Protein AF-A0A7R9EQ88-F1 (afdb_monomer_lite)

Structure (mmCIF, N/CA/C/O backbone):
data_AF-A0A7R9EQ88-F1
#
_entry.id   AF-A0A7R9EQ88-F1
#
loop_
_atom_site.group_PDB
_atom_site.id
_atom_site.type_symbol
_atom_site.label_atom_id
_atom_site.label_alt_id
_atom_site.label_comp_id
_atom_site.label_asym_id
_atom_site.label_entity_id
_atom_site.label_seq_id
_atom_site.pdbx_PDB_ins_code
_atom_site.Cartn_x
_atom_site.Cartn_y
_atom_site.Cartn_z
_atom_site.occupancy
_atom_site.B_iso_or_equiv
_atom_site.auth_seq_id
_atom_site.auth_comp_id
_atom_site.auth_asym_id
_atom_site.auth_atom_id
_atom_site.pdbx_PDB_model_num
ATOM 1 N N . MET A 1 1 ? -14.744 -5.502 28.771 1.00 28.41 1 MET A N 1
ATOM 2 C CA . MET A 1 1 ? -14.413 -6.917 28.993 1.00 28.41 1 MET A CA 1
ATOM 3 C C . MET A 1 1 ? -15.015 -7.667 27.826 1.00 28.41 1 MET A C 1
ATOM 5 O O . MET A 1 1 ? -16.165 -7.400 27.503 1.00 28.41 1 MET A O 1
ATOM 9 N N . ILE A 1 2 ? -14.185 -8.415 27.099 1.00 36.84 2 ILE A N 1
ATOM 10 C CA . ILE A 1 2 ? -14.580 -9.214 25.936 1.00 36.84 2 ILE A CA 1
ATOM 11 C C . ILE A 1 2 ? -15.246 -10.466 26.511 1.00 36.84 2 ILE A C 1
ATOM 13 O O . ILE A 1 2 ? -14.559 -11.431 26.825 1.00 36.84 2 ILE A O 1
ATOM 17 N N . ASP A 1 3 ? -16.556 -10.412 26.743 1.00 32.53 3 ASP A N 1
ATOM 18 C CA . ASP A 1 3 ? -17.308 -11.585 27.181 1.00 32.53 3 ASP A CA 1
ATOM 19 C C . ASP A 1 3 ? -17.763 -12.369 25.939 1.00 32.53 3 ASP A C 1
ATOM 21 O O . ASP A 1 3 ? -18.656 -11.949 25.206 1.00 32.53 3 ASP A O 1
ATOM 25 N N . ASN A 1 4 ? -17.112 -13.521 25.741 1.00 41.09 4 ASN A N 1
ATOM 26 C CA . ASN A 1 4 ? -17.512 -14.673 24.918 1.00 41.09 4 ASN A CA 1
ATOM 27 C C . ASN A 1 4 ? -17.375 -14.598 23.384 1.00 41.09 4 ASN A C 1
ATOM 29 O O . ASN A 1 4 ? -18.341 -14.803 22.653 1.00 41.09 4 ASN A O 1
ATOM 33 N N . SER A 1 5 ? -16.144 -14.483 22.882 1.00 52.50 5 SER A N 1
ATOM 34 C CA . SER A 1 5 ? -15.779 -14.905 21.517 1.00 52.50 5 SER A CA 1
ATOM 35 C C . SER A 1 5 ? -14.914 -16.165 21.567 1.00 52.50 5 SER A C 1
ATOM 37 O O . SER A 1 5 ? -13.846 -16.137 22.165 1.00 52.50 5 SER A O 1
ATOM 39 N N . TRP A 1 6 ? -15.357 -17.279 20.985 1.00 54.78 6 TRP A N 1
ATOM 40 C CA . TRP A 1 6 ? -14.593 -18.533 20.973 1.00 54.78 6 TRP A CA 1
ATOM 41 C C . TRP A 1 6 ? -13.766 -18.609 19.680 1.00 54.78 6 TRP A C 1
ATOM 43 O O . TRP A 1 6 ? -14.303 -18.407 18.596 1.00 54.78 6 TRP A O 1
ATOM 53 N N . CYS A 1 7 ? -12.468 -18.910 19.767 1.00 54.81 7 CYS A N 1
ATOM 54 C CA . CYS A 1 7 ? -11.615 -19.149 18.597 1.00 54.81 7 CYS A CA 1
ATOM 55 C C . CYS A 1 7 ? -11.845 -20.561 18.022 1.00 54.81 7 CYS A C 1
ATOM 57 O O . CYS A 1 7 ? -11.751 -21.546 18.755 1.00 54.81 7 CYS A O 1
ATOM 59 N N . GLY A 1 8 ? -12.118 -20.683 16.724 1.00 54.72 8 GLY A N 1
ATOM 60 C CA . GLY A 1 8 ? -12.412 -21.961 16.069 1.00 54.72 8 GLY A CA 1
ATOM 61 C C . GLY A 1 8 ? -12.323 -21.883 14.546 1.00 54.72 8 GLY A C 1
ATOM 62 O O . GLY A 1 8 ? -11.801 -20.908 14.024 1.00 54.72 8 GLY A O 1
ATOM 63 N N . TRP A 1 9 ? -12.799 -22.903 13.831 1.00 50.78 9 TRP A N 1
ATOM 64 C CA . TRP A 1 9 ? -13.014 -22.885 12.384 1.00 50.78 9 TRP A CA 1
ATOM 65 C C . TRP A 1 9 ? -14.440 -23.341 12.063 1.00 50.78 9 TRP A C 1
ATOM 67 O O . TRP A 1 9 ? -14.810 -24.488 12.322 1.00 50.78 9 TRP A O 1
ATOM 77 N N . GLY A 1 10 ? -15.245 -22.450 11.474 1.00 50.88 10 GLY A N 1
ATOM 78 C CA . GLY A 1 10 ? -16.637 -22.744 11.128 1.00 50.88 10 GLY A CA 1
ATOM 79 C C . GLY A 1 10 ? -17.498 -23.058 12.359 1.00 50.88 10 GLY A C 1
ATOM 80 O O . GLY A 1 10 ? -17.013 -23.196 13.480 1.00 50.88 10 GLY A O 1
ATOM 81 N N . SER A 1 11 ? -18.816 -23.158 12.203 1.00 55.06 11 SER A N 1
ATOM 82 C CA . SER A 1 11 ? -19.764 -23.225 13.334 1.00 55.06 11 SER A CA 1
ATOM 83 C C . SER A 1 11 ? -19.535 -24.363 14.345 1.00 55.06 11 SER A C 1
ATOM 85 O O . SER A 1 11 ? -20.155 -24.349 15.405 1.00 55.06 11 SER A O 1
ATOM 87 N N . CYS A 1 12 ? -18.667 -25.334 14.049 1.00 51.97 12 CYS A N 1
ATOM 88 C CA . CYS A 1 12 ? -18.579 -26.596 14.776 1.00 51.97 12 CYS A CA 1
ATOM 89 C C . CYS A 1 12 ? -17.202 -26.907 15.391 1.00 51.97 12 CYS A C 1
ATOM 91 O O . CYS A 1 12 ? -17.145 -27.759 16.274 1.00 51.97 12 CYS A O 1
ATOM 93 N N . PHE A 1 13 ? -16.101 -26.249 15.002 1.00 63.00 13 PHE A N 1
ATOM 94 C CA . PHE A 1 13 ? -14.760 -26.648 15.460 1.00 63.00 13 PHE A CA 1
ATOM 95 C C . PHE A 1 13 ? -14.084 -25.575 16.317 1.00 63.00 13 PHE A C 1
ATOM 97 O O . PHE A 1 13 ? -13.370 -24.728 15.802 1.00 63.00 13 PHE A O 1
ATOM 104 N N . HIS A 1 14 ? -14.258 -25.633 17.639 1.00 66.69 14 HIS A N 1
ATOM 105 C CA . HIS A 1 14 ? -13.659 -24.673 18.581 1.00 66.69 14 HIS A CA 1
ATOM 106 C C . HIS A 1 14 ? -12.761 -25.389 19.597 1.00 66.69 14 HIS A C 1
ATOM 108 O O . HIS A 1 14 ? -13.160 -25.592 20.746 1.00 66.69 14 HIS A O 1
ATOM 114 N N . PRO A 1 15 ? -11.555 -25.827 19.203 1.00 74.50 15 PRO A N 1
ATOM 115 C CA . PRO A 1 15 ? -10.713 -26.613 20.088 1.00 74.50 15 PRO A CA 1
ATOM 116 C C . PRO A 1 15 ? -10.100 -25.753 21.204 1.00 74.50 15 PRO A C 1
ATOM 118 O O . PRO A 1 15 ? -9.692 -24.607 20.999 1.00 74.50 15 PRO A O 1
ATOM 121 N N . SER A 1 16 ? -9.956 -26.340 22.392 1.00 72.25 16 SER A N 1
ATOM 122 C CA . SER A 1 16 ? -9.509 -25.660 23.619 1.00 72.25 16 SER A CA 1
ATOM 123 C C . SER A 1 16 ? -8.111 -25.039 23.500 1.00 72.25 16 SER A C 1
ATOM 125 O O . SER A 1 16 ? -7.816 -24.031 24.138 1.00 72.25 16 SER A O 1
ATOM 127 N N . TRP A 1 17 ? -7.241 -25.606 22.656 1.00 74.00 17 TRP A N 1
ATOM 128 C CA . TRP A 1 17 ? -5.898 -25.070 22.415 1.00 74.00 17 TRP A CA 1
ATOM 129 C C . TRP A 1 17 ? -5.919 -23.742 21.647 1.00 74.00 17 TRP A C 1
ATOM 131 O O . TRP A 1 17 ? -5.031 -22.916 21.856 1.00 74.00 17 TRP A O 1
ATOM 141 N N . MET A 1 18 ? -6.933 -23.511 20.807 1.00 65.25 18 MET A N 1
ATOM 142 C CA . MET A 1 18 ? -7.042 -22.310 19.977 1.00 65.25 18 MET A CA 1
ATOM 143 C C . MET A 1 18 ? -7.585 -21.113 20.769 1.00 65.25 18 MET A C 1
ATOM 145 O O . MET A 1 18 ? -7.263 -19.970 20.456 1.00 65.25 18 MET A O 1
ATOM 149 N N . GLN A 1 19 ? -8.303 -21.362 21.869 1.00 68.88 19 GLN A N 1
ATOM 150 C CA . GLN A 1 19 ? -8.785 -20.314 22.781 1.00 68.88 19 GLN A CA 1
ATOM 151 C C . GLN A 1 19 ? -7.650 -19.521 23.442 1.00 68.88 19 GLN A C 1
ATOM 153 O O . GLN A 1 19 ? -7.844 -18.377 23.851 1.00 68.88 19 GLN A O 1
ATOM 158 N N . LYS A 1 20 ? -6.434 -20.083 23.499 1.00 65.44 20 LYS A N 1
ATOM 159 C CA . LYS A 1 20 ? -5.239 -19.370 23.979 1.00 65.44 20 LYS A CA 1
ATOM 160 C C . LYS A 1 20 ? -4.906 -18.139 23.123 1.00 65.44 20 LYS A C 1
ATOM 162 O O . LYS A 1 20 ? -4.310 -17.198 23.645 1.00 65.44 20 LYS A O 1
ATOM 167 N N . PHE A 1 21 ? -5.316 -18.129 21.851 1.00 67.19 21 PHE A N 1
ATOM 168 C CA . PHE A 1 21 ? -5.086 -17.032 20.906 1.00 67.19 21 PHE A CA 1
ATOM 169 C C . PHE A 1 21 ? -6.158 -15.932 20.955 1.00 67.19 21 PHE A C 1
ATOM 171 O O . PHE A 1 21 ? -6.010 -14.920 20.281 1.00 67.19 21 PHE A O 1
ATOM 178 N N . ASN A 1 22 ? -7.187 -16.063 21.801 1.00 65.50 22 ASN A N 1
ATOM 179 C CA . ASN A 1 22 ? -8.267 -15.079 21.984 1.00 65.50 22 ASN A CA 1
ATOM 180 C C . ASN A 1 22 ? -7.834 -13.806 22.748 1.00 65.50 22 ASN A C 1
ATOM 182 O O . ASN A 1 22 ? -8.649 -13.100 23.338 1.00 65.50 22 ASN A O 1
ATOM 186 N N . ARG A 1 23 ? -6.530 -13.535 22.825 1.00 69.44 23 ARG A N 1
ATOM 187 C CA . ARG A 1 23 ? -5.980 -12.395 23.561 1.00 69.44 23 ARG A CA 1
ATOM 188 C C . ARG A 1 23 ? -5.462 -11.328 22.591 1.00 69.44 23 ARG A C 1
ATOM 190 O O . ARG A 1 23 ? -4.912 -11.687 21.545 1.00 69.44 23 ARG A O 1
ATOM 197 N N . PRO A 1 24 ? -5.586 -10.030 22.921 1.00 71.31 24 PRO A N 1
ATOM 198 C CA . PRO A 1 24 ? -5.167 -8.944 22.033 1.00 71.31 24 PRO A CA 1
ATOM 199 C C . PRO A 1 24 ? -3.667 -8.980 21.695 1.00 71.31 24 PRO A C 1
ATOM 201 O O . PRO A 1 24 ? -3.272 -8.519 20.628 1.00 71.31 24 PRO A O 1
ATOM 204 N N . GLU A 1 25 ? -2.829 -9.575 22.546 1.00 78.75 25 GLU A N 1
ATOM 205 C CA . GLU A 1 25 ? -1.393 -9.746 22.298 1.00 78.75 25 GLU A CA 1
ATOM 206 C C . GLU A 1 25 ? -1.110 -10.706 21.133 1.00 78.75 25 GLU A C 1
ATOM 208 O O . GLU A 1 25 ? -0.207 -10.468 20.335 1.00 78.75 25 GLU A O 1
ATOM 213 N N . TRP A 1 26 ? -1.898 -11.773 20.983 1.00 79.88 26 TRP A N 1
ATOM 214 C CA . TRP A 1 26 ? -1.757 -12.691 19.849 1.00 79.88 26 TRP A CA 1
ATOM 215 C C . TRP A 1 26 ? -2.277 -12.076 18.558 1.00 79.88 26 TRP A C 1
ATOM 217 O O . TRP A 1 26 ? -1.670 -12.254 17.501 1.00 79.88 26 TRP A O 1
ATOM 227 N N . TYR A 1 27 ? -3.352 -11.292 18.652 1.00 80.81 27 TYR A N 1
ATOM 228 C CA . TYR A 1 27 ? -3.816 -10.488 17.530 1.00 80.81 27 TYR A CA 1
ATOM 229 C C . TYR A 1 27 ? -2.742 -9.486 17.081 1.00 80.81 27 TYR A C 1
ATOM 231 O O . TYR A 1 27 ? -2.509 -9.358 15.885 1.00 80.81 27 TYR A O 1
ATOM 239 N N . LEU A 1 28 ? -2.034 -8.833 18.010 1.00 81.25 28 LEU A N 1
ATOM 240 C CA . LEU A 1 28 ? -0.917 -7.936 17.695 1.00 81.25 28 LEU A CA 1
ATOM 241 C C . LEU A 1 28 ? 0.177 -8.641 16.876 1.00 81.25 28 LEU A C 1
ATOM 243 O O . LEU A 1 28 ? 0.640 -8.091 15.876 1.00 81.25 28 LEU A O 1
ATOM 247 N N . VAL A 1 29 ? 0.565 -9.858 17.269 1.00 80.69 29 VAL A N 1
ATOM 248 C CA . VAL A 1 29 ? 1.558 -10.660 16.534 1.00 80.69 29 VAL A CA 1
ATOM 249 C C . VAL A 1 29 ? 1.048 -11.012 15.136 1.00 80.69 29 VAL A C 1
ATOM 251 O O . VAL A 1 29 ? 1.757 -10.788 14.157 1.00 80.69 29 VAL A O 1
ATOM 254 N N . ALA A 1 30 ? -0.187 -11.508 15.021 1.00 80.38 30 ALA A N 1
ATOM 255 C CA . ALA A 1 30 ? -0.783 -11.865 13.733 1.00 80.38 30 ALA A CA 1
ATOM 256 C C . ALA A 1 30 ? -0.924 -10.647 12.802 1.00 80.38 30 ALA A C 1
ATOM 258 O O . ALA A 1 30 ? -0.559 -10.712 11.630 1.00 80.38 30 ALA A O 1
ATOM 259 N N . PHE A 1 31 ? -1.390 -9.519 13.339 1.00 82.62 31 PHE A N 1
ATOM 260 C CA . PHE A 1 31 ? -1.514 -8.252 12.626 1.00 82.62 31 PHE A CA 1
ATOM 261 C C . PHE A 1 31 ? -0.151 -7.736 12.148 1.00 82.62 31 PHE A C 1
ATOM 263 O O . PHE A 1 31 ? -0.017 -7.322 10.998 1.00 82.62 31 PHE A O 1
ATOM 270 N N . GLY A 1 32 ? 0.880 -7.811 12.991 1.00 82.06 32 GLY A N 1
ATOM 271 C CA . GLY A 1 32 ? 2.234 -7.405 12.623 1.00 82.06 32 GLY A CA 1
ATOM 272 C C . GLY A 1 32 ? 2.880 -8.307 11.566 1.00 82.06 32 GLY A C 1
ATOM 273 O O . GLY A 1 32 ? 3.463 -7.792 10.614 1.00 82.06 32 GLY A O 1
ATOM 274 N N . LEU A 1 33 ? 2.730 -9.633 11.672 1.00 81.50 33 LEU A N 1
ATOM 275 C CA . LEU A 1 33 ? 3.202 -10.587 10.655 1.00 81.50 33 LEU A CA 1
ATOM 276 C C . LEU A 1 33 ? 2.477 -10.402 9.318 1.00 81.50 33 LEU A C 1
ATOM 278 O O . LEU A 1 33 ? 3.104 -10.422 8.262 1.00 81.50 33 LEU A O 1
ATOM 282 N N . TYR A 1 34 ? 1.167 -10.171 9.345 1.00 83.00 34 TYR A N 1
ATOM 283 C CA . TYR A 1 34 ? 0.427 -9.878 8.125 1.00 83.00 34 TYR A CA 1
ATOM 284 C C . TYR A 1 34 ? 0.882 -8.546 7.504 1.00 83.00 34 TYR A C 1
ATOM 286 O O . TYR A 1 34 ? 1.166 -8.485 6.307 1.00 83.00 34 TYR A O 1
ATOM 294 N N . GLY A 1 35 ? 1.090 -7.508 8.320 1.00 81.94 35 GLY A N 1
ATOM 295 C CA . GLY A 1 35 ? 1.672 -6.241 7.870 1.00 81.94 35 GLY A CA 1
ATOM 296 C C . GLY A 1 35 ? 3.057 -6.395 7.249 1.00 81.94 35 GLY A C 1
ATOM 297 O O . GLY A 1 35 ? 3.345 -5.772 6.228 1.00 81.94 35 GLY A O 1
ATOM 298 N N . TRP A 1 36 ? 3.895 -7.262 7.815 1.00 84.31 36 TRP A N 1
ATOM 299 C CA . TRP A 1 36 ? 5.184 -7.626 7.233 1.00 84.31 36 TRP A CA 1
ATOM 300 C C . TRP A 1 36 ? 5.005 -8.166 5.813 1.00 84.31 36 TRP A C 1
ATOM 302 O O . TRP A 1 36 ? 5.604 -7.625 4.882 1.00 84.31 36 TRP A O 1
ATOM 312 N N . THR A 1 37 ? 4.157 -9.182 5.625 1.00 81.56 37 THR A N 1
ATOM 313 C CA . THR A 1 37 ? 3.934 -9.788 4.301 1.00 81.56 37 THR A CA 1
ATOM 314 C C . THR A 1 37 ? 3.406 -8.783 3.274 1.00 81.56 37 THR A C 1
ATOM 316 O O . THR A 1 37 ? 3.902 -8.752 2.150 1.00 81.56 37 THR A O 1
ATOM 319 N N . GLN A 1 38 ? 2.494 -7.894 3.681 1.00 83.94 38 GLN A N 1
ATOM 320 C CA . GLN A 1 38 ? 1.973 -6.806 2.845 1.00 83.94 38 GLN A CA 1
ATOM 321 C C . GLN A 1 38 ? 3.084 -5.859 2.376 1.00 83.94 38 GLN A C 1
ATOM 323 O O . GLN A 1 38 ? 3.231 -5.590 1.182 1.00 83.94 38 GLN A O 1
ATOM 328 N N . CYS A 1 39 ? 3.907 -5.367 3.307 1.00 82.38 39 CYS A N 1
ATOM 329 C CA . CYS A 1 39 ? 4.997 -4.457 2.967 1.00 82.38 39 CYS A CA 1
ATOM 330 C C . CYS A 1 39 ? 6.095 -5.133 2.146 1.00 82.38 39 CYS A C 1
ATOM 332 O O . CYS A 1 39 ? 6.671 -4.489 1.273 1.00 82.38 39 CYS A O 1
ATOM 334 N N . MET A 1 40 ? 6.372 -6.414 2.392 1.00 82.81 40 MET A N 1
ATOM 335 C CA . MET A 1 40 ? 7.317 -7.182 1.588 1.00 82.81 40 MET A CA 1
ATOM 336 C C . MET A 1 40 ? 6.838 -7.302 0.137 1.00 82.81 40 MET A C 1
ATOM 338 O O . MET A 1 40 ? 7.621 -7.018 -0.763 1.00 82.81 40 MET A O 1
ATOM 342 N N . ALA A 1 41 ? 5.565 -7.643 -0.095 1.00 83.12 41 ALA A N 1
ATOM 343 C CA . ALA A 1 41 ? 4.991 -7.760 -1.438 1.00 83.12 41 ALA A CA 1
ATOM 344 C C . ALA A 1 41 ? 5.023 -6.426 -2.206 1.00 83.12 41 ALA A C 1
ATOM 346 O O . ALA A 1 41 ? 5.509 -6.367 -3.337 1.00 83.12 41 ALA A O 1
ATOM 347 N N . GLY A 1 42 ? 4.591 -5.330 -1.570 1.00 83.56 42 GLY A N 1
ATOM 348 C CA . GLY A 1 42 ? 4.636 -4.000 -2.188 1.00 83.56 42 GLY A CA 1
ATOM 349 C C . GLY A 1 42 ? 6.063 -3.518 -2.480 1.00 83.56 42 GLY A C 1
ATOM 350 O O . GLY A 1 42 ? 6.327 -2.927 -3.532 1.00 83.56 42 GLY A O 1
ATOM 351 N N . PHE A 1 43 ? 7.009 -3.799 -1.576 1.00 85.19 43 PHE A N 1
ATOM 352 C CA . PHE A 1 43 ? 8.410 -3.421 -1.763 1.00 85.19 43 PHE A CA 1
ATOM 353 C C . PHE A 1 43 ? 9.106 -4.270 -2.830 1.00 85.19 43 PHE A C 1
ATOM 355 O O . PHE A 1 43 ? 9.894 -3.730 -3.608 1.00 85.19 43 PHE A O 1
ATOM 362 N N . TYR A 1 44 ? 8.804 -5.570 -2.892 1.00 84.50 44 TYR A N 1
ATOM 363 C CA . TYR A 1 44 ? 9.309 -6.470 -3.928 1.00 84.50 44 TYR A CA 1
ATOM 364 C C . TYR A 1 44 ? 8.924 -5.949 -5.310 1.00 84.50 44 TYR A C 1
ATOM 366 O O . TYR A 1 44 ? 9.805 -5.688 -6.127 1.00 84.50 44 TYR A O 1
ATOM 374 N N . PHE A 1 45 ? 7.631 -5.666 -5.518 1.00 87.81 45 PHE A N 1
ATOM 375 C CA . PHE A 1 45 ? 7.156 -5.077 -6.766 1.00 87.81 45 PHE A CA 1
ATOM 376 C C . PHE A 1 45 ? 7.919 -3.793 -7.098 1.00 87.81 45 PHE A C 1
ATOM 378 O O . PHE A 1 45 ? 8.577 -3.739 -8.133 1.00 87.81 45 PHE A O 1
ATOM 385 N N . THR A 1 46 ? 7.932 -2.820 -6.176 1.00 86.12 46 THR A N 1
ATOM 386 C CA . THR A 1 46 ? 8.613 -1.523 -6.360 1.00 86.12 46 THR A CA 1
ATOM 387 C C . THR A 1 46 ? 10.092 -1.682 -6.730 1.00 86.12 46 THR A C 1
ATOM 389 O O . THR A 1 46 ? 10.606 -0.945 -7.567 1.00 86.12 46 THR A O 1
ATOM 392 N N . SER A 1 47 ? 10.777 -2.667 -6.148 1.00 87.62 47 SER A N 1
ATOM 393 C CA . SER A 1 47 ? 12.200 -2.923 -6.399 1.00 87.62 47 SER A CA 1
ATOM 394 C C . SER A 1 47 ? 12.458 -3.631 -7.732 1.00 87.62 47 SER A C 1
ATOM 396 O O . SER A 1 47 ? 13.516 -3.451 -8.329 1.00 87.62 47 SER A O 1
ATOM 398 N N . THR A 1 48 ? 11.498 -4.418 -8.220 1.00 91.06 48 THR A N 1
ATOM 399 C CA . THR A 1 48 ? 11.587 -5.104 -9.519 1.00 91.06 48 THR A CA 1
ATOM 400 C C . THR A 1 48 ? 11.191 -4.235 -10.715 1.00 91.06 48 THR A C 1
ATOM 402 O O . THR A 1 48 ? 11.478 -4.623 -11.847 1.00 91.06 48 THR A O 1
ATOM 405 N N . ILE A 1 49 ? 10.599 -3.051 -10.495 1.00 89.56 49 ILE A N 1
ATOM 406 C CA . ILE A 1 49 ? 10.107 -2.165 -11.568 1.00 89.56 49 ILE A CA 1
ATOM 407 C C . ILE A 1 49 ? 11.179 -1.888 -12.615 1.00 89.56 49 ILE A C 1
ATOM 409 O O . ILE A 1 49 ? 10.907 -2.062 -13.794 1.00 89.56 49 ILE A O 1
ATOM 413 N N . SER A 1 50 ? 12.403 -1.541 -12.219 1.00 88.81 50 SER A N 1
ATOM 414 C CA . SER A 1 50 ? 13.480 -1.246 -13.177 1.00 88.81 50 SER A CA 1
ATOM 415 C C . SER A 1 50 ? 13.823 -2.440 -14.079 1.00 88.81 50 SER A C 1
ATOM 417 O O . SER A 1 50 ? 14.200 -2.272 -15.238 1.00 88.81 50 SER A O 1
ATOM 419 N N . THR A 1 51 ? 13.659 -3.665 -13.570 1.00 91.19 51 THR A N 1
ATOM 420 C CA . THR A 1 51 ? 13.867 -4.894 -14.346 1.00 91.19 51 THR A CA 1
ATOM 421 C C . THR A 1 51 ? 12.712 -5.123 -15.317 1.00 91.19 51 THR A C 1
ATOM 423 O O . THR A 1 51 ? 12.952 -5.494 -16.463 1.00 91.19 51 THR A O 1
ATOM 426 N N . ILE A 1 52 ? 11.475 -4.844 -14.895 1.00 89.88 52 ILE A N 1
ATOM 427 C CA . ILE A 1 52 ? 10.275 -4.897 -15.745 1.00 89.88 52 ILE A CA 1
ATOM 428 C C . ILE A 1 52 ? 10.345 -3.823 -16.845 1.00 89.88 52 ILE A C 1
ATOM 430 O O . ILE A 1 52 ? 10.114 -4.137 -18.010 1.00 89.88 52 ILE A O 1
ATOM 434 N N . GLU A 1 53 ? 10.730 -2.588 -16.504 1.00 88.69 53 GLU A N 1
ATOM 435 C CA . GLU A 1 53 ? 10.958 -1.480 -17.445 1.00 88.69 53 GLU A CA 1
ATOM 436 C C . GLU A 1 53 ? 11.939 -1.879 -18.528 1.00 88.69 53 GLU A C 1
ATOM 438 O O . GLU A 1 53 ? 11.672 -1.695 -19.709 1.00 88.69 53 GLU A O 1
ATOM 443 N N . LYS A 1 54 ? 13.060 -2.470 -18.124 1.00 87.00 54 LYS A N 1
ATOM 444 C CA . LYS A 1 54 ? 14.091 -2.902 -19.053 1.00 87.00 54 LYS A CA 1
ATOM 445 C C . LYS A 1 54 ? 13.658 -4.101 -19.895 1.00 87.00 54 LYS A C 1
ATOM 447 O O . LYS A 1 54 ? 13.925 -4.133 -21.089 1.00 87.00 54 LYS A O 1
ATOM 452 N N . ARG A 1 55 ? 12.979 -5.084 -19.297 1.00 86.81 55 ARG A N 1
ATOM 453 C CA . ARG A 1 55 ? 12.530 -6.300 -19.993 1.00 86.81 55 ARG A CA 1
ATOM 454 C C . ARG A 1 55 ? 11.465 -6.011 -21.048 1.00 86.81 55 ARG A C 1
ATOM 456 O O . ARG A 1 55 ? 11.496 -6.621 -22.115 1.00 86.81 55 ARG A O 1
ATOM 463 N N . PHE A 1 56 ? 10.516 -5.136 -20.739 1.00 85.88 56 PHE A N 1
ATOM 464 C CA . PHE A 1 56 ? 9.390 -4.812 -21.619 1.00 85.88 56 PHE A CA 1
ATOM 465 C C . PHE A 1 56 ? 9.531 -3.446 -22.296 1.00 85.88 56 PHE A C 1
ATOM 467 O O . PHE A 1 56 ? 8.585 -2.975 -22.920 1.00 85.88 56 PHE A O 1
ATOM 474 N N . LYS A 1 57 ? 10.703 -2.814 -22.169 1.00 85.81 57 LYS A N 1
ATOM 475 C CA . LYS A 1 57 ? 11.030 -1.500 -22.732 1.00 85.81 57 LYS A CA 1
ATOM 476 C C . LYS A 1 57 ? 9.984 -0.436 -22.378 1.00 85.81 57 LYS A C 1
ATOM 478 O O . LYS A 1 57 ? 9.582 0.356 -23.221 1.00 85.81 57 LYS A O 1
ATOM 483 N N . LEU A 1 58 ? 9.524 -0.411 -21.126 1.00 85.38 58 LEU A N 1
ATOM 484 C CA . LEU A 1 58 ? 8.502 0.535 -20.669 1.00 85.38 58 LEU A CA 1
ATOM 485 C C . LEU A 1 58 ? 9.140 1.861 -20.222 1.00 85.38 58 LEU A C 1
ATOM 487 O O . LEU A 1 58 ? 10.091 1.838 -19.438 1.00 85.38 58 LEU A O 1
ATOM 491 N N . PRO A 1 59 ? 8.611 3.024 -20.644 1.00 85.94 59 PRO A N 1
ATOM 492 C CA . PRO A 1 59 ? 9.033 4.312 -20.096 1.00 85.94 59 PRO A CA 1
ATOM 493 C C . PRO A 1 59 ? 8.561 4.474 -18.641 1.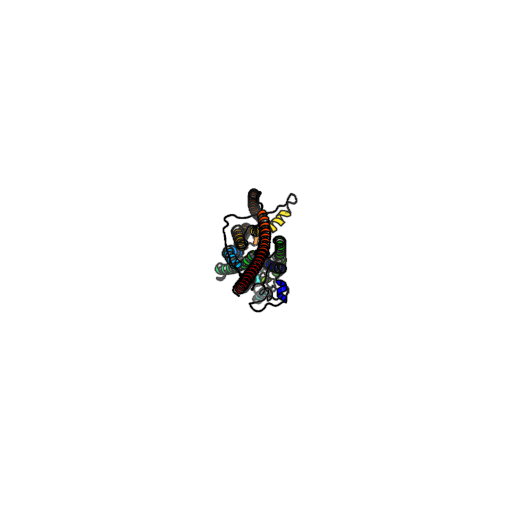00 85.94 59 PRO A C 1
ATOM 495 O O . PRO A 1 59 ? 7.480 3.993 -18.275 1.00 85.94 59 PRO A O 1
ATOM 498 N N . SER A 1 60 ? 9.313 5.217 -17.820 1.00 88.25 60 SER A N 1
ATOM 499 C CA . SER A 1 60 ? 9.039 5.330 -16.378 1.00 88.25 60 SER A CA 1
ATOM 500 C C . SER A 1 60 ? 7.719 6.041 -16.059 1.00 88.25 60 SER A C 1
ATOM 502 O O . SER A 1 60 ? 7.101 5.808 -15.020 1.00 88.25 60 SER A O 1
ATOM 504 N N . LYS A 1 61 ? 7.204 6.875 -16.968 1.00 86.06 61 LYS A N 1
ATOM 505 C CA . LYS A 1 61 ? 5.838 7.410 -16.856 1.00 86.06 61 LYS A CA 1
ATOM 506 C C . LYS A 1 61 ? 4.761 6.309 -16.841 1.00 86.06 61 LYS A C 1
ATOM 508 O O . LYS A 1 61 ? 3.783 6.438 -16.106 1.00 86.06 61 LYS A O 1
ATOM 513 N N . ILE A 1 62 ? 4.905 5.253 -17.648 1.00 88.12 62 ILE A N 1
ATOM 514 C CA . ILE A 1 62 ? 3.913 4.163 -17.745 1.00 88.12 62 ILE A CA 1
ATOM 515 C C . ILE A 1 62 ? 3.976 3.272 -16.506 1.00 88.12 62 ILE A C 1
ATOM 517 O O . ILE A 1 62 ? 2.937 2.904 -15.962 1.00 88.12 62 ILE A O 1
ATOM 521 N N . THR A 1 63 ? 5.172 2.984 -15.997 1.00 88.81 63 THR A N 1
ATOM 522 C CA . THR A 1 63 ? 5.320 2.249 -14.734 1.00 88.81 63 THR A CA 1
ATOM 523 C C . THR A 1 63 ? 4.803 3.046 -13.541 1.00 88.81 63 THR A C 1
ATOM 525 O O . THR A 1 63 ? 4.168 2.466 -12.661 1.00 88.81 63 THR A O 1
ATOM 528 N N . GLY A 1 64 ? 4.922 4.378 -13.564 1.00 87.25 64 GLY A N 1
ATOM 529 C CA . GLY A 1 64 ? 4.227 5.263 -12.624 1.00 87.25 64 GLY A CA 1
ATOM 530 C C . GLY A 1 64 ? 2.698 5.110 -12.661 1.00 87.25 64 GLY A C 1
ATOM 531 O O . GLY A 1 64 ? 2.060 5.078 -11.609 1.00 87.25 64 GLY A O 1
ATOM 532 N N . ILE A 1 65 ? 2.102 4.940 -13.850 1.00 89.81 65 ILE A N 1
ATOM 533 C CA . ILE A 1 65 ? 0.662 4.651 -13.996 1.00 89.81 65 ILE A CA 1
ATOM 534 C C . ILE A 1 65 ? 0.323 3.265 -13.426 1.00 89.81 65 ILE A C 1
ATOM 536 O O . ILE A 1 65 ? -0.662 3.141 -12.701 1.00 89.81 65 ILE A O 1
ATOM 540 N N . ILE A 1 66 ? 1.147 2.243 -13.680 1.00 91.69 66 ILE A N 1
ATOM 541 C CA . ILE A 1 66 ? 0.961 0.893 -13.118 1.00 91.69 66 ILE A CA 1
ATOM 542 C C . ILE A 1 66 ? 0.946 0.938 -11.584 1.00 91.69 66 ILE A C 1
ATOM 544 O O . ILE A 1 66 ? 0.033 0.394 -10.963 1.00 91.69 66 ILE A O 1
ATOM 548 N N . MET A 1 67 ? 1.919 1.620 -10.967 1.00 88.25 67 MET A N 1
ATOM 549 C CA . MET A 1 67 ? 1.992 1.768 -9.508 1.00 88.25 67 MET A CA 1
ATOM 550 C C . MET A 1 67 ? 0.743 2.441 -8.931 1.00 88.25 67 MET A C 1
ATOM 552 O O . MET A 1 67 ? 0.263 2.028 -7.876 1.00 88.25 67 MET A O 1
ATOM 556 N N . SER A 1 68 ? 0.181 3.425 -9.645 1.00 91.06 68 SER A N 1
ATOM 557 C CA . SER A 1 68 ? -1.028 4.127 -9.202 1.00 91.06 68 SER A CA 1
ATOM 558 C C . SER A 1 68 ? -2.259 3.220 -9.078 1.00 91.06 68 SER A C 1
ATOM 560 O O . SER A 1 68 ? -3.200 3.586 -8.380 1.00 91.06 68 SER A O 1
ATOM 562 N N . GLY A 1 69 ? -2.264 2.022 -9.682 1.00 92.31 69 GLY A N 1
ATOM 563 C CA . GLY A 1 69 ? -3.384 1.080 -9.594 1.00 92.31 69 GLY A CA 1
ATOM 564 C C . GLY A 1 69 ? -3.760 0.707 -8.157 1.00 92.31 69 GLY A C 1
ATOM 565 O O . GLY A 1 69 ? -4.948 0.627 -7.838 1.00 92.31 69 GLY A O 1
ATOM 566 N N . ASN A 1 70 ? -2.769 0.572 -7.268 1.00 89.00 70 ASN A N 1
ATOM 567 C CA . ASN A 1 70 ? -2.994 0.343 -5.838 1.00 89.00 70 ASN A CA 1
ATOM 568 C C . ASN A 1 70 ? -3.821 1.483 -5.234 1.00 89.00 70 ASN A C 1
ATOM 570 O O . ASN A 1 70 ? -4.905 1.257 -4.695 1.00 89.00 70 ASN A O 1
ATOM 574 N N . ASP A 1 71 ? -3.380 2.718 -5.430 1.00 88.62 71 ASP A N 1
ATOM 575 C CA . ASP A 1 71 ? -4.036 3.900 -4.881 1.00 88.62 71 ASP A CA 1
ATOM 576 C C . ASP A 1 71 ? -5.393 4.186 -5.536 1.00 88.62 71 ASP A C 1
ATOM 578 O O . ASP A 1 71 ? -6.329 4.622 -4.865 1.00 88.62 71 ASP A O 1
ATOM 582 N N . VAL A 1 72 ? -5.558 3.864 -6.821 1.00 94.75 72 VAL A N 1
ATOM 583 C CA . VAL A 1 72 ? -6.856 3.926 -7.510 1.00 94.75 72 VAL A CA 1
ATOM 584 C C . VAL A 1 72 ? -7.863 2.993 -6.835 1.00 94.75 72 VAL A C 1
ATOM 586 O O . VAL A 1 72 ? -8.996 3.406 -6.579 1.00 94.75 72 VAL A O 1
ATOM 589 N N . SER A 1 73 ? -7.461 1.771 -6.468 1.00 95.56 73 SER A N 1
ATOM 590 C CA . SER A 1 73 ? -8.343 0.856 -5.730 1.00 95.56 73 SER A CA 1
ATOM 591 C C . SER A 1 73 ? -8.756 1.429 -4.368 1.00 95.56 73 SER A C 1
ATOM 593 O O . SER A 1 73 ? -9.923 1.322 -3.981 1.00 95.56 73 SER A O 1
ATOM 595 N N . ILE A 1 74 ? -7.838 2.115 -3.675 1.00 91.00 74 ILE A N 1
ATOM 596 C CA . ILE A 1 74 ? -8.106 2.777 -2.396 1.00 91.00 74 ILE A CA 1
ATOM 597 C C . ILE A 1 74 ? -9.153 3.875 -2.596 1.00 91.00 74 ILE A C 1
ATOM 599 O O . ILE A 1 74 ? -10.146 3.917 -1.871 1.00 91.00 74 ILE A O 1
ATOM 603 N N . VAL A 1 75 ? -8.976 4.745 -3.590 1.00 93.19 75 VAL A N 1
ATOM 604 C CA . VAL A 1 75 ? -9.918 5.840 -3.874 1.00 93.19 75 VAL A CA 1
ATOM 605 C C . VAL A 1 75 ? -11.309 5.309 -4.211 1.00 93.19 75 VAL A C 1
ATOM 607 O O . VAL A 1 75 ? -12.300 5.826 -3.696 1.00 93.19 75 VAL A O 1
ATOM 610 N N . MET A 1 76 ? -11.393 4.269 -5.040 1.00 95.19 76 MET A N 1
ATOM 611 C CA . MET A 1 76 ? -12.676 3.742 -5.509 1.00 95.19 76 MET A CA 1
ATOM 612 C C . MET A 1 76 ? -13.408 2.909 -4.455 1.00 95.19 76 MET A C 1
ATOM 614 O O . MET A 1 76 ? -14.633 2.985 -4.350 1.00 95.19 76 MET A O 1
ATOM 618 N N . LEU A 1 77 ? -12.684 2.086 -3.693 1.00 95.56 77 LEU A N 1
ATOM 619 C CA . LEU A 1 77 ? -13.294 1.019 -2.898 1.00 95.56 77 LEU A CA 1
ATOM 620 C C . LEU A 1 77 ? -13.157 1.211 -1.388 1.00 95.56 77 LEU A C 1
ATOM 622 O O . LEU A 1 77 ? -13.924 0.591 -0.652 1.00 95.56 77 LEU A O 1
ATOM 626 N N . SER A 1 78 ? -12.249 2.056 -0.886 1.00 92.62 78 SER A N 1
ATOM 627 C CA . SER A 1 78 ? -11.968 2.103 0.560 1.00 92.62 78 SER A CA 1
ATOM 628 C C . SER A 1 78 ? -13.164 2.498 1.419 1.00 92.62 78 SER A C 1
ATOM 630 O O . SER A 1 78 ? -13.398 1.853 2.439 1.00 92.62 78 SER A O 1
ATOM 632 N N . LEU A 1 79 ? -13.970 3.483 1.018 1.00 90.88 79 LEU A N 1
ATOM 633 C CA . LEU A 1 79 ? -15.169 3.871 1.772 1.00 90.88 79 LEU A CA 1
ATOM 634 C C . LEU A 1 79 ? -16.192 2.731 1.823 1.00 90.88 79 LEU A C 1
ATOM 636 O O . LEU A 1 79 ? -16.755 2.439 2.876 1.00 90.88 79 LEU A O 1
ATOM 640 N N . THR A 1 80 ? -16.384 2.035 0.704 1.00 92.69 80 THR A N 1
ATOM 641 C CA . THR A 1 80 ? -17.317 0.907 0.600 1.00 92.69 80 THR A CA 1
ATOM 642 C C . THR A 1 80 ? -16.831 -0.280 1.433 1.00 92.69 80 THR A C 1
ATOM 644 O O . THR A 1 80 ? -17.580 -0.822 2.249 1.00 92.69 80 THR A O 1
ATOM 647 N N . LEU A 1 81 ? -15.559 -0.657 1.282 1.00 92.81 81 LEU A N 1
ATOM 648 C CA . LEU A 1 81 ? -14.934 -1.764 2.005 1.00 92.81 81 LEU A CA 1
ATOM 649 C C . LEU A 1 81 ? -14.881 -1.504 3.513 1.00 92.81 81 LEU A C 1
ATOM 651 O O . LEU A 1 81 ? -15.175 -2.406 4.294 1.00 92.81 81 LEU A O 1
ATOM 655 N N . THR A 1 82 ? -14.579 -0.276 3.941 1.00 89.75 82 THR A N 1
ATOM 656 C CA . THR A 1 82 ? -14.582 0.079 5.369 1.00 89.75 82 THR A CA 1
ATOM 657 C C . THR A 1 82 ? -15.994 0.136 5.940 1.00 89.75 82 THR A C 1
ATOM 659 O O . THR A 1 82 ? -16.216 -0.338 7.051 1.00 89.75 82 THR A O 1
ATOM 662 N N . TYR A 1 83 ? -16.985 0.622 5.191 1.00 88.31 83 TYR A N 1
ATOM 663 C CA . TYR A 1 83 ? -18.380 0.637 5.640 1.00 88.31 83 TYR A CA 1
ATOM 664 C C . TYR A 1 83 ? -18.957 -0.771 5.848 1.00 88.31 83 TYR A C 1
ATOM 666 O O . TYR A 1 83 ? -19.581 -1.043 6.875 1.00 88.31 83 TYR A O 1
ATOM 674 N N . TYR A 1 84 ? -18.747 -1.691 4.904 1.00 88.44 84 TYR A N 1
ATOM 675 C CA . TYR A 1 84 ? -19.227 -3.070 5.051 1.00 88.44 84 TYR A CA 1
ATOM 676 C C . TYR A 1 84 ? -18.364 -3.893 6.013 1.00 88.44 84 TYR A C 1
ATOM 678 O O . TYR A 1 84 ? -18.906 -4.671 6.804 1.00 88.44 84 TYR A O 1
ATOM 686 N N . GLY A 1 85 ? -17.045 -3.690 5.992 1.00 84.75 85 GLY A N 1
ATOM 687 C CA . GLY A 1 85 ? -16.096 -4.355 6.883 1.00 84.75 85 GLY A CA 1
ATOM 688 C C . GLY A 1 85 ? -16.264 -3.960 8.350 1.00 84.75 85 GLY A C 1
ATOM 689 O O . GLY A 1 85 ? -16.161 -4.821 9.218 1.00 84.75 85 GLY A O 1
ATOM 690 N N . SER A 1 86 ? -16.608 -2.697 8.629 1.00 83.06 86 SER A N 1
ATOM 691 C CA . SER A 1 86 ? -16.855 -2.184 9.989 1.00 83.06 86 SER A CA 1
ATOM 692 C C . SER A 1 86 ? -18.125 -2.733 10.634 1.00 83.06 86 SER A C 1
ATOM 694 O O . SER A 1 86 ? -18.176 -2.925 11.847 1.00 83.06 86 SER A O 1
ATOM 696 N N . LYS A 1 87 ? -19.163 -3.000 9.831 1.00 78.88 87 LYS A N 1
ATOM 697 C CA . LYS A 1 87 ? -20.431 -3.578 10.305 1.00 78.88 87 LYS A CA 1
ATOM 698 C C . LYS A 1 87 ? -20.355 -5.079 10.556 1.00 78.88 87 LYS A C 1
ATOM 700 O O . LYS A 1 87 ? -21.187 -5.621 11.284 1.00 78.88 87 LYS A O 1
ATOM 705 N N . ARG A 1 88 ? -19.426 -5.760 9.890 1.00 70.31 88 ARG A N 1
ATOM 706 C CA . ARG A 1 88 ? -19.195 -7.198 10.032 1.00 70.31 88 ARG A CA 1
ATOM 707 C C . ARG A 1 88 ? -17.959 -7.444 10.897 1.00 70.31 88 ARG A C 1
ATOM 709 O O . ARG A 1 88 ? -17.420 -6.559 11.547 1.00 70.31 88 ARG A O 1
ATOM 716 N N . ASN A 1 89 ? -17.551 -8.701 10.958 1.00 73.94 89 ASN A N 1
ATOM 717 C CA . ASN A 1 89 ? -16.389 -9.131 11.707 1.00 73.94 89 ASN A CA 1
ATOM 718 C C . ASN A 1 89 ? -15.098 -8.600 11.050 1.00 73.94 89 ASN A C 1
ATOM 720 O O . ASN A 1 89 ? -14.673 -9.116 10.016 1.00 73.94 89 ASN A O 1
ATOM 724 N N . ARG A 1 90 ? -14.498 -7.556 11.640 1.00 79.62 90 ARG A N 1
ATOM 725 C CA . ARG A 1 90 ? -13.294 -6.880 11.119 1.00 79.62 90 ARG A CA 1
ATOM 726 C C . ARG A 1 90 ? -12.142 -7.862 10.814 1.00 79.62 90 ARG A C 1
ATOM 728 O O . ARG A 1 90 ? -11.684 -7.856 9.671 1.00 79.62 90 ARG A O 1
ATOM 735 N N . PRO A 1 91 ? -11.718 -8.752 11.741 1.00 75.62 91 PRO A N 1
ATOM 736 C CA . PRO A 1 91 ? -10.723 -9.789 11.461 1.00 75.62 91 PRO A CA 1
ATOM 737 C C . PRO A 1 91 ? -11.017 -10.655 10.231 1.00 75.62 91 PRO A C 1
ATOM 739 O O . PRO A 1 91 ? -10.100 -10.968 9.478 1.00 75.62 91 PRO A O 1
ATOM 742 N N . MET A 1 92 ? -12.277 -11.042 10.000 1.00 78.56 92 MET A N 1
ATOM 743 C CA . MET A 1 92 ? -12.650 -11.893 8.859 1.00 78.56 92 MET A CA 1
ATOM 744 C C . MET A 1 92 ? -12.359 -11.193 7.530 1.00 78.56 92 MET A C 1
ATOM 746 O O . MET A 1 92 ? -11.712 -11.758 6.650 1.00 78.56 92 MET A O 1
ATOM 750 N N . TRP A 1 93 ? -12.751 -9.923 7.419 1.00 82.88 93 TRP A N 1
ATOM 751 C CA . TRP A 1 93 ? -12.462 -9.101 6.245 1.00 82.88 93 TRP A CA 1
ATOM 752 C C . TRP A 1 93 ? -10.966 -8.855 6.051 1.00 82.88 93 TRP A C 1
ATOM 754 O O . TRP A 1 93 ? -10.498 -8.804 4.916 1.00 82.88 93 TRP A O 1
ATOM 764 N N . MET A 1 94 ? -10.193 -8.760 7.134 1.00 84.38 94 MET A N 1
ATOM 765 C CA . MET A 1 94 ? -8.733 -8.730 7.024 1.00 84.38 94 MET A CA 1
ATOM 766 C C . MET A 1 94 ? -8.178 -10.036 6.447 1.00 84.38 94 MET A C 1
ATOM 768 O O . MET A 1 94 ? -7.272 -9.986 5.617 1.00 84.38 94 MET A O 1
ATOM 772 N N . GLY A 1 95 ? -8.735 -11.185 6.844 1.00 77.50 95 GLY A N 1
ATOM 773 C CA . GLY A 1 95 ? -8.393 -12.495 6.286 1.00 77.50 95 GLY A CA 1
ATOM 774 C C . GLY A 1 95 ? -8.700 -12.594 4.789 1.00 77.50 95 GLY A C 1
ATOM 775 O O . GLY A 1 95 ? -7.840 -13.017 4.018 1.00 77.50 95 GLY A O 1
ATOM 776 N N . VAL A 1 96 ? -9.875 -12.116 4.360 1.00 83.94 96 VAL A N 1
ATOM 777 C CA . VAL A 1 96 ? -10.231 -11.983 2.933 1.00 83.94 96 VAL A CA 1
ATOM 778 C C . VAL A 1 96 ? -9.215 -11.103 2.201 1.00 83.94 96 VAL A C 1
ATOM 780 O O . VAL A 1 96 ? -8.731 -11.481 1.137 1.00 83.94 96 VAL A O 1
ATOM 783 N N . GLY A 1 97 ? -8.823 -9.974 2.799 1.00 85.88 97 GLY A N 1
ATOM 784 C CA . GLY A 1 97 ? -7.763 -9.117 2.267 1.00 85.88 97 GLY A CA 1
ATOM 785 C C . GLY A 1 97 ? -6.436 -9.856 2.063 1.00 85.88 97 GLY A C 1
ATOM 786 O O . GLY A 1 97 ? -5.763 -9.622 1.064 1.00 85.88 97 GLY A O 1
ATOM 787 N N . GLY A 1 98 ? -6.090 -10.791 2.953 1.00 82.56 98 GLY A N 1
ATOM 788 C CA . GLY A 1 98 ? -4.868 -11.591 2.835 1.00 82.56 98 GLY A CA 1
ATOM 789 C C . GLY A 1 98 ? -4.889 -12.535 1.635 1.00 82.56 98 GLY A C 1
ATOM 790 O O . GLY A 1 98 ? -3.896 -12.635 0.916 1.00 82.56 98 GLY A O 1
ATOM 791 N N . VAL A 1 99 ? -6.034 -13.170 1.369 1.00 84.56 99 VAL A N 1
ATOM 792 C CA . VAL A 1 99 ? -6.230 -14.012 0.175 1.00 84.56 99 VAL A CA 1
ATOM 793 C C . VAL A 1 99 ? -6.154 -13.170 -1.100 1.00 84.56 99 VAL A C 1
ATOM 795 O O . VAL A 1 99 ? -5.479 -13.555 -2.052 1.00 84.56 99 VAL A O 1
ATOM 798 N N . ILE A 1 100 ? -6.786 -11.994 -1.103 1.00 88.25 100 ILE A N 1
ATOM 799 C CA . ILE A 1 100 ? -6.739 -11.045 -2.224 1.00 88.25 100 ILE A CA 1
ATOM 800 C C . ILE A 1 100 ? -5.292 -10.619 -2.515 1.00 88.25 100 ILE A C 1
ATOM 802 O O . ILE A 1 100 ? -4.865 -10.618 -3.669 1.00 88.25 100 ILE A O 1
ATOM 806 N N . THR A 1 101 ? -4.497 -10.330 -1.484 1.00 87.44 101 THR A N 1
ATOM 807 C CA . THR A 1 101 ? -3.072 -10.017 -1.656 1.00 87.44 101 THR A CA 1
ATOM 808 C C . THR A 1 101 ? -2.277 -11.200 -2.204 1.00 87.44 101 THR A C 1
ATOM 810 O O . THR A 1 101 ? -1.445 -10.996 -3.085 1.00 87.44 101 THR A O 1
ATOM 813 N N . ALA A 1 102 ? -2.548 -12.434 -1.774 1.00 85.62 102 ALA A N 1
ATOM 814 C CA . ALA A 1 102 ? -1.897 -13.606 -2.362 1.00 85.62 102 ALA A CA 1
ATOM 815 C C . ALA A 1 102 ? -2.196 -13.723 -3.868 1.00 85.62 102 ALA A C 1
ATOM 817 O O . ALA A 1 102 ? -1.276 -13.919 -4.658 1.00 85.62 102 ALA A O 1
ATOM 818 N N . ILE A 1 103 ? -3.452 -13.506 -4.278 1.00 88.06 103 ILE A N 1
ATOM 819 C CA . ILE A 1 103 ? -3.848 -13.467 -5.697 1.00 88.06 103 ILE A CA 1
ATOM 820 C C . ILE A 1 103 ? -3.082 -12.366 -6.446 1.00 88.06 103 ILE A C 1
ATOM 822 O O . ILE A 1 103 ? -2.579 -12.607 -7.542 1.00 88.06 103 ILE A O 1
ATOM 826 N N . SER A 1 104 ? -2.936 -11.177 -5.849 1.00 91.06 104 SER A N 1
ATOM 827 C CA . SER A 1 104 ? -2.186 -10.076 -6.468 1.00 91.06 104 SER A CA 1
ATOM 828 C C . SER A 1 104 ? -0.720 -10.422 -6.734 1.00 91.06 104 SER A C 1
ATOM 830 O O . SER A 1 104 ? -0.195 -10.052 -7.780 1.00 91.06 104 SER A O 1
ATOM 832 N N . CYS A 1 105 ? -0.083 -11.182 -5.835 1.00 89.06 105 CYS A N 1
ATOM 833 C CA . CYS A 1 105 ? 1.275 -11.666 -6.033 1.00 89.06 105 CYS A CA 1
ATOM 834 C C . CYS A 1 105 ? 1.334 -12.534 -7.298 1.00 89.06 105 CYS A C 1
ATOM 836 O O . CYS A 1 105 ? 2.070 -12.189 -8.217 1.00 89.06 105 CYS A O 1
ATOM 838 N N . PHE A 1 106 ? 0.509 -13.578 -7.420 1.00 88.38 106 PHE A N 1
ATOM 839 C CA . PHE A 1 106 ? 0.503 -14.434 -8.618 1.00 88.38 106 PHE A CA 1
ATOM 840 C C . PHE A 1 106 ? 0.282 -13.648 -9.921 1.00 88.38 106 PHE A C 1
ATOM 842 O O . PHE A 1 106 ? 0.953 -13.905 -10.920 1.00 88.38 106 PHE A O 1
ATOM 849 N N . LEU A 1 107 ? -0.590 -12.634 -9.901 1.00 90.94 107 LEU A N 1
ATOM 850 C CA . LEU A 1 107 ? -0.813 -11.756 -11.054 1.00 90.94 107 LEU A CA 1
ATOM 851 C C . LEU A 1 107 ? 0.432 -10.945 -11.450 1.00 90.94 107 LEU A C 1
ATOM 853 O O . LEU A 1 107 ? 0.606 -10.665 -12.632 1.00 90.94 107 LEU A O 1
ATOM 857 N N . ILE A 1 108 ? 1.312 -10.598 -10.503 1.00 90.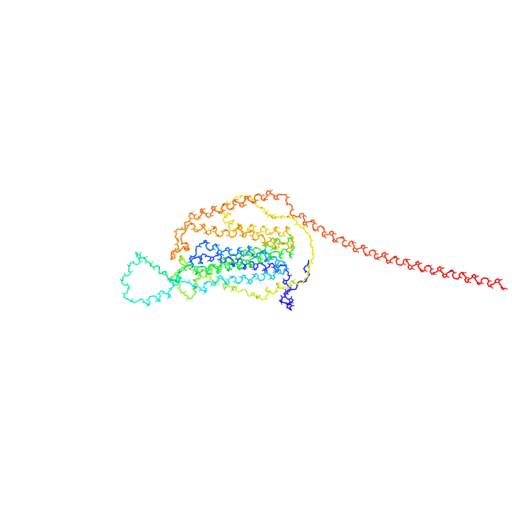31 108 ILE A N 1
ATOM 858 C CA . ILE A 1 108 ? 2.595 -9.942 -10.803 1.00 90.31 108 ILE A CA 1
ATOM 859 C C . ILE A 1 108 ? 3.523 -10.896 -11.562 1.00 90.31 108 ILE A C 1
ATOM 861 O O . ILE A 1 108 ? 4.197 -10.450 -12.480 1.00 90.31 108 ILE A O 1
ATOM 865 N N . ALA A 1 109 ? 3.567 -12.188 -11.221 1.00 90.38 109 ALA A N 1
ATOM 866 C CA . ALA A 1 109 ? 4.428 -13.161 -11.910 1.00 90.38 109 ALA A CA 1
ATOM 867 C C . ALA A 1 109 ? 3.882 -13.592 -13.285 1.00 90.38 109 ALA A C 1
ATOM 869 O O . ALA A 1 109 ? 4.648 -13.984 -14.167 1.00 90.38 109 ALA A O 1
ATOM 870 N N . LEU A 1 110 ? 2.566 -13.478 -13.488 1.00 90.12 110 LEU A N 1
ATOM 871 C CA . LEU A 1 110 ? 1.854 -13.934 -14.683 1.00 90.12 110 LEU A CA 1
ATOM 872 C C . LEU A 1 110 ? 2.459 -13.475 -16.029 1.00 90.12 110 LEU A C 1
ATOM 874 O O . LEU A 1 110 ? 2.571 -14.316 -16.923 1.00 90.12 110 LEU A O 1
ATOM 878 N N . PRO A 1 111 ? 2.900 -12.214 -16.221 1.00 89.81 111 PRO A N 1
ATOM 879 C CA . PRO A 1 111 ? 3.436 -11.782 -17.509 1.00 89.81 111 PRO A CA 1
ATOM 880 C C . PRO A 1 111 ? 4.689 -12.541 -17.942 1.00 89.81 111 PRO A C 1
ATOM 882 O O . PRO A 1 111 ? 4.918 -12.690 -19.139 1.00 89.81 111 PRO A O 1
ATOM 885 N N . HIS A 1 112 ? 5.490 -13.048 -17.000 1.00 88.12 112 HIS A N 1
ATOM 886 C CA . HIS A 1 112 ? 6.635 -13.883 -17.351 1.00 88.12 112 HIS A CA 1
ATOM 887 C C . HIS A 1 112 ? 6.192 -15.234 -17.923 1.00 88.12 112 HIS A C 1
ATOM 889 O O . HIS A 1 112 ? 6.777 -15.707 -18.890 1.00 88.12 112 HIS A O 1
ATOM 895 N N . PHE A 1 113 ? 5.136 -15.839 -17.378 1.00 89.19 113 PHE A N 1
ATOM 896 C CA . PHE A 1 113 ? 4.612 -17.109 -17.886 1.00 89.19 113 PHE A CA 1
ATOM 897 C C . PHE A 1 113 ? 3.924 -16.967 -19.248 1.00 89.19 113 PHE A C 1
ATOM 899 O O . PHE A 1 113 ? 3.971 -17.896 -20.046 1.00 89.19 113 PHE A O 1
ATOM 906 N N . ILE A 1 114 ? 3.310 -15.812 -19.523 1.00 87.75 114 ILE A N 1
ATOM 907 C CA . ILE A 1 114 ? 2.649 -15.545 -20.809 1.00 87.75 114 ILE A CA 1
ATOM 908 C C . ILE A 1 114 ? 3.674 -15.193 -21.896 1.00 87.75 114 ILE A C 1
ATOM 910 O O . ILE A 1 114 ? 3.584 -15.696 -23.012 1.00 87.75 114 ILE A O 1
ATOM 914 N N . TYR A 1 115 ? 4.641 -14.325 -21.584 1.00 85.75 115 TYR A N 1
ATOM 915 C CA . TYR A 1 115 ? 5.537 -13.729 -22.585 1.00 85.75 115 TYR A CA 1
ATOM 916 C C . TYR A 1 115 ? 6.967 -14.275 -22.577 1.00 85.75 115 TYR A C 1
ATOM 918 O O . TYR A 1 115 ? 7.762 -13.949 -23.462 1.00 85.75 115 TYR A O 1
ATOM 926 N N . GLY A 1 116 ? 7.323 -15.069 -21.571 1.00 85.81 116 GLY A N 1
ATOM 927 C CA . GLY A 1 116 ? 8.642 -15.668 -21.423 1.00 85.81 116 GLY A CA 1
ATOM 928 C C . GLY A 1 116 ? 9.783 -14.669 -21.162 1.00 85.81 116 GLY A C 1
ATOM 929 O O . GLY A 1 116 ? 9.570 -13.465 -20.945 1.00 85.81 116 GLY A O 1
ATOM 930 N N . PRO A 1 117 ? 11.038 -15.150 -21.216 1.00 83.56 117 PRO A N 1
ATOM 931 C CA . PRO A 1 117 ? 12.233 -14.352 -20.937 1.00 83.56 117 PRO A CA 1
ATOM 932 C C . PRO A 1 117 ? 12.567 -13.325 -22.030 1.00 83.56 117 PRO A C 1
ATOM 934 O O . PRO A 1 117 ? 13.220 -12.329 -21.730 1.00 83.56 117 PRO A O 1
ATOM 937 N N . GLY A 1 118 ? 12.044 -13.489 -23.250 1.00 82.94 118 GLY A N 1
ATOM 938 C CA . GLY A 1 118 ? 12.189 -12.546 -24.368 1.00 82.94 118 GLY A CA 1
ATOM 939 C C . GLY A 1 118 ? 13.384 -12.827 -25.276 1.00 82.94 118 GLY A C 1
ATOM 940 O O . GLY A 1 118 ? 14.402 -13.351 -24.832 1.00 82.94 118 GLY A O 1
ATOM 941 N N . LYS A 1 119 ? 13.260 -12.450 -26.557 1.00 80.56 119 LYS A N 1
ATOM 942 C CA . LYS A 1 119 ? 14.273 -12.709 -27.597 1.00 80.56 119 LYS A CA 1
ATOM 943 C C . LYS A 1 119 ? 15.613 -12.025 -27.286 1.00 80.56 119 LYS A C 1
ATOM 945 O O . LYS A 1 119 ? 16.645 -12.676 -27.349 1.00 80.56 119 LYS A O 1
ATOM 950 N N . ASP A 1 120 ? 15.582 -10.765 -26.841 1.00 80.12 120 ASP A N 1
ATOM 951 C CA . ASP A 1 120 ? 16.786 -9.991 -26.487 1.00 80.12 120 ASP A CA 1
ATOM 952 C C . ASP A 1 120 ? 17.585 -10.621 -25.330 1.00 80.12 120 ASP A C 1
ATOM 954 O O . ASP A 1 120 ? 18.809 -10.522 -25.288 1.00 80.12 120 ASP A O 1
ATOM 958 N N . ALA A 1 121 ? 16.898 -11.273 -24.383 1.00 83.69 121 ALA A N 1
ATOM 959 C CA . ALA A 1 121 ? 17.546 -12.000 -23.296 1.00 83.69 121 ALA A CA 1
ATOM 960 C C . ALA A 1 121 ? 18.090 -13.350 -23.791 1.00 83.69 121 ALA A C 1
ATOM 962 O O . ALA A 1 121 ? 19.260 -13.656 -23.584 1.00 83.69 121 ALA A O 1
ATOM 963 N N . LEU A 1 122 ? 17.280 -14.125 -24.518 1.00 83.25 122 LEU A N 1
ATOM 964 C CA . LEU A 1 122 ? 17.684 -15.427 -25.064 1.00 83.25 122 LEU A CA 1
ATOM 965 C C . LEU A 1 122 ? 18.895 -15.325 -26.005 1.00 83.25 122 LEU A C 1
ATOM 967 O O . LEU A 1 122 ? 19.780 -16.172 -25.937 1.00 83.25 122 LEU A O 1
ATOM 971 N N . ALA A 1 123 ? 19.010 -14.249 -26.785 1.00 80.69 123 ALA A N 1
ATOM 972 C CA . ALA A 1 123 ? 20.160 -13.988 -27.654 1.00 80.69 123 ALA A CA 1
ATOM 973 C C . ALA A 1 123 ? 21.502 -13.836 -26.902 1.00 80.69 123 ALA A C 1
ATOM 975 O O . ALA A 1 123 ? 22.561 -13.786 -27.520 1.00 80.69 123 ALA A O 1
ATOM 976 N N . LEU A 1 124 ? 21.496 -13.750 -25.569 1.00 83.38 124 LEU A N 1
ATOM 977 C CA . LEU A 1 124 ? 22.691 -13.640 -24.722 1.00 83.38 124 LEU A CA 1
ATOM 978 C C . LEU A 1 124 ? 23.030 -14.959 -24.002 1.00 83.38 124 LEU A C 1
ATOM 980 O O . LEU A 1 124 ? 23.806 -14.949 -23.041 1.00 83.38 124 LEU A O 1
ATOM 984 N N . THR A 1 125 ? 22.449 -16.080 -24.434 1.00 85.38 125 THR A N 1
ATOM 985 C CA . THR A 1 125 ? 22.625 -17.416 -23.833 1.00 85.38 125 THR A CA 1
ATOM 986 C C . THR A 1 125 ? 23.451 -18.326 -24.733 1.00 85.38 125 THR A C 1
ATOM 988 O O . THR A 1 125 ? 23.357 -18.224 -25.952 1.00 85.38 125 THR A O 1
ATOM 991 N N . LYS A 1 126 ? 24.278 -19.206 -24.161 1.00 82.75 126 LYS A N 1
ATOM 992 C CA . LYS A 1 126 ? 25.170 -20.070 -24.960 1.00 82.75 126 LYS A CA 1
ATOM 993 C C . LYS A 1 126 ? 24.387 -20.968 -25.909 1.00 82.75 126 LYS A C 1
ATOM 995 O O . LYS A 1 126 ? 24.766 -21.117 -27.060 1.00 82.75 126 LYS A O 1
ATOM 1000 N N . GLU A 1 127 ? 23.253 -21.471 -25.442 1.00 80.06 127 GLU A N 1
ATOM 1001 C CA . GLU A 1 127 ? 22.383 -22.383 -26.176 1.00 80.06 127 GLU A CA 1
ATOM 1002 C C . GLU A 1 127 ? 21.832 -21.750 -27.464 1.00 80.06 127 GLU A C 1
ATOM 1004 O O . GLU A 1 127 ? 21.678 -22.436 -28.472 1.00 80.06 127 GLU A O 1
ATOM 1009 N N . PHE A 1 128 ? 21.570 -20.438 -27.449 1.00 78.88 128 PHE A N 1
ATOM 1010 C CA . PHE A 1 128 ? 21.148 -19.699 -28.638 1.00 78.88 128 PHE A CA 1
ATOM 1011 C C . PHE A 1 128 ? 22.301 -19.519 -29.638 1.00 78.88 128 PHE A C 1
ATOM 1013 O O . PHE A 1 128 ? 22.110 -19.701 -30.838 1.00 78.88 128 PHE A O 1
ATOM 1020 N N . TRP A 1 129 ? 23.507 -19.206 -29.147 1.00 73.94 129 TRP A N 1
ATOM 1021 C CA . TRP A 1 129 ? 24.695 -19.050 -29.996 1.00 73.94 129 TRP A CA 1
ATOM 1022 C C . TRP A 1 129 ? 25.125 -20.375 -30.629 1.00 73.94 129 TRP A C 1
ATOM 1024 O O . TRP A 1 129 ? 25.463 -20.383 -31.808 1.00 73.94 129 TRP A O 1
ATOM 1034 N N . ASP A 1 130 ? 25.068 -21.484 -29.888 1.00 71.38 130 ASP A N 1
ATOM 1035 C CA . ASP A 1 130 ? 25.423 -22.814 -30.396 1.00 71.38 130 ASP A CA 1
ATOM 1036 C C . ASP A 1 130 ? 24.468 -23.245 -31.529 1.00 71.38 130 ASP A C 1
ATOM 1038 O O . ASP A 1 130 ? 24.917 -23.736 -32.563 1.00 71.38 130 ASP A O 1
ATOM 1042 N N . GLN A 1 131 ? 23.163 -22.956 -31.407 1.00 68.81 131 GLN A N 1
ATOM 1043 C CA . GLN A 1 131 ? 22.190 -23.196 -32.484 1.00 68.81 131 GLN A CA 1
ATOM 1044 C C . GLN A 1 131 ? 22.434 -22.337 -33.731 1.00 68.81 131 GLN A C 1
ATOM 1046 O O . GLN A 1 131 ? 22.209 -22.800 -34.851 1.00 68.81 131 GLN A O 1
ATOM 1051 N N . GLU A 1 132 ? 22.851 -21.082 -33.575 1.00 65.25 132 GLU A N 1
ATOM 1052 C CA . GLU A 1 132 ? 23.128 -20.207 -34.717 1.00 65.25 132 GLU A CA 1
ATOM 1053 C C . GLU A 1 132 ? 24.446 -20.591 -35.407 1.00 65.25 132 GLU A C 1
ATOM 1055 O O . GLU A 1 132 ? 24.508 -20.633 -36.636 1.00 65.25 132 GLU A O 1
ATOM 1060 N N . PHE A 1 133 ? 25.467 -20.976 -34.634 1.00 63.66 133 PHE A N 1
ATOM 1061 C CA . PHE A 1 133 ? 26.765 -21.411 -35.153 1.00 63.66 133 PHE A CA 1
ATOM 1062 C C . PHE A 1 133 ? 26.694 -22.766 -35.880 1.00 63.66 133 PHE A C 1
ATOM 1064 O O . PHE A 1 133 ? 27.344 -22.923 -36.912 1.00 63.66 133 PHE A O 1
ATOM 1071 N N . ASP A 1 134 ? 25.864 -23.707 -35.415 1.00 60.31 134 ASP A N 1
ATOM 1072 C CA . ASP A 1 134 ? 25.640 -25.001 -36.087 1.00 60.31 134 ASP A CA 1
ATOM 1073 C C . ASP A 1 134 ? 24.896 -24.860 -37.431 1.00 60.31 134 ASP A C 1
ATOM 1075 O O . ASP A 1 134 ? 25.072 -25.677 -38.338 1.00 60.31 134 ASP A O 1
ATOM 1079 N N . ASN A 1 135 ? 24.093 -23.802 -37.594 1.00 59.12 135 ASN A N 1
ATOM 1080 C CA . ASN A 1 135 ? 23.380 -23.496 -38.840 1.00 59.12 135 ASN A CA 1
ATOM 1081 C C . ASN A 1 135 ? 24.220 -22.677 -39.840 1.00 59.12 135 ASN A C 1
ATOM 1083 O O . ASN A 1 135 ? 23.831 -22.518 -41.002 1.00 59.12 135 ASN A O 1
ATOM 1087 N N . LEU A 1 136 ? 25.378 -22.163 -39.417 1.00 60.56 136 LEU A N 1
ATOM 1088 C CA . LEU A 1 136 ? 26.288 -21.379 -40.245 1.00 60.56 136 LEU A CA 1
ATOM 1089 C C . LEU A 1 136 ? 27.279 -22.300 -40.969 1.00 60.56 136 LEU A C 1
ATOM 1091 O O . LEU A 1 136 ? 28.263 -22.783 -40.413 1.00 60.56 136 LEU A O 1
ATOM 1095 N N . SER A 1 137 ? 27.042 -22.523 -42.265 1.00 56.84 137 SER A N 1
ATOM 1096 C CA . SER A 1 137 ? 28.008 -23.215 -43.124 1.00 56.84 137 SER A CA 1
ATOM 1097 C C . SER A 1 137 ? 29.361 -22.482 -43.137 1.00 56.84 137 SER A C 1
ATOM 1099 O O . SER A 1 137 ? 29.433 -21.259 -43.285 1.00 56.84 137 SER A O 1
ATOM 1101 N N . LEU A 1 138 ? 30.451 -23.248 -43.026 1.00 52.62 138 LEU A N 1
ATOM 1102 C CA . LEU A 1 138 ? 31.851 -22.808 -42.890 1.00 52.62 138 LEU A CA 1
ATOM 1103 C C . LEU A 1 138 ? 32.402 -21.980 -44.082 1.00 52.62 138 LEU A C 1
ATOM 1105 O O . LEU A 1 138 ? 33.602 -21.722 -44.162 1.00 52.62 138 LEU A O 1
ATOM 1109 N N . SER A 1 139 ? 31.551 -21.563 -45.024 1.00 49.69 139 SER A N 1
ATOM 1110 C CA . SER A 1 139 ? 31.899 -20.747 -46.193 1.00 49.69 139 SER A CA 1
ATOM 1111 C C . SER A 1 139 ? 31.665 -19.240 -46.026 1.00 49.69 139 SER A C 1
ATOM 1113 O O . SER A 1 139 ? 32.149 -18.485 -46.863 1.00 49.69 139 SER A O 1
ATOM 1115 N N . GLN A 1 140 ? 30.983 -18.769 -44.972 1.00 51.78 140 GLN A N 1
ATOM 1116 C CA . GLN A 1 140 ? 30.691 -17.330 -44.781 1.00 51.78 140 GLN A CA 1
ATOM 1117 C C . GLN A 1 140 ? 31.644 -16.595 -43.819 1.00 51.78 140 GLN A C 1
ATOM 1119 O O . GLN A 1 140 ? 31.670 -15.370 -43.788 1.00 51.78 140 GLN A O 1
ATOM 1124 N N . ILE A 1 141 ? 32.505 -17.311 -43.089 1.00 53.50 141 ILE A N 1
ATOM 1125 C CA . ILE A 1 141 ? 33.337 -16.736 -42.009 1.00 53.50 141 ILE A CA 1
ATOM 1126 C C . ILE A 1 141 ? 34.510 -15.871 -42.534 1.00 53.50 141 ILE A C 1
ATOM 1128 O O . ILE A 1 141 ? 35.176 -15.180 -41.766 1.00 53.50 141 ILE A O 1
ATOM 1132 N N . LYS A 1 142 ? 34.780 -15.851 -43.847 1.00 46.06 142 LYS A N 1
ATOM 1133 C CA . LYS A 1 142 ? 35.937 -15.131 -44.414 1.00 46.06 142 LYS A CA 1
ATOM 1134 C C . LYS A 1 142 ? 35.706 -13.658 -44.777 1.00 46.06 142 LYS A C 1
ATOM 1136 O O . LYS A 1 142 ? 36.695 -12.986 -45.057 1.00 46.06 142 LYS A O 1
ATOM 1141 N N . GLU A 1 143 ? 34.475 -13.143 -44.751 1.00 45.78 143 GLU A N 1
ATOM 1142 C CA . GLU A 1 143 ? 34.188 -11.753 -45.169 1.00 45.78 143 GLU A CA 1
ATOM 1143 C C . GLU A 1 143 ? 33.809 -10.777 -44.041 1.00 45.78 143 GLU A C 1
ATOM 1145 O O . GLU A 1 143 ? 33.848 -9.566 -44.252 1.00 45.78 143 GLU A O 1
ATOM 1150 N N . ASP A 1 144 ? 33.552 -11.248 -42.820 1.00 44.12 144 ASP A N 1
ATOM 1151 C CA . ASP A 1 144 ? 32.958 -10.407 -41.768 1.00 44.12 144 ASP A CA 1
ATOM 1152 C C . ASP A 1 144 ? 33.941 -9.858 -40.716 1.00 44.12 144 ASP A C 1
ATOM 1154 O O . ASP A 1 144 ? 33.563 -9.468 -39.610 1.00 44.12 144 ASP A O 1
ATOM 1158 N N . THR A 1 145 ? 35.215 -9.674 -41.069 1.00 45.47 145 THR A N 1
ATOM 1159 C CA . THR A 1 145 ? 36.178 -8.918 -40.236 1.00 45.47 145 THR A CA 1
ATOM 1160 C C . THR A 1 145 ? 36.013 -7.393 -40.383 1.00 45.47 145 THR A C 1
ATOM 1162 O O . THR A 1 145 ? 36.986 -6.641 -40.383 1.00 45.47 145 THR A O 1
ATOM 1165 N N . SER A 1 146 ? 34.774 -6.908 -40.525 1.00 44.06 146 SER A N 1
ATOM 1166 C CA . SER A 1 146 ? 34.425 -5.475 -40.495 1.00 44.06 146 SER A CA 1
ATOM 1167 C C . SER A 1 146 ? 33.148 -5.161 -39.694 1.00 44.06 146 SER A C 1
ATOM 1169 O O . SER A 1 146 ? 32.538 -4.099 -39.839 1.00 44.06 146 SER A O 1
ATOM 1171 N N . LEU A 1 147 ? 32.778 -6.047 -38.765 1.00 53.44 147 LEU A N 1
ATOM 1172 C CA . LEU A 1 147 ? 31.554 -5.978 -37.951 1.00 53.44 147 LEU A CA 1
ATOM 1173 C C . LEU A 1 147 ? 31.485 -4.853 -36.895 1.00 53.44 147 LEU A C 1
ATOM 1175 O O . LEU A 1 147 ? 30.532 -4.807 -36.124 1.00 53.44 147 LEU A O 1
ATOM 1179 N N . CYS A 1 148 ? 32.421 -3.897 -36.878 1.00 51.28 148 CYS A N 1
ATOM 1180 C CA . CYS A 1 148 ? 32.335 -2.725 -35.992 1.00 51.28 148 CYS A CA 1
ATOM 1181 C C . CYS A 1 148 ? 31.922 -1.412 -36.679 1.00 51.28 148 CYS A C 1
ATOM 1183 O O . CYS A 1 148 ? 31.729 -0.424 -35.975 1.00 51.28 148 CYS A O 1
ATOM 1185 N N . LEU A 1 149 ? 31.743 -1.348 -38.008 1.00 49.66 149 LEU A N 1
ATOM 1186 C CA . LEU A 1 149 ? 31.422 -0.067 -38.677 1.00 49.66 149 LEU A CA 1
ATOM 1187 C C . LEU A 1 149 ? 30.327 -0.113 -39.754 1.00 49.66 149 LEU A C 1
ATOM 1189 O O . LEU A 1 149 ? 30.156 0.851 -40.501 1.00 49.66 149 LEU A O 1
ATOM 1193 N N . LYS A 1 150 ? 29.505 -1.166 -39.804 1.00 42.22 150 LYS A N 1
ATOM 1194 C CA . LYS A 1 150 ? 28.316 -1.179 -40.676 1.00 42.22 150 LYS A CA 1
ATOM 1195 C C . LYS A 1 150 ? 27.088 -1.819 -40.033 1.00 42.22 150 LYS A C 1
ATOM 1197 O O . LYS A 1 150 ? 26.324 -2.525 -40.677 1.00 42.22 150 LYS A O 1
ATOM 1202 N N . GLY A 1 151 ? 26.855 -1.515 -38.759 1.00 38.62 151 GLY A N 1
ATOM 1203 C CA . GLY A 1 151 ? 25.652 -1.916 -38.032 1.00 38.62 151 GLY A CA 1
ATOM 1204 C C . GLY A 1 151 ? 24.413 -1.116 -38.439 1.00 38.62 151 GLY A C 1
ATOM 1205 O O . GLY A 1 151 ? 23.811 -0.447 -37.606 1.00 38.62 151 GLY A O 1
ATOM 1206 N N . ARG A 1 152 ? 23.987 -1.193 -39.705 1.00 39.00 152 ARG A N 1
ATOM 1207 C CA . ARG A 1 152 ? 22.565 -1.009 -40.023 1.00 39.00 152 ARG A CA 1
ATOM 1208 C C . ARG A 1 152 ? 21.893 -2.345 -39.727 1.00 39.00 152 ARG A C 1
ATOM 1210 O O . ARG A 1 152 ? 21.526 -3.060 -40.654 1.00 39.00 152 ARG A O 1
ATOM 1217 N N . HIS A 1 153 ? 21.767 -2.687 -38.442 1.00 41.66 153 HIS A N 1
ATOM 1218 C CA . HIS A 1 153 ? 20.796 -3.691 -38.027 1.00 41.66 153 HIS A CA 1
ATOM 1219 C C . HIS A 1 153 ? 19.447 -3.147 -38.491 1.00 41.66 153 HIS A C 1
ATOM 1221 O O . HIS A 1 153 ? 18.922 -2.174 -37.949 1.00 41.66 153 HIS A O 1
ATOM 1227 N N . ARG A 1 154 ? 18.952 -3.685 -39.604 1.00 38.91 154 ARG A N 1
ATOM 1228 C CA . ARG A 1 154 ? 17.577 -3.486 -40.026 1.00 38.91 154 ARG A CA 1
ATOM 1229 C C . ARG A 1 154 ? 16.768 -4.177 -38.936 1.00 38.91 154 ARG A C 1
ATOM 1231 O O . ARG A 1 154 ? 16.728 -5.398 -38.901 1.00 38.91 154 ARG A O 1
ATOM 1238 N N . GLU A 1 155 ? 16.261 -3.392 -37.990 1.00 46.84 155 GLU A N 1
ATOM 1239 C CA . GLU A 1 155 ? 15.270 -3.836 -37.017 1.00 46.84 155 GLU A CA 1
ATOM 1240 C C . GLU A 1 155 ? 14.115 -4.406 -37.853 1.00 46.84 155 GLU A C 1
ATOM 1242 O O . GLU A 1 155 ? 13.407 -3.664 -38.539 1.00 46.84 155 GLU A O 1
ATOM 1247 N N . VAL A 1 156 ? 14.039 -5.736 -37.957 1.00 45.56 156 VAL A N 1
ATOM 1248 C CA . VAL A 1 156 ? 12.947 -6.412 -38.658 1.00 45.56 156 VAL A CA 1
ATOM 1249 C C . VAL A 1 156 ? 11.769 -6.343 -37.703 1.00 45.56 156 VAL A C 1
ATOM 1251 O O . VAL A 1 156 ? 11.582 -7.232 -36.884 1.00 45.56 156 VAL A O 1
ATOM 1254 N N . CYS A 1 157 ? 11.032 -5.236 -37.763 1.00 52.59 157 CYS A N 1
ATOM 1255 C CA . CYS A 1 157 ? 9.739 -5.123 -37.108 1.00 52.59 157 CYS A CA 1
ATOM 1256 C C . CYS A 1 157 ? 8.809 -6.131 -37.786 1.00 52.59 157 CYS A C 1
ATOM 1258 O O . CYS A 1 157 ? 8.444 -5.955 -38.952 1.00 52.59 157 CYS A O 1
ATOM 1260 N N . THR A 1 158 ? 8.499 -7.220 -37.092 1.00 49.97 158 THR A N 1
ATOM 1261 C CA . THR A 1 158 ? 7.460 -8.158 -37.524 1.00 49.97 158 THR A CA 1
ATOM 1262 C C . THR A 1 158 ? 6.082 -7.544 -37.274 1.00 49.97 158 THR A C 1
ATOM 1264 O O . THR A 1 158 ? 5.945 -6.645 -36.449 1.00 49.97 158 THR A O 1
ATOM 1267 N N . GLU A 1 159 ? 5.043 -7.995 -37.983 1.00 45.84 159 GLU A N 1
ATOM 1268 C CA . GLU A 1 159 ? 3.659 -7.550 -37.725 1.00 45.84 159 GLU A CA 1
ATOM 1269 C C . GLU A 1 159 ? 3.219 -7.825 -36.267 1.00 45.84 159 GLU A C 1
ATOM 1271 O O . GLU A 1 159 ? 2.375 -7.105 -35.738 1.00 45.84 159 GLU A O 1
ATOM 1276 N N . ASP A 1 160 ? 3.876 -8.772 -35.582 1.00 47.56 160 ASP A N 1
ATOM 1277 C CA . ASP A 1 160 ? 3.733 -9.064 -34.146 1.00 47.56 160 ASP A CA 1
ATOM 1278 C C . ASP A 1 160 ? 4.326 -7.983 -33.211 1.00 47.56 160 ASP A C 1
ATOM 1280 O O . ASP A 1 160 ? 3.977 -7.924 -32.031 1.00 47.56 160 ASP A O 1
ATOM 1284 N N . ASP A 1 161 ? 5.195 -7.099 -33.716 1.00 50.09 161 ASP A N 1
ATOM 1285 C CA . ASP A 1 161 ? 5.793 -5.976 -32.976 1.00 50.09 161 ASP A CA 1
ATOM 1286 C C . ASP A 1 161 ? 4.923 -4.710 -33.039 1.00 50.09 161 ASP A C 1
ATOM 1288 O O . ASP A 1 161 ? 5.400 -3.610 -32.744 1.00 50.09 161 ASP A O 1
ATOM 1292 N N . LEU A 1 162 ? 3.641 -4.820 -33.417 1.00 49.16 162 LEU A N 1
ATOM 1293 C CA . LEU A 1 162 ? 2.688 -3.716 -33.326 1.00 49.16 162 LEU A CA 1
ATOM 1294 C C . LEU A 1 162 ? 2.434 -3.389 -31.841 1.00 49.16 162 LEU A C 1
ATOM 1296 O O . LEU A 1 162 ? 1.497 -3.862 -31.201 1.00 49.16 162 LEU A O 1
ATOM 1300 N N . VAL A 1 163 ? 3.318 -2.539 -31.315 1.00 51.88 163 VAL A N 1
ATOM 1301 C CA . VAL A 1 163 ? 3.556 -2.077 -29.934 1.00 51.88 163 VAL A CA 1
ATOM 1302 C C . VAL A 1 163 ? 2.299 -1.683 -29.124 1.00 51.88 163 VAL A C 1
ATOM 1304 O O . VAL A 1 163 ? 2.377 -1.484 -27.913 1.00 51.88 163 VAL A O 1
ATOM 1307 N N . GLY A 1 164 ? 1.119 -1.586 -29.740 1.00 53.53 164 GLY A N 1
ATOM 1308 C CA . GLY A 1 164 ? -0.126 -1.153 -29.101 1.00 53.53 164 GLY A CA 1
ATOM 1309 C C . GLY A 1 164 ? -0.814 -2.211 -28.232 1.00 53.53 164 GLY A C 1
ATOM 1310 O O . GLY A 1 164 ? -1.083 -1.950 -27.060 1.00 53.53 164 GLY A O 1
ATOM 1311 N N . GLU A 1 165 ? -1.109 -3.398 -28.772 1.00 58.72 165 GLU A N 1
ATOM 1312 C CA . GLU A 1 165 ? -1.976 -4.376 -28.086 1.00 58.72 165 GLU A CA 1
ATOM 1313 C C . GLU A 1 165 ? -1.230 -5.190 -27.021 1.00 58.72 165 GLU A C 1
ATOM 1315 O O . GLU A 1 165 ? -1.695 -5.312 -25.884 1.00 58.72 165 GLU A O 1
ATOM 1320 N N . PHE A 1 166 ? -0.025 -5.664 -27.348 1.00 66.06 166 PHE A N 1
ATOM 1321 C CA . PHE A 1 166 ? 0.841 -6.409 -26.428 1.00 66.06 166 PHE A CA 1
ATOM 1322 C C . PHE A 1 166 ? 1.201 -5.586 -25.184 1.00 66.06 166 PHE A C 1
ATOM 1324 O O . PHE A 1 166 ? 1.084 -6.044 -24.041 1.00 66.06 166 PHE A O 1
ATOM 1331 N N . SER A 1 167 ? 1.602 -4.329 -25.404 1.00 72.44 167 SER A N 1
ATOM 1332 C CA . SER A 1 167 ? 1.981 -3.432 -24.317 1.00 72.44 167 SER A CA 1
ATOM 1333 C C . SER A 1 167 ? 0.765 -3.031 -23.479 1.00 72.44 167 SER A C 1
ATOM 1335 O O . SER A 1 167 ? 0.894 -2.902 -22.263 1.00 72.44 167 SER A O 1
ATOM 1337 N N . PHE A 1 168 ? -0.419 -2.884 -24.086 1.00 84.00 168 PHE A N 1
ATOM 1338 C CA . PHE A 1 168 ? -1.649 -2.608 -23.346 1.00 84.00 168 PHE A CA 1
ATOM 1339 C C . PHE A 1 168 ? -2.042 -3.772 -22.433 1.00 84.00 168 PHE A C 1
ATOM 1341 O O . PHE A 1 168 ? -2.287 -3.542 -21.250 1.00 84.00 168 PHE A O 1
ATOM 1348 N N . PHE A 1 169 ? -2.054 -5.013 -22.932 1.00 88.00 169 PHE A N 1
ATOM 1349 C CA . PHE A 1 169 ? -2.431 -6.179 -22.123 1.00 88.00 169 PHE A CA 1
ATOM 1350 C C . PHE A 1 169 ? -1.469 -6.401 -20.947 1.00 88.00 169 PHE A C 1
ATOM 1352 O O . PHE A 1 169 ? -1.908 -6.627 -19.819 1.00 88.00 169 PHE A O 1
ATOM 1359 N N . LEU A 1 170 ? -0.159 -6.243 -21.174 1.00 88.69 170 LEU A N 1
ATOM 1360 C CA . LEU A 1 170 ? 0.851 -6.280 -20.111 1.00 88.69 170 LEU A CA 1
ATOM 1361 C C . LEU A 1 170 ? 0.596 -5.209 -19.040 1.00 88.69 170 LEU A C 1
ATOM 1363 O O . LEU A 1 170 ? 0.553 -5.514 -17.846 1.00 88.69 170 LEU A O 1
ATOM 1367 N N . VAL A 1 171 ? 0.446 -3.950 -19.467 1.00 90.88 171 VAL A N 1
ATOM 1368 C CA . VAL A 1 171 ? 0.203 -2.818 -18.564 1.00 90.88 171 VAL A CA 1
ATOM 1369 C C . VAL A 1 171 ? -1.106 -3.024 -17.804 1.00 90.88 171 VAL A C 1
ATOM 1371 O O . VAL A 1 171 ? -1.148 -2.750 -16.609 1.00 90.88 171 VAL A O 1
ATOM 1374 N N . ALA A 1 172 ? -2.141 -3.567 -18.449 1.00 93.12 172 ALA A N 1
ATOM 1375 C CA . ALA A 1 172 ? -3.421 -3.883 -17.825 1.00 93.12 172 ALA A CA 1
ATOM 1376 C C . ALA A 1 172 ? -3.298 -4.984 -16.761 1.00 93.12 172 ALA A C 1
ATOM 1378 O O . ALA A 1 172 ? -3.835 -4.809 -15.668 1.00 93.12 172 ALA A O 1
ATOM 1379 N N . ILE A 1 173 ? -2.560 -6.073 -17.022 1.00 94.00 173 ILE A N 1
ATOM 1380 C CA . ILE A 1 173 ? -2.310 -7.128 -16.021 1.00 94.00 173 ILE A CA 1
ATOM 1381 C C . ILE A 1 173 ? -1.576 -6.554 -14.810 1.00 94.00 173 ILE A C 1
ATOM 1383 O O . ILE A 1 173 ? -2.012 -6.759 -13.678 1.00 94.00 173 ILE A O 1
ATOM 1387 N N . LEU A 1 174 ? -0.486 -5.815 -15.035 1.00 93.44 174 LEU A N 1
ATOM 1388 C CA . LEU A 1 174 ? 0.314 -5.243 -13.950 1.00 93.44 174 LEU A CA 1
ATOM 1389 C C . LEU A 1 174 ? -0.455 -4.158 -13.182 1.00 93.44 174 LEU A C 1
ATOM 1391 O O . LEU A 1 174 ? -0.347 -4.053 -11.961 1.00 93.44 174 LEU A O 1
ATOM 1395 N N . PHE A 1 175 ? -1.264 -3.356 -13.873 1.00 95.56 175 PHE A N 1
ATOM 1396 C CA . PHE A 1 175 ? -2.144 -2.386 -13.227 1.00 95.56 175 PHE A CA 1
ATOM 1397 C C . PHE A 1 175 ? -3.196 -3.098 -12.373 1.00 95.56 175 PHE A C 1
ATOM 1399 O O . PHE A 1 175 ? -3.405 -2.730 -11.217 1.00 95.56 175 PHE A O 1
ATOM 1406 N N . PHE A 1 176 ? -3.827 -4.148 -12.905 1.00 96.31 176 PHE A N 1
ATOM 1407 C CA . PHE A 1 176 ? -4.822 -4.929 -12.178 1.00 96.31 176 PHE A CA 1
ATOM 1408 C C . PHE A 1 176 ? -4.205 -5.662 -10.983 1.00 96.31 176 PHE A C 1
ATOM 1410 O O . PHE A 1 176 ? -4.812 -5.697 -9.916 1.00 96.31 176 PHE A O 1
ATOM 1417 N N . SER A 1 177 ? -2.973 -6.166 -11.093 1.00 95.00 177 SER A N 1
ATOM 1418 C CA . SER A 1 177 ? -2.278 -6.766 -9.953 1.00 95.00 177 SER A CA 1
ATOM 1419 C C . SER A 1 177 ? -2.062 -5.744 -8.832 1.00 95.00 177 SER A C 1
ATOM 1421 O O . SER A 1 177 ? -2.337 -6.044 -7.671 1.00 95.00 177 SER A O 1
ATOM 1423 N N . GLN A 1 178 ? -1.645 -4.514 -9.161 1.00 94.69 178 GLN A N 1
ATOM 1424 C CA . GLN A 1 178 ? -1.520 -3.435 -8.173 1.00 94.69 178 GLN A CA 1
ATOM 1425 C C . GLN A 1 178 ? -2.879 -3.011 -7.603 1.00 94.69 178 GLN A C 1
ATOM 1427 O O . GLN A 1 178 ? -2.994 -2.790 -6.398 1.00 94.69 178 GLN A O 1
ATOM 1432 N N . PHE A 1 179 ? -3.922 -2.965 -8.432 1.00 96.44 179 PHE A N 1
ATOM 1433 C CA . PHE A 1 179 ? -5.289 -2.675 -7.999 1.00 96.44 179 PHE A CA 1
ATOM 1434 C C . PHE A 1 179 ? -5.794 -3.699 -6.974 1.00 96.44 179 PHE A C 1
ATOM 1436 O O . PHE A 1 179 ? -6.308 -3.332 -5.919 1.00 96.44 179 PHE A O 1
ATOM 1443 N N . VAL A 1 180 ? -5.596 -4.991 -7.238 1.00 95.69 180 VAL A N 1
ATOM 1444 C CA . VAL A 1 180 ? -5.965 -6.075 -6.316 1.00 95.69 180 VAL A CA 1
ATOM 1445 C C . VAL A 1 180 ? -5.140 -5.995 -5.024 1.00 95.69 180 VAL A C 1
ATOM 1447 O O . VAL A 1 180 ? -5.699 -6.133 -3.933 1.00 95.69 180 VAL A O 1
ATOM 1450 N N . LEU A 1 181 ? -3.839 -5.694 -5.112 1.00 91.69 181 LEU A N 1
ATOM 1451 C CA . LEU A 1 181 ? -2.982 -5.492 -3.937 1.00 91.69 181 LEU A CA 1
ATOM 1452 C C . LEU A 1 181 ? -3.504 -4.359 -3.033 1.00 91.69 181 LEU A C 1
ATOM 1454 O O . LEU A 1 181 ? -3.507 -4.498 -1.807 1.00 91.69 181 LEU A O 1
ATOM 1458 N N . GLY A 1 182 ? -4.002 -3.268 -3.621 1.00 92.88 182 GLY A N 1
ATOM 1459 C CA . GLY A 1 182 ? -4.538 -2.131 -2.873 1.00 92.88 182 GLY A CA 1
ATOM 1460 C C . GLY A 1 182 ? -5.837 -2.414 -2.113 1.00 92.88 182 GLY A C 1
ATOM 1461 O O . GLY A 1 182 ? -6.040 -1.881 -1.015 1.00 92.88 182 GLY A O 1
ATOM 1462 N N . ILE A 1 183 ? -6.669 -3.342 -2.597 1.00 95.31 183 ILE A N 1
ATOM 1463 C CA . ILE A 1 183 ? -7.837 -3.844 -1.851 1.00 95.31 183 ILE A CA 1
ATOM 1464 C C . ILE A 1 183 ? -7.383 -4.532 -0.554 1.00 95.31 183 ILE A C 1
ATOM 1466 O O . ILE A 1 183 ? -7.901 -4.231 0.528 1.00 95.31 183 ILE A O 1
ATOM 1470 N N . GLY A 1 184 ? -6.390 -5.422 -0.646 1.00 90.62 184 GLY A N 1
ATOM 1471 C CA . GLY A 1 184 ? -5.823 -6.119 0.512 1.00 90.62 184 GLY A CA 1
ATOM 1472 C C . GLY A 1 184 ? -5.165 -5.159 1.506 1.00 90.62 184 GLY A C 1
ATOM 1473 O O . GLY A 1 184 ? -5.438 -5.230 2.710 1.00 90.62 184 GLY A O 1
ATOM 1474 N N . TRP A 1 185 ? -4.389 -4.195 0.997 1.00 89.06 185 TRP A N 1
ATOM 1475 C CA . TRP A 1 185 ? -3.786 -3.121 1.791 1.00 89.06 185 TRP A CA 1
ATOM 1476 C C . TRP A 1 185 ? -4.837 -2.301 2.551 1.00 89.06 185 TRP A C 1
ATOM 1478 O O . TRP A 1 185 ? -4.687 -2.050 3.747 1.00 89.06 185 TRP A O 1
ATOM 1488 N N . THR A 1 186 ? -5.933 -1.931 1.886 1.00 91.06 186 THR A N 1
ATOM 1489 C CA . THR A 1 186 ? -7.020 -1.145 2.483 1.00 91.06 186 THR A CA 1
ATOM 1490 C C . THR A 1 186 ? -7.669 -1.877 3.650 1.00 91.06 186 THR A C 1
ATOM 1492 O O . THR A 1 186 ? -7.791 -1.311 4.739 1.00 91.06 186 THR A O 1
ATOM 1495 N N . LEU A 1 187 ? -8.072 -3.135 3.445 1.00 90.56 187 LEU A N 1
ATOM 1496 C CA . LEU A 1 187 ? -8.729 -3.952 4.471 1.00 90.56 187 LEU A CA 1
ATOM 1497 C C . LEU A 1 187 ? -7.810 -4.187 5.671 1.00 90.56 187 LEU A C 1
ATOM 1499 O O . LEU A 1 187 ? -8.247 -4.084 6.817 1.00 90.56 187 LEU A O 1
ATOM 1503 N N . PHE A 1 188 ? -6.528 -4.444 5.410 1.00 87.56 188 PHE A N 1
ATOM 1504 C CA . PHE A 1 188 ? -5.512 -4.576 6.446 1.00 87.56 188 PHE A CA 1
ATOM 1505 C C . PHE A 1 188 ? -5.359 -3.293 7.270 1.00 87.56 188 PHE A C 1
ATOM 1507 O O . PHE A 1 188 ? -5.458 -3.319 8.499 1.00 87.56 188 PHE A O 1
ATOM 1514 N N . GLN A 1 189 ? -5.113 -2.173 6.592 1.00 84.00 189 GLN A N 1
ATOM 1515 C CA . GLN A 1 189 ? -4.730 -0.919 7.228 1.00 84.00 189 GLN A CA 1
ATOM 1516 C C . GLN A 1 189 ? -5.895 -0.307 8.018 1.00 84.00 189 GLN A C 1
ATOM 1518 O O . GLN A 1 189 ? -5.692 0.160 9.136 1.00 84.00 189 GLN A O 1
ATOM 1523 N N . THR A 1 190 ? -7.112 -0.333 7.470 1.00 87.69 190 THR A N 1
ATOM 1524 C CA . THR A 1 190 ? -8.284 0.321 8.078 1.00 87.69 190 THR A CA 1
ATOM 1525 C C . THR A 1 190 ? -8.910 -0.511 9.188 1.00 87.69 190 THR A C 1
ATOM 1527 O O . THR A 1 190 ? -9.031 -0.041 10.318 1.00 87.69 190 THR A O 1
ATOM 1530 N N . LEU A 1 191 ? -9.290 -1.757 8.895 1.00 88.06 191 LEU A N 1
ATOM 1531 C CA . LEU A 1 191 ? -9.998 -2.622 9.840 1.00 88.06 191 LEU A CA 1
ATOM 1532 C C . LEU A 1 191 ? -9.047 -3.182 10.900 1.00 88.06 191 LEU A C 1
ATOM 1534 O O . LEU A 1 191 ? -9.448 -3.389 12.043 1.00 88.06 191 LEU A O 1
ATOM 1538 N N . GLY A 1 192 ? -7.777 -3.396 10.543 1.00 85.75 192 GLY A N 1
ATOM 1539 C CA . GLY A 1 192 ? -6.809 -4.002 11.447 1.00 85.75 192 GLY A CA 1
ATOM 1540 C C . GLY A 1 192 ? -6.351 -3.090 12.576 1.00 85.75 192 GLY A C 1
ATOM 1541 O O . GLY A 1 192 ? -6.316 -3.518 13.734 1.00 85.75 192 GLY A O 1
ATOM 1542 N N . GLN A 1 193 ? -6.056 -1.825 12.263 1.00 83.81 193 GLN A N 1
ATOM 1543 C CA . GLN A 1 193 ? -5.634 -0.840 13.263 1.00 83.81 193 GLN A CA 1
ATOM 1544 C C . GLN A 1 193 ? -6.786 -0.432 14.186 1.00 83.81 193 GLN A C 1
ATOM 1546 O O . GLN A 1 193 ? -6.604 -0.334 15.398 1.00 83.81 193 GLN A O 1
ATOM 1551 N N . THR A 1 194 ? -7.983 -0.249 13.631 1.00 85.94 194 THR A N 1
ATOM 1552 C CA . THR A 1 194 ? -9.190 0.104 14.393 1.00 85.94 194 THR A CA 1
ATOM 1553 C C . THR A 1 194 ? -9.655 -1.033 15.293 1.00 85.94 194 THR A C 1
ATOM 1555 O O . THR A 1 194 ? -10.074 -0.792 16.423 1.00 85.94 194 THR A O 1
ATOM 1558 N N . TYR A 1 195 ? -9.544 -2.286 14.838 1.00 84.62 195 TYR A N 1
ATOM 1559 C CA . TYR A 1 195 ? -9.801 -3.447 15.683 1.00 84.62 195 TYR A CA 1
ATOM 1560 C C . TYR A 1 195 ? -8.797 -3.548 16.832 1.00 84.62 195 TYR A C 1
ATOM 1562 O O . TYR A 1 195 ? -9.219 -3.788 17.962 1.00 84.62 195 TYR A O 1
ATOM 1570 N N . LEU A 1 196 ? -7.497 -3.333 16.584 1.00 81.88 196 LEU A N 1
ATOM 1571 C CA . LEU A 1 196 ? -6.505 -3.299 17.664 1.00 81.88 196 LEU A CA 1
ATOM 1572 C C . LEU A 1 196 ? -6.882 -2.225 18.693 1.00 81.88 196 LEU A C 1
ATOM 1574 O O . LEU A 1 196 ? -7.001 -2.532 19.874 1.00 81.88 196 LEU A O 1
ATOM 1578 N N . ASP A 1 197 ? -7.155 -1.002 18.231 1.00 81.88 197 ASP A N 1
ATOM 1579 C CA . ASP A 1 197 ? -7.466 0.143 19.093 1.00 81.88 197 ASP A CA 1
ATOM 1580 C C . ASP A 1 197 ? -8.744 -0.031 19.921 1.00 81.88 197 ASP A C 1
ATOM 1582 O O . ASP A 1 197 ? -8.791 0.381 21.083 1.00 81.88 197 ASP A O 1
ATOM 1586 N N . ASP A 1 198 ? -9.767 -0.681 19.368 1.00 82.50 198 ASP A N 1
ATOM 1587 C CA . ASP A 1 198 ? -11.020 -0.909 20.084 1.00 82.50 198 ASP A CA 1
ATOM 1588 C C . ASP A 1 198 ? -10.947 -2.036 21.123 1.00 82.50 198 ASP A C 1
ATOM 1590 O O . ASP A 1 198 ? -11.751 -2.016 22.066 1.00 82.50 198 ASP A O 1
ATOM 1594 N N . ASN A 1 199 ? -9.996 -2.966 20.974 1.00 77.88 199 ASN A N 1
ATOM 1595 C CA . ASN A 1 199 ? -9.829 -4.146 21.830 1.00 77.88 199 ASN A CA 1
ATOM 1596 C C . ASN A 1 199 ? -8.673 -4.040 22.835 1.00 77.88 199 ASN A C 1
ATOM 1598 O O . ASN A 1 199 ? -8.546 -4.900 23.707 1.00 77.88 199 ASN A O 1
ATOM 1602 N N . THR A 1 200 ? -7.851 -2.994 22.759 1.00 80.69 200 THR A N 1
ATOM 1603 C CA . THR A 1 200 ? -6.773 -2.740 23.720 1.00 80.69 200 THR A CA 1
ATOM 1604 C C . THR A 1 200 ? -7.096 -1.562 24.633 1.00 80.69 200 THR A C 1
ATOM 1606 O O . THR A 1 200 ? -7.855 -0.653 24.295 1.00 80.69 200 THR A O 1
ATOM 1609 N N . ASP A 1 201 ? -6.508 -1.555 25.830 1.00 75.25 201 ASP A N 1
ATOM 1610 C CA . ASP A 1 201 ? -6.627 -0.410 26.730 1.00 75.25 201 ASP A CA 1
ATOM 1611 C C . ASP A 1 201 ? -6.046 0.838 26.063 1.00 75.25 201 ASP A C 1
ATOM 1613 O O . ASP A 1 201 ? -4.873 0.838 25.697 1.00 75.25 201 ASP A O 1
ATOM 1617 N N . LYS A 1 202 ? -6.802 1.944 26.015 1.00 71.19 202 LYS A N 1
ATOM 1618 C CA . LYS A 1 202 ? -6.378 3.204 25.364 1.00 71.19 202 LYS A CA 1
ATOM 1619 C C . LYS A 1 202 ? -5.009 3.739 25.812 1.00 71.19 202 LYS A C 1
ATOM 1621 O O . LYS A 1 202 ? -4.377 4.489 25.080 1.00 71.19 202 LYS A O 1
ATOM 1626 N N . LYS A 1 203 ? -4.549 3.372 27.016 1.00 74.12 203 LYS A N 1
ATOM 1627 C CA . LYS A 1 203 ? -3.207 3.713 27.525 1.00 74.12 203 LYS A CA 1
ATOM 1628 C C . LYS A 1 203 ? -2.091 2.873 26.892 1.00 74.12 203 LYS A C 1
ATOM 1630 O O . LYS A 1 203 ? -0.981 3.362 26.738 1.00 74.12 203 LYS A O 1
ATOM 1635 N N . LYS A 1 204 ? -2.381 1.613 26.561 1.00 76.81 204 LYS A N 1
ATOM 1636 C CA . LYS A 1 204 ? -1.452 0.647 25.954 1.00 76.81 204 LYS A CA 1
ATOM 1637 C C . LYS A 1 204 ? -1.552 0.628 24.430 1.00 76.81 204 LYS A C 1
ATOM 1639 O O . LYS A 1 204 ? -0.586 0.252 23.777 1.00 76.81 204 LYS A O 1
ATOM 1644 N N . THR A 1 205 ? -2.680 1.058 23.866 1.00 78.56 205 THR A N 1
ATOM 1645 C CA . THR A 1 205 ? -2.913 1.060 22.421 1.00 78.56 205 THR A CA 1
ATOM 1646 C C . THR A 1 205 ? -1.811 1.752 21.612 1.00 78.56 205 THR A C 1
ATOM 1648 O O . THR A 1 205 ? -1.334 1.133 20.666 1.00 78.56 205 THR A O 1
ATOM 1651 N N . PRO A 1 206 ? -1.336 2.968 21.957 1.00 78.94 206 PRO A N 1
ATOM 1652 C CA . PRO A 1 206 ? -0.304 3.640 21.160 1.00 78.94 206 PRO A CA 1
ATOM 1653 C C . PRO A 1 206 ? 0.999 2.839 21.143 1.00 78.94 206 PRO A C 1
ATOM 1655 O O . PRO A 1 206 ? 1.633 2.679 20.105 1.00 78.94 206 PRO A O 1
ATOM 1658 N N . PHE A 1 207 ? 1.350 2.245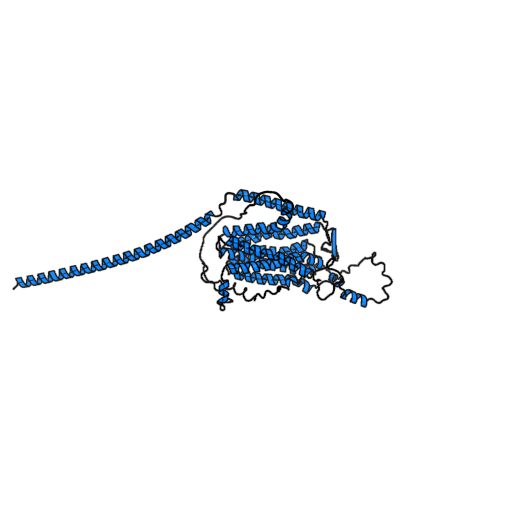 22.286 1.00 80.94 207 PHE A N 1
ATOM 1659 C CA . PHE A 1 207 ? 2.502 1.362 22.395 1.00 80.94 207 PHE A CA 1
ATOM 1660 C C . PHE A 1 207 ? 2.331 0.096 21.536 1.00 80.94 207 PHE A C 1
ATOM 1662 O O . PHE A 1 207 ? 3.220 -0.239 20.758 1.00 80.94 207 PHE A O 1
ATOM 1669 N N . MET A 1 208 ? 1.172 -0.565 21.587 1.00 80.44 208 MET A N 1
ATOM 1670 C CA . MET A 1 208 ? 0.891 -1.746 20.757 1.00 80.44 208 MET A CA 1
ATOM 1671 C C . MET A 1 208 ? 0.869 -1.427 19.252 1.00 80.44 208 MET A C 1
ATOM 1673 O O . MET A 1 208 ? 1.459 -2.167 18.468 1.00 80.44 208 MET A O 1
ATOM 1677 N N . ILE A 1 209 ? 0.267 -0.307 18.838 1.00 80.81 209 ILE A N 1
ATOM 1678 C CA . ILE A 1 209 ? 0.287 0.161 17.441 1.00 80.81 209 ILE A CA 1
ATOM 1679 C C . ILE A 1 209 ? 1.722 0.452 16.990 1.00 80.81 209 ILE A C 1
ATOM 1681 O O . ILE A 1 209 ? 2.088 0.107 15.863 1.00 80.81 209 ILE A O 1
ATOM 1685 N N . SER A 1 210 ? 2.551 1.036 17.863 1.00 80.00 210 SER A N 1
ATOM 1686 C CA . SER A 1 210 ? 3.961 1.295 17.561 1.00 80.00 210 SER A CA 1
ATOM 1687 C C . SER A 1 210 ? 4.741 -0.006 17.336 1.00 80.00 210 SER A C 1
ATOM 1689 O O . SER A 1 210 ? 5.430 -0.122 16.328 1.00 80.00 210 SER A O 1
ATOM 1691 N N . ILE A 1 211 ? 4.546 -1.031 18.176 1.00 84.19 211 ILE A N 1
ATOM 1692 C CA . ILE A 1 211 ? 5.145 -2.363 17.986 1.00 84.19 211 ILE A CA 1
ATOM 1693 C C . ILE A 1 211 ? 4.694 -2.987 16.663 1.00 84.19 211 ILE A C 1
ATOM 1695 O O . ILE A 1 211 ? 5.538 -3.427 15.882 1.00 84.19 211 ILE A O 1
ATOM 1699 N N . ALA A 1 212 ? 3.385 -2.999 16.383 1.00 80.94 212 ALA A N 1
ATOM 1700 C CA . ALA A 1 212 ? 2.849 -3.530 15.127 1.00 80.94 212 ALA A CA 1
ATOM 1701 C C . ALA A 1 212 ? 3.468 -2.834 13.907 1.00 80.94 212 ALA A C 1
ATOM 1703 O O . ALA A 1 2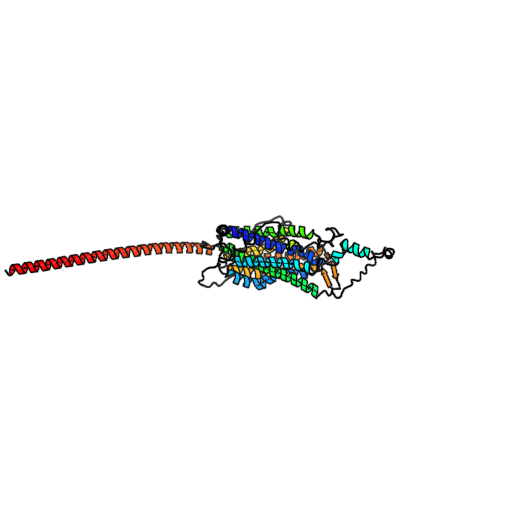12 ? 3.823 -3.474 12.917 1.00 80.94 212 ALA A O 1
ATOM 1704 N N . SER A 1 213 ? 3.610 -1.512 13.992 1.00 77.81 213 SER A N 1
ATOM 1705 C CA . SER A 1 213 ? 4.162 -0.688 12.920 1.00 77.81 213 SER A CA 1
ATOM 1706 C C . SER A 1 213 ? 5.655 -0.932 12.734 1.00 77.81 213 SER A C 1
ATOM 1708 O O . SER A 1 213 ? 6.095 -1.085 11.601 1.00 77.81 213 SER A O 1
ATOM 1710 N N . SER A 1 214 ? 6.429 -1.039 13.813 1.00 80.88 214 SER A N 1
ATOM 1711 C CA . SER A 1 214 ? 7.855 -1.373 13.749 1.00 80.88 214 SER A CA 1
ATOM 1712 C C . SER A 1 214 ? 8.086 -2.755 13.142 1.00 80.88 214 SER A C 1
ATOM 1714 O O . SER A 1 214 ? 8.939 -2.902 12.271 1.00 80.88 214 SER A O 1
ATOM 1716 N N . LEU A 1 215 ? 7.280 -3.750 13.530 1.00 79.56 215 LEU A N 1
ATOM 1717 C CA . LEU A 1 215 ? 7.339 -5.093 12.949 1.00 79.56 215 LEU A CA 1
ATOM 1718 C C . LEU A 1 215 ? 7.044 -5.063 11.441 1.00 79.56 215 LEU A C 1
ATOM 1720 O O . LEU A 1 215 ? 7.748 -5.696 10.659 1.00 79.56 215 LEU A O 1
ATOM 1724 N N . ARG A 1 216 ? 6.074 -4.248 11.012 1.00 78.06 216 ARG A N 1
ATOM 1725 C CA . ARG A 1 216 ? 5.785 -4.011 9.591 1.00 78.06 216 ARG A CA 1
ATOM 1726 C C . ARG A 1 216 ? 6.979 -3.404 8.839 1.00 78.06 216 ARG A C 1
ATOM 1728 O O . ARG A 1 216 ? 7.245 -3.807 7.707 1.00 78.06 216 ARG A O 1
ATOM 1735 N N . GLN A 1 217 ? 7.717 -2.471 9.446 1.00 77.81 217 GLN A N 1
ATOM 1736 C CA . GLN A 1 217 ? 8.880 -1.827 8.813 1.00 77.81 217 GLN A CA 1
ATOM 1737 C C . GLN A 1 217 ? 10.076 -2.773 8.597 1.00 77.81 217 GLN A C 1
ATOM 1739 O O . GLN A 1 217 ? 10.985 -2.422 7.847 1.00 77.81 217 GLN A O 1
ATOM 1744 N N . LEU A 1 218 ? 10.081 -3.978 9.177 1.00 78.88 218 LEU A N 1
ATOM 1745 C CA . LEU A 1 218 ? 11.061 -5.016 8.823 1.00 78.88 218 LEU A CA 1
ATOM 1746 C C . LEU A 1 218 ? 10.799 -5.623 7.432 1.00 78.88 218 LEU A C 1
ATOM 1748 O O . LEU A 1 218 ? 11.710 -6.184 6.820 1.00 78.88 218 LEU A O 1
ATOM 1752 N N . GLY A 1 219 ? 9.582 -5.465 6.900 1.00 79.12 219 GLY A N 1
ATOM 1753 C CA . GLY A 1 219 ? 9.176 -5.947 5.578 1.00 79.12 219 GLY A CA 1
ATOM 1754 C C . GLY A 1 219 ? 10.080 -5.483 4.434 1.00 79.12 219 GLY A C 1
ATOM 1755 O O . GLY A 1 219 ? 10.614 -6.341 3.735 1.00 79.12 219 GLY A O 1
ATOM 1756 N N . PRO A 1 220 ? 10.316 -4.171 4.248 1.00 81.12 220 PRO A N 1
ATOM 1757 C CA . PRO A 1 220 ? 11.227 -3.653 3.224 1.00 81.12 220 PRO A CA 1
ATOM 1758 C C . PRO A 1 220 ? 12.661 -4.188 3.320 1.00 81.12 220 PRO A C 1
ATOM 1760 O O . PRO A 1 220 ? 13.277 -4.461 2.293 1.00 81.12 220 PRO A O 1
ATOM 1763 N N . ALA A 1 221 ? 13.188 -4.401 4.532 1.00 80.50 221 ALA A N 1
ATOM 1764 C CA . ALA A 1 221 ? 14.535 -4.942 4.706 1.00 80.50 221 ALA A CA 1
ATOM 1765 C C . ALA A 1 221 ? 14.626 -6.370 4.137 1.00 80.50 221 ALA A C 1
ATOM 1767 O O . ALA A 1 221 ? 15.471 -6.644 3.285 1.00 80.50 221 ALA A O 1
ATOM 1768 N N . LEU A 1 222 ? 13.697 -7.261 4.501 1.00 79.00 222 LEU A N 1
ATOM 1769 C CA . LEU A 1 222 ? 13.655 -8.601 3.903 1.00 79.00 222 LEU A CA 1
ATOM 1770 C C . LEU A 1 222 ? 13.253 -8.590 2.426 1.00 79.00 222 LEU A C 1
ATOM 1772 O O . LEU A 1 222 ? 13.781 -9.384 1.654 1.00 79.00 222 LEU A O 1
ATOM 1776 N N . GLY A 1 223 ? 12.365 -7.685 2.017 1.00 82.56 223 GLY A N 1
ATOM 1777 C CA . GLY A 1 223 ? 11.963 -7.522 0.621 1.00 82.56 223 GLY A CA 1
ATOM 1778 C C . GLY A 1 223 ? 13.139 -7.136 -0.272 1.00 82.56 223 GLY A C 1
ATOM 1779 O O . GLY A 1 223 ? 13.296 -7.699 -1.353 1.00 82.56 223 GLY A O 1
ATOM 1780 N N . SER A 1 224 ? 14.016 -6.242 0.191 1.00 85.00 224 SER A N 1
ATOM 1781 C CA . SER A 1 224 ? 15.242 -5.882 -0.534 1.00 85.00 224 SER A CA 1
ATOM 1782 C C . SER A 1 224 ? 16.226 -7.050 -0.621 1.00 85.00 224 SER A C 1
ATOM 1784 O O . SER A 1 224 ? 16.793 -7.287 -1.687 1.00 85.00 224 SER A O 1
ATOM 1786 N N . TYR A 1 225 ? 16.370 -7.835 0.453 1.00 87.12 225 TYR A N 1
ATOM 1787 C CA . TYR A 1 225 ? 17.174 -9.056 0.438 1.00 87.12 225 TYR A CA 1
ATOM 1788 C C . TYR A 1 225 ? 16.628 -10.086 -0.559 1.00 87.12 225 TYR A C 1
ATOM 1790 O O . TYR A 1 225 ? 17.375 -10.569 -1.410 1.00 87.12 225 TYR A O 1
ATOM 1798 N N . LEU A 1 226 ? 15.323 -10.375 -0.504 1.00 86.31 226 LEU A N 1
ATOM 1799 C CA . LEU A 1 226 ? 14.654 -11.301 -1.419 1.00 86.31 226 LEU A CA 1
ATOM 1800 C C . LEU A 1 226 ? 14.782 -10.829 -2.870 1.00 86.31 226 LEU A C 1
ATOM 1802 O O . LEU A 1 226 ? 15.155 -11.611 -3.738 1.00 86.31 226 LEU A O 1
ATOM 1806 N N . THR A 1 227 ? 14.553 -9.539 -3.126 1.00 88.69 227 THR A N 1
ATOM 1807 C CA . THR A 1 227 ? 14.715 -8.955 -4.464 1.00 88.69 227 THR A CA 1
ATOM 1808 C C . THR A 1 227 ? 16.151 -9.090 -4.950 1.00 88.69 227 THR A C 1
ATOM 1810 O O . THR A 1 227 ? 16.374 -9.541 -6.067 1.00 88.69 227 THR A O 1
ATOM 1813 N N . SER A 1 228 ? 17.140 -8.766 -4.114 1.00 90.25 228 SER A N 1
ATOM 1814 C CA . SER A 1 228 ? 18.552 -8.912 -4.474 1.00 90.25 228 SER A CA 1
ATOM 1815 C C . SER A 1 228 ? 18.912 -10.366 -4.791 1.00 90.25 228 SER A C 1
ATOM 1817 O O . SER A 1 228 ? 19.623 -10.616 -5.760 1.00 90.25 228 SER A O 1
ATOM 1819 N N . ALA A 1 229 ? 18.399 -11.332 -4.024 1.00 90.69 229 ALA A N 1
ATOM 1820 C CA . ALA A 1 229 ? 18.616 -12.753 -4.281 1.00 90.69 229 ALA A CA 1
ATOM 1821 C C . ALA A 1 229 ? 17.958 -13.220 -5.593 1.00 90.69 229 ALA A C 1
ATOM 1823 O O . ALA A 1 229 ? 18.583 -13.952 -6.355 1.00 90.69 229 ALA A O 1
ATOM 1824 N N . CYS A 1 230 ? 16.733 -12.775 -5.885 1.00 90.06 230 CYS A N 1
ATOM 1825 C CA . CYS A 1 230 ? 16.020 -13.126 -7.116 1.00 90.06 230 CYS A CA 1
ATOM 1826 C C . CYS A 1 230 ? 16.619 -12.458 -8.359 1.00 90.06 230 CYS A C 1
ATOM 1828 O O . CYS A 1 230 ? 16.808 -13.121 -9.372 1.00 90.06 230 CYS A O 1
ATOM 1830 N N . LEU A 1 231 ? 16.978 -11.172 -8.291 1.00 91.06 231 LEU A N 1
ATOM 1831 C CA . LEU A 1 231 ? 17.581 -10.455 -9.421 1.00 91.06 231 LEU A CA 1
ATOM 1832 C C . LEU A 1 231 ? 19.005 -10.928 -9.736 1.00 91.06 231 LEU A C 1
ATOM 1834 O O . LEU A 1 231 ? 19.524 -10.652 -10.820 1.00 91.06 231 LEU A O 1
ATOM 1838 N N . LYS A 1 232 ? 19.623 -11.660 -8.801 1.00 90.44 232 LYS A N 1
ATOM 1839 C CA . LYS A 1 232 ? 20.878 -12.366 -9.033 1.00 90.44 232 LYS A CA 1
ATOM 1840 C C . LYS A 1 232 ? 20.727 -13.638 -9.874 1.00 90.44 232 LYS A C 1
ATOM 1842 O O . LYS A 1 232 ? 21.703 -14.155 -10.400 1.00 90.44 232 LYS A O 1
ATOM 1847 N N . LEU A 1 233 ? 19.529 -14.178 -9.995 1.00 90.62 233 LEU A N 1
ATOM 1848 C CA . LEU A 1 233 ? 19.285 -15.283 -10.909 1.00 90.62 233 LEU A CA 1
ATOM 1849 C C . LEU A 1 233 ? 18.963 -14.698 -12.279 1.00 90.62 233 LEU A C 1
ATOM 1851 O O . LEU A 1 233 ? 18.287 -13.672 -12.361 1.00 90.62 233 LEU A O 1
ATOM 1855 N N . TYR A 1 234 ? 19.472 -15.323 -13.337 1.00 90.38 234 TYR A N 1
ATOM 1856 C CA . TYR A 1 234 ? 19.118 -14.930 -14.696 1.00 90.38 234 TYR A CA 1
ATOM 1857 C C . TYR A 1 234 ? 17.622 -15.170 -14.930 1.00 90.38 234 TYR A C 1
ATOM 1859 O O . TYR A 1 234 ? 17.042 -16.056 -14.302 1.00 90.38 234 TYR A O 1
ATOM 1867 N N . ILE A 1 235 ? 16.991 -14.357 -15.786 1.00 90.06 235 ILE A N 1
ATOM 1868 C CA . ILE A 1 235 ? 15.535 -14.371 -16.008 1.00 90.06 235 ILE A CA 1
ATOM 1869 C C . ILE A 1 235 ? 14.969 -15.773 -16.284 1.00 90.06 235 ILE A C 1
ATOM 1871 O O . ILE A 1 235 ? 13.888 -16.094 -15.788 1.00 90.06 235 ILE A O 1
ATOM 1875 N N . ASP A 1 236 ? 15.722 -16.597 -17.008 1.00 87.88 236 ASP A N 1
ATOM 1876 C CA . ASP A 1 236 ? 15.440 -18.007 -17.244 1.00 87.88 236 ASP A CA 1
ATOM 1877 C C . ASP A 1 236 ? 16.503 -18.863 -16.540 1.00 87.88 236 ASP A C 1
ATOM 1879 O O . ASP A 1 236 ? 17.703 -18.653 -16.714 1.00 87.88 236 ASP A O 1
ATOM 1883 N N . LEU A 1 237 ? 16.055 -19.803 -15.702 1.00 87.94 237 LEU A N 1
ATOM 1884 C CA . LEU A 1 237 ? 16.931 -20.665 -14.903 1.00 87.94 237 LEU A CA 1
ATOM 1885 C C . LEU A 1 237 ? 17.407 -21.901 -15.676 1.00 87.94 237 LEU A C 1
ATOM 1887 O O . LEU A 1 237 ? 18.280 -22.613 -15.181 1.00 87.94 237 LEU A O 1
ATOM 1891 N N . SER A 1 238 ? 16.796 -22.197 -16.824 1.00 84.88 238 SER A N 1
ATOM 1892 C CA . SER A 1 238 ? 17.093 -23.393 -17.618 1.00 84.88 238 SER A CA 1
ATOM 1893 C C . SER A 1 238 ? 18.243 -23.200 -18.609 1.00 84.88 238 SER A C 1
ATOM 1895 O O . SER A 1 238 ? 18.793 -24.186 -19.091 1.00 84.88 238 SER A O 1
ATOM 1897 N N . VAL A 1 239 ? 18.632 -21.948 -18.865 1.00 84.94 239 VAL A N 1
ATOM 1898 C CA . VAL A 1 239 ? 19.637 -21.546 -19.861 1.00 84.94 239 VAL A CA 1
ATOM 1899 C C . VAL A 1 239 ? 20.866 -20.919 -19.208 1.00 84.94 239 VAL A C 1
ATOM 1901 O O . VAL A 1 239 ? 20.794 -20.372 -18.101 1.00 84.94 239 VAL A O 1
ATOM 1904 N N . THR A 1 240 ? 22.008 -20.970 -19.895 1.00 86.88 240 THR A N 1
ATOM 1905 C CA . THR A 1 240 ? 23.280 -20.449 -19.388 1.00 86.88 240 THR A CA 1
ATOM 1906 C C . THR A 1 240 ? 23.632 -19.099 -20.026 1.00 86.88 240 THR A C 1
ATOM 1908 O O . THR A 1 240 ? 23.907 -19.014 -21.225 1.00 86.88 240 THR A O 1
ATOM 1911 N N . PRO A 1 241 ? 23.660 -17.998 -19.246 1.00 88.44 241 PRO A N 1
ATOM 1912 C CA . PRO A 1 241 ? 24.002 -16.689 -19.788 1.00 88.44 241 PRO A CA 1
ATOM 1913 C C . PRO A 1 241 ? 25.497 -16.605 -20.129 1.00 88.44 241 PRO A C 1
ATOM 1915 O O . PRO A 1 241 ? 26.357 -17.062 -19.374 1.00 88.44 241 PRO A O 1
ATOM 1918 N N . VAL A 1 242 ? 25.816 -15.969 -21.257 1.00 87.12 242 VAL A N 1
ATOM 1919 C CA . VAL A 1 242 ? 27.195 -15.626 -21.658 1.00 87.12 242 VAL A CA 1
ATOM 1920 C C . VAL A 1 242 ? 27.700 -14.404 -20.881 1.00 87.12 242 VAL A C 1
ATOM 1922 O O . VAL A 1 242 ? 28.899 -14.241 -20.663 1.00 87.12 242 VAL A O 1
ATOM 1925 N N . ILE A 1 243 ? 26.775 -13.537 -20.461 1.00 87.81 243 ILE A N 1
ATOM 1926 C CA . ILE A 1 243 ? 27.060 -12.276 -19.773 1.00 87.81 243 ILE A CA 1
ATOM 1927 C C . ILE A 1 243 ? 27.091 -12.428 -18.248 1.00 87.81 243 ILE A C 1
ATOM 1929 O O . ILE A 1 243 ? 26.333 -13.200 -17.664 1.00 87.81 243 ILE A O 1
ATOM 1933 N N . ASP A 1 244 ? 27.943 -11.631 -17.600 1.00 87.50 244 ASP A N 1
ATOM 1934 C CA . ASP A 1 244 ? 28.006 -11.521 -16.139 1.00 87.50 244 ASP A CA 1
ATOM 1935 C C . ASP A 1 244 ? 26.958 -10.523 -15.608 1.00 87.50 244 ASP A C 1
ATOM 1937 O O . ASP A 1 244 ? 26.471 -9.641 -16.318 1.00 87.50 244 ASP A O 1
ATOM 1941 N N . MET A 1 245 ? 26.657 -10.603 -14.317 1.00 86.88 245 MET A N 1
ATOM 1942 C CA . MET A 1 245 ? 25.661 -9.784 -13.611 1.00 86.88 245 MET A CA 1
ATOM 1943 C C . MET A 1 245 ? 25.981 -8.288 -13.604 1.00 86.88 245 MET A C 1
ATOM 1945 O O . MET A 1 245 ? 25.121 -7.459 -13.314 1.00 86.88 245 MET A O 1
ATOM 1949 N N . LYS A 1 246 ? 27.245 -7.942 -13.861 1.00 86.56 246 LYS A N 1
ATOM 1950 C CA . LYS A 1 246 ? 27.721 -6.559 -13.974 1.00 86.56 246 LYS A CA 1
ATOM 1951 C C . LYS A 1 246 ? 27.380 -5.937 -15.327 1.00 86.56 246 LYS A C 1
ATOM 1953 O O . LYS A 1 246 ? 27.473 -4.717 -15.456 1.00 86.56 246 LYS A O 1
ATOM 1958 N N . ASP A 1 247 ? 27.030 -6.748 -16.325 1.00 87.00 247 ASP A N 1
ATOM 1959 C CA . ASP A 1 247 ? 26.675 -6.255 -17.650 1.00 87.00 247 ASP A CA 1
ATOM 1960 C C . ASP A 1 247 ? 25.355 -5.465 -17.563 1.00 87.00 247 ASP A C 1
ATOM 1962 O O . ASP A 1 247 ? 24.359 -5.977 -17.039 1.00 87.00 247 ASP A O 1
ATOM 1966 N N . PRO A 1 248 ? 25.295 -4.228 -18.092 1.00 84.19 248 PRO A N 1
ATOM 1967 C CA . PRO A 1 248 ? 24.080 -3.420 -18.089 1.00 84.19 248 PRO A CA 1
ATOM 1968 C C . PRO A 1 248 ? 22.920 -4.057 -18.855 1.00 84.19 248 PRO A C 1
ATOM 1970 O O . PRO A 1 248 ? 21.810 -3.551 -18.732 1.00 84.19 248 PRO A O 1
ATOM 1973 N N . ARG A 1 249 ? 23.128 -5.147 -19.607 1.00 84.88 249 ARG A N 1
ATOM 1974 C CA . ARG A 1 249 ? 22.106 -5.955 -20.296 1.00 84.88 249 ARG A CA 1
ATOM 1975 C C . ARG A 1 249 ? 21.566 -7.115 -19.457 1.00 84.88 249 ARG A C 1
ATOM 1977 O O . ARG A 1 249 ? 20.508 -7.621 -19.801 1.00 84.88 249 ARG A O 1
ATOM 1984 N N . TRP A 1 250 ? 22.124 -7.404 -18.281 1.00 90.56 250 TRP A N 1
ATOM 1985 C CA . TRP A 1 250 ? 21.593 -8.416 -17.354 1.00 90.56 250 TRP A CA 1
ATOM 1986 C C . TRP A 1 250 ? 20.133 -8.157 -16.937 1.00 90.56 250 TRP A C 1
ATOM 1988 O O . TRP A 1 250 ? 19.794 -7.062 -16.477 1.00 90.56 250 TRP A O 1
ATOM 1998 N N . ILE A 1 251 ? 19.264 -9.161 -17.071 1.00 90.88 251 ILE A N 1
ATOM 1999 C CA . ILE A 1 251 ? 17.872 -9.123 -16.601 1.00 90.88 251 ILE A CA 1
ATOM 2000 C C . ILE A 1 251 ? 17.704 -10.225 -15.558 1.00 90.88 251 ILE A C 1
ATOM 2002 O O . ILE A 1 251 ? 17.876 -11.406 -15.854 1.00 90.88 251 ILE A O 1
ATOM 2006 N N . GLY A 1 252 ? 17.385 -9.821 -14.331 1.00 91.69 252 GLY A N 1
ATOM 2007 C CA . GLY A 1 252 ? 17.194 -10.745 -13.221 1.00 91.69 252 GLY A CA 1
ATOM 2008 C C . GLY A 1 252 ? 15.810 -11.403 -13.213 1.00 91.69 252 GLY A C 1
ATOM 2009 O O . GLY A 1 252 ? 14.856 -10.862 -13.775 1.00 91.69 252 GLY A O 1
ATOM 2010 N N . ALA A 1 253 ? 15.675 -12.537 -12.525 1.00 91.31 253 ALA A N 1
ATOM 2011 C CA . ALA A 1 253 ? 14.426 -13.288 -12.373 1.00 91.31 253 ALA A CA 1
ATOM 2012 C C . ALA A 1 253 ? 13.433 -12.608 -11.409 1.00 91.31 253 ALA A C 1
ATOM 2014 O O . ALA A 1 253 ? 13.172 -13.060 -10.291 1.00 91.31 253 ALA A O 1
ATOM 2015 N N . TRP A 1 254 ? 12.865 -11.494 -11.861 1.00 91.00 254 TRP A N 1
ATOM 2016 C CA . TRP A 1 254 ? 11.920 -10.641 -11.134 1.00 91.00 254 TRP A CA 1
ATOM 2017 C C . TRP A 1 254 ? 10.575 -11.311 -10.795 1.00 91.00 254 TRP A C 1
ATOM 2019 O O . TRP A 1 254 ? 9.829 -10.796 -9.972 1.00 91.00 254 TRP A O 1
ATOM 2029 N N . TRP A 1 255 ? 10.251 -12.447 -11.413 1.00 89.25 255 TRP A N 1
ATOM 2030 C CA . TRP A 1 255 ? 9.007 -13.193 -11.197 1.00 89.25 255 TRP A CA 1
ATOM 2031 C C . TRP A 1 255 ? 9.113 -14.229 -10.058 1.00 89.25 255 TRP A C 1
ATOM 2033 O O . TRP A 1 255 ? 8.099 -14.648 -9.506 1.00 89.25 255 TRP A O 1
ATOM 2043 N N . LEU A 1 256 ? 10.331 -14.623 -9.656 1.00 82.25 256 LEU A N 1
ATOM 2044 C CA . LEU A 1 256 ? 10.562 -15.712 -8.691 1.00 82.25 256 LEU A CA 1
ATOM 2045 C C . LEU A 1 256 ? 10.218 -15.371 -7.242 1.00 82.25 256 LEU A C 1
ATOM 2047 O O . LEU A 1 256 ? 9.844 -16.254 -6.470 1.00 82.25 256 LEU A O 1
ATOM 2051 N N . GLY A 1 257 ? 10.412 -14.122 -6.823 1.00 68.06 257 GLY A N 1
ATOM 2052 C CA . GLY A 1 257 ? 10.214 -13.746 -5.418 1.00 68.06 257 GLY A CA 1
ATOM 2053 C C . GLY A 1 257 ? 8.746 -13.759 -5.007 1.00 68.06 257 GLY A C 1
ATOM 2054 O O . GLY A 1 257 ? 8.443 -13.822 -3.821 1.00 68.06 257 GLY A O 1
ATOM 2055 N N . THR A 1 258 ? 7.850 -13.788 -5.990 1.00 59.31 258 THR A N 1
ATOM 2056 C CA . THR A 1 258 ? 6.415 -14.004 -5.833 1.00 59.31 258 THR A CA 1
ATOM 2057 C C . THR A 1 258 ? 6.071 -15.467 -5.510 1.00 59.31 258 THR A C 1
ATOM 2059 O O . THR A 1 258 ? 5.184 -15.731 -4.701 1.00 59.31 258 THR A O 1
ATOM 2062 N N . GLU A 1 259 ? 6.797 -16.412 -6.115 1.00 48.31 259 GLU A N 1
ATOM 2063 C CA . GLU A 1 259 ? 6.551 -17.867 -6.098 1.00 48.31 259 GLU A CA 1
ATOM 2064 C C . GLU A 1 259 ? 7.284 -18.597 -4.957 1.00 48.31 259 GLU A C 1
ATOM 2066 O O . GLU A 1 259 ? 7.044 -19.779 -4.710 1.00 48.31 259 GLU A O 1
ATOM 2071 N N . ARG A 1 260 ? 8.159 -17.912 -4.205 1.00 41.66 260 ARG A N 1
ATOM 2072 C CA . ARG A 1 260 ? 8.810 -18.470 -3.004 1.00 41.66 260 ARG A CA 1
ATOM 2073 C C . ARG A 1 260 ? 8.276 -17.869 -1.697 1.00 41.66 260 ARG A C 1
ATOM 2075 O O . ARG A 1 260 ? 9.009 -17.137 -1.030 1.00 41.66 260 ARG A O 1
ATOM 2082 N N . PRO A 1 261 ? 7.075 -18.250 -1.223 1.00 42.75 261 PRO A N 1
ATOM 2083 C CA . PRO A 1 261 ? 6.663 -17.965 0.151 1.00 42.75 261 PRO A CA 1
ATOM 2084 C C . PRO A 1 261 ? 7.429 -18.783 1.209 1.00 42.75 261 PRO A C 1
ATOM 2086 O O . PRO A 1 261 ? 7.175 -18.631 2.401 1.00 42.75 261 PRO A O 1
ATOM 2089 N N . GLU A 1 262 ? 8.343 -19.676 0.817 1.00 41.94 262 GLU A N 1
ATOM 2090 C CA . GLU A 1 262 ? 8.796 -20.771 1.679 1.00 41.94 262 GLU A CA 1
ATOM 2091 C C . GLU A 1 262 ? 10.301 -20.782 1.960 1.00 41.94 262 GLU A C 1
ATOM 2093 O O . GLU A 1 262 ? 10.983 -21.801 1.823 1.00 41.94 262 GLU A O 1
ATOM 2098 N N . LEU A 1 263 ? 10.806 -19.700 2.558 1.00 33.06 263 LEU A N 1
ATOM 2099 C CA . LEU A 1 263 ? 11.780 -19.907 3.631 1.00 33.06 263 LEU A CA 1
ATOM 2100 C C . LEU A 1 263 ? 11.020 -20.538 4.808 1.00 33.06 263 LEU A C 1
ATOM 2102 O O . LEU A 1 263 ? 10.560 -19.848 5.707 1.00 33.06 263 LEU A O 1
ATOM 2106 N N . ARG A 1 264 ? 10.799 -21.854 4.695 1.00 35.03 264 ARG A N 1
ATOM 2107 C CA . ARG A 1 264 ? 10.335 -22.846 5.674 1.00 35.03 264 ARG A CA 1
ATOM 2108 C C . ARG A 1 264 ? 10.018 -22.292 7.076 1.00 35.03 264 ARG A C 1
ATOM 2110 O O . ARG A 1 264 ? 10.645 -22.683 8.056 1.00 35.03 264 ARG A O 1
ATOM 2117 N N . VAL A 1 265 ? 8.968 -21.484 7.200 1.00 29.22 265 VAL A N 1
ATOM 2118 C CA . VAL A 1 265 ? 8.169 -21.446 8.419 1.00 29.22 265 VAL A CA 1
ATOM 2119 C C . VAL A 1 265 ? 6.887 -22.160 8.076 1.00 29.22 265 VAL A C 1
ATOM 2121 O O . VAL A 1 265 ? 6.032 -21.658 7.354 1.00 29.22 265 VAL A O 1
ATOM 2124 N N . ARG A 1 266 ? 6.797 -23.391 8.566 1.00 25.98 266 ARG A N 1
ATOM 2125 C CA . ARG A 1 266 ? 5.618 -24.243 8.499 1.00 25.98 266 ARG A CA 1
ATOM 2126 C C . ARG A 1 266 ? 4.506 -23.613 9.344 1.00 25.98 266 ARG A C 1
ATOM 2128 O O . ARG A 1 266 ? 4.144 -24.141 10.390 1.00 25.98 266 ARG A O 1
ATOM 2135 N N . TYR A 1 267 ? 3.964 -22.479 8.916 1.00 30.39 267 TYR A N 1
ATOM 2136 C CA . TYR A 1 267 ? 2.681 -22.006 9.400 1.00 30.39 267 TYR A CA 1
ATOM 2137 C C . TYR A 1 267 ? 1.627 -22.814 8.660 1.00 30.39 267 TYR A C 1
ATOM 2139 O O . TYR A 1 267 ? 1.397 -22.640 7.467 1.00 30.39 267 TYR A O 1
ATOM 2147 N N . ARG A 1 268 ? 0.995 -23.749 9.375 1.00 25.88 268 ARG A N 1
ATOM 2148 C CA . ARG A 1 268 ? -0.273 -24.332 8.937 1.00 25.88 268 ARG A CA 1
ATOM 2149 C C . ARG A 1 268 ? -1.236 -23.171 8.662 1.00 25.88 268 ARG A C 1
ATOM 2151 O O . ARG A 1 268 ? -1.806 -22.612 9.596 1.00 25.88 268 ARG A O 1
ATOM 2158 N N . CYS A 1 269 ? -1.440 -22.843 7.389 1.00 26.92 269 CYS A N 1
ATOM 2159 C CA . CYS A 1 269 ? -2.395 -21.827 6.935 1.00 26.92 269 CYS A CA 1
ATOM 2160 C C . CYS A 1 269 ? -3.854 -22.145 7.339 1.00 26.92 269 CYS A C 1
ATOM 2162 O O . CYS A 1 269 ? -4.718 -21.280 7.274 1.00 26.92 269 CYS A O 1
ATOM 2164 N N . GLY A 1 270 ? -4.129 -23.346 7.866 1.00 29.55 270 GLY A N 1
ATOM 2165 C CA . GLY A 1 270 ? -5.412 -23.703 8.483 1.00 29.55 270 GLY A CA 1
ATOM 2166 C C . GLY A 1 270 ? -5.669 -23.117 9.882 1.00 29.55 270 GLY A C 1
ATOM 2167 O O . GLY A 1 270 ? -6.768 -23.278 10.395 1.00 29.55 270 GLY A O 1
ATOM 2168 N N . ALA A 1 271 ? -4.698 -22.449 10.524 1.00 30.42 271 ALA A N 1
ATOM 2169 C CA . ALA A 1 271 ? -4.879 -21.900 11.878 1.00 30.42 271 ALA A CA 1
ATOM 2170 C C . ALA A 1 271 ? -5.219 -20.396 11.915 1.00 30.42 271 ALA A C 1
ATOM 2172 O O . ALA A 1 271 ? -5.820 -19.942 12.882 1.00 30.42 271 ALA A O 1
ATOM 2173 N N . ILE A 1 272 ? -4.855 -19.628 10.880 1.00 33.72 272 ILE A N 1
ATOM 2174 C CA . ILE A 1 272 ? -5.042 -18.161 10.844 1.00 33.72 272 ILE A CA 1
ATOM 2175 C C . ILE A 1 272 ? -6.316 -17.779 10.071 1.00 33.72 272 ILE A C 1
ATOM 2177 O O . ILE A 1 272 ? -6.957 -16.783 10.387 1.00 33.72 272 ILE A O 1
ATOM 2181 N N . CYS A 1 273 ? -6.735 -18.608 9.107 1.00 28.50 273 CYS A N 1
ATOM 2182 C CA . CYS A 1 273 ? -7.984 -18.410 8.366 1.00 28.50 273 CYS A CA 1
ATOM 2183 C C . CYS A 1 273 ? -9.232 -18.765 9.207 1.00 28.50 273 CYS A C 1
ATOM 2185 O O . CYS A 1 273 ? -10.289 -18.174 9.018 1.00 28.50 273 CYS A O 1
ATOM 2187 N N . GLY A 1 274 ? -9.104 -19.676 10.184 1.00 29.97 274 GLY A N 1
ATOM 2188 C CA . GLY A 1 274 ? -10.213 -20.080 11.060 1.00 29.97 274 GLY A CA 1
ATOM 2189 C C . GLY A 1 274 ? -10.552 -19.059 12.152 1.00 29.97 274 GLY A C 1
ATOM 2190 O O . GLY A 1 274 ? -11.718 -18.730 12.355 1.00 29.97 274 GLY A O 1
ATOM 2191 N N . THR A 1 275 ? -9.546 -18.485 12.821 1.00 30.91 275 THR A N 1
ATOM 2192 C CA . THR A 1 275 ? -9.756 -17.657 14.028 1.00 30.91 275 THR A CA 1
ATOM 2193 C C . THR A 1 275 ? -10.513 -16.359 13.777 1.00 30.91 275 THR A C 1
ATOM 2195 O O . THR A 1 275 ? -11.104 -15.797 14.699 1.00 30.91 275 THR A O 1
ATOM 2198 N N . ALA A 1 276 ? -10.507 -15.885 12.537 1.00 30.50 276 ALA A N 1
ATOM 2199 C CA . ALA A 1 276 ? -11.134 -14.640 12.154 1.00 30.50 276 ALA A CA 1
ATOM 2200 C C . ALA A 1 276 ? -12.633 -14.780 11.855 1.00 30.50 276 ALA A C 1
ATOM 2202 O O . ALA A 1 276 ? -13.321 -13.770 11.893 1.00 30.50 276 ALA A O 1
ATOM 2203 N N . ASP A 1 277 ? -13.164 -15.980 11.600 1.00 32.47 277 ASP A N 1
ATOM 2204 C CA . ASP A 1 277 ? -14.486 -16.173 10.977 1.00 32.47 277 ASP A CA 1
ATOM 2205 C C . ASP A 1 277 ? -15.688 -16.079 11.953 1.00 32.47 277 ASP A C 1
ATOM 2207 O O . ASP A 1 277 ? -16.841 -16.113 11.537 1.00 32.47 277 ASP A O 1
ATOM 2211 N N . GLN A 1 278 ? -15.481 -15.939 13.272 1.00 39.34 278 GLN A N 1
ATOM 2212 C CA . GLN A 1 278 ? -16.496 -16.439 14.229 1.00 39.34 278 GLN A CA 1
ATOM 2213 C C . GLN A 1 278 ? -17.025 -15.478 15.305 1.00 39.34 278 GLN A C 1
ATOM 2215 O O . GLN A 1 278 ? -17.814 -15.883 16.155 1.00 39.34 278 GLN A O 1
ATOM 2220 N N . TYR A 1 279 ? -16.692 -14.186 15.260 1.00 37.44 279 TYR A N 1
ATOM 2221 C CA . TYR A 1 279 ? -17.081 -13.207 16.295 1.00 37.44 279 TYR A CA 1
ATOM 2222 C C . TYR A 1 279 ? -18.563 -12.762 16.281 1.00 37.44 279 TYR A C 1
ATOM 2224 O O . TYR A 1 279 ? -18.950 -11.843 17.003 1.00 37.44 279 TYR A O 1
ATOM 2232 N N . ALA A 1 280 ? -19.431 -13.379 15.476 1.00 28.30 280 ALA A N 1
ATOM 2233 C CA . ALA A 1 280 ? -20.816 -12.941 15.329 1.00 28.30 280 ALA A CA 1
ATOM 2234 C C . ALA A 1 280 ? -21.754 -13.568 16.378 1.00 28.30 280 ALA A C 1
ATOM 2236 O O . ALA A 1 280 ? -22.206 -14.699 16.202 1.00 28.30 280 ALA A O 1
ATOM 2237 N N . ARG A 1 281 ? -22.167 -12.786 17.390 1.00 30.42 281 ARG A N 1
ATOM 2238 C CA . ARG A 1 281 ? -23.603 -12.570 17.679 1.00 30.42 281 ARG A CA 1
ATOM 2239 C C . ARG A 1 281 ? -23.878 -11.431 18.685 1.00 30.42 281 ARG A C 1
ATOM 2241 O O . ARG A 1 281 ? -23.424 -11.471 19.817 1.00 30.42 281 ARG A O 1
ATOM 2248 N N . LYS A 1 282 ? -24.773 -10.527 18.244 1.00 25.05 282 LYS A N 1
ATOM 2249 C CA . LYS A 1 282 ? -25.643 -9.578 18.984 1.00 25.05 282 LYS A CA 1
ATOM 2250 C C . LYS A 1 282 ? -25.005 -8.366 19.695 1.00 25.05 282 LYS A C 1
ATOM 2252 O O . LYS A 1 282 ? -24.497 -8.490 20.795 1.00 25.05 282 LYS A O 1
ATOM 2257 N N . MET A 1 283 ? -25.247 -7.158 19.166 1.00 24.91 283 MET A N 1
ATOM 2258 C CA . MET A 1 283 ? -26.307 -6.240 19.645 1.00 24.91 283 MET A CA 1
ATOM 2259 C C . MET A 1 283 ? -26.260 -4.891 18.905 1.00 24.91 283 MET A C 1
ATOM 2261 O O . MET A 1 283 ? -25.202 -4.298 18.721 1.00 24.91 283 MET A O 1
ATOM 2265 N N . ASP A 1 284 ? -27.444 -4.436 18.496 1.00 29.38 284 ASP A N 1
ATOM 2266 C CA . ASP A 1 284 ? -27.753 -3.101 17.973 1.00 29.38 284 ASP A CA 1
ATOM 2267 C C . ASP A 1 284 ? -28.197 -2.174 19.132 1.00 29.38 284 ASP A C 1
ATOM 2269 O O . ASP A 1 284 ? -28.481 -2.678 20.220 1.00 29.38 284 ASP A O 1
ATOM 2273 N N . VAL A 1 285 ? -28.322 -0.863 18.856 1.00 31.70 285 VAL A N 1
ATOM 2274 C CA . VAL A 1 285 ? -29.224 0.154 19.467 1.00 31.70 285 VAL A CA 1
ATOM 2275 C C . VAL A 1 285 ? -28.561 1.520 19.820 1.00 31.70 285 VAL A C 1
ATOM 2277 O O . VAL A 1 285 ? -27.934 1.697 20.858 1.00 31.70 285 VAL A O 1
ATOM 2280 N N . ARG A 1 286 ? -28.871 2.495 18.935 1.00 30.47 286 ARG A N 1
ATOM 2281 C CA . ARG A 1 286 ? -29.309 3.922 19.093 1.00 30.47 286 ARG A CA 1
ATOM 2282 C C . ARG A 1 286 ? -28.366 5.119 19.402 1.00 30.47 286 ARG A C 1
ATOM 2284 O O . ARG A 1 286 ? -27.847 5.231 20.499 1.00 30.47 286 ARG A O 1
ATOM 2291 N N . TYR A 1 287 ? -28.375 6.063 18.425 1.00 25.03 287 TYR A N 1
ATOM 2292 C CA . TYR A 1 287 ? -28.508 7.559 18.407 1.00 25.03 287 TYR A CA 1
ATOM 2293 C C . TYR A 1 287 ? -27.695 8.437 19.400 1.00 25.03 287 TYR A C 1
ATOM 2295 O O . TYR A 1 287 ? -27.497 8.054 20.537 1.00 25.03 287 TYR A O 1
ATOM 2303 N N . ARG A 1 288 ? -27.241 9.673 19.102 1.00 24.56 288 ARG A N 1
ATOM 2304 C CA . ARG A 1 288 ? -27.755 10.786 18.266 1.00 24.56 288 ARG A CA 1
ATOM 2305 C C . ARG A 1 288 ? -26.618 11.803 17.964 1.00 24.56 288 ARG A C 1
ATOM 2307 O O . ARG A 1 288 ? -25.743 11.966 18.801 1.00 24.56 288 ARG A O 1
ATOM 2314 N N . ASN A 1 289 ? -26.718 12.481 16.811 1.00 30.95 289 ASN A N 1
ATOM 2315 C CA . ASN A 1 289 ? -26.112 13.751 16.342 1.00 30.95 289 ASN A CA 1
ATOM 2316 C C . ASN A 1 289 ? -24.750 14.213 16.877 1.00 30.95 289 ASN A C 1
ATOM 2318 O O . ASN A 1 289 ? -24.672 14.660 18.016 1.00 30.95 289 ASN A O 1
ATOM 2322 N N . VAL A 1 290 ? -23.771 14.367 15.972 1.00 26.05 290 VAL A N 1
ATOM 2323 C CA . VAL A 1 290 ? -22.714 15.382 16.114 1.00 26.05 290 VAL A CA 1
ATOM 2324 C C . VAL A 1 290 ? -22.369 15.986 14.749 1.00 26.05 290 VAL A C 1
ATOM 2326 O O . VAL A 1 290 ? -21.862 15.319 13.851 1.00 26.05 290 VAL A O 1
ATOM 2329 N N . ASN A 1 291 ? -22.668 17.278 14.618 1.00 24.06 291 ASN A N 1
ATOM 2330 C CA . ASN A 1 291 ? -22.025 18.182 13.675 1.00 24.06 291 ASN A CA 1
ATOM 2331 C C . ASN A 1 291 ? -20.582 18.440 14.142 1.00 24.06 291 ASN A C 1
ATOM 2333 O O . ASN A 1 291 ? -20.377 18.648 15.333 1.00 24.06 291 ASN A O 1
ATOM 2337 N N . ARG A 1 292 ? -19.670 18.594 13.170 1.00 26.12 292 ARG A N 1
ATOM 2338 C CA . ARG A 1 292 ? -18.343 19.250 13.229 1.00 26.12 292 ARG A CA 1
ATOM 2339 C C . ARG A 1 292 ? -17.082 18.405 13.513 1.00 26.12 292 ARG A C 1
ATOM 2341 O O . ARG A 1 292 ? -16.774 18.056 14.639 1.00 26.12 292 ARG A O 1
ATOM 2348 N N . VAL A 1 293 ? -16.285 18.341 12.435 1.00 26.94 293 VAL A N 1
ATOM 2349 C CA . VAL A 1 293 ? -14.902 18.853 12.287 1.00 26.94 293 VAL A CA 1
ATOM 2350 C C . VAL A 1 293 ? -13.747 17.846 12.244 1.00 26.94 293 VAL A C 1
ATOM 2352 O O . VAL A 1 293 ? -13.548 16.986 13.092 1.00 26.94 293 VAL A O 1
ATOM 2355 N N . CYS A 1 294 ? -12.980 18.049 11.168 1.00 27.27 294 CYS A N 1
ATOM 2356 C CA . CYS A 1 294 ? -11.728 17.449 10.760 1.00 27.27 294 CYS A CA 1
ATOM 2357 C C . CYS A 1 294 ? -10.545 17.725 11.705 1.00 27.27 294 CYS A C 1
ATOM 2359 O O . CYS A 1 294 ? -10.285 18.867 12.061 1.00 27.27 294 CYS A O 1
ATOM 2361 N N . ALA A 1 295 ? -9.761 16.659 11.878 1.00 28.62 295 ALA A N 1
ATOM 2362 C CA . ALA A 1 295 ? -8.305 16.572 11.737 1.00 28.62 295 ALA A CA 1
ATOM 2363 C C . ALA A 1 295 ? -7.345 17.174 12.803 1.00 28.62 295 ALA A C 1
ATOM 2365 O O . ALA A 1 295 ? -7.474 18.309 13.244 1.00 28.62 295 ALA A O 1
ATOM 2366 N N . ILE A 1 296 ? -6.257 16.394 12.983 1.00 36.84 296 ILE A N 1
ATOM 2367 C CA . ILE A 1 296 ? -4.853 16.736 13.324 1.00 36.84 296 ILE A CA 1
ATOM 2368 C C . ILE A 1 296 ? -4.409 16.608 14.791 1.00 36.84 296 ILE A C 1
ATOM 2370 O O . ILE A 1 296 ? -5.066 17.161 15.655 1.00 36.84 296 ILE A O 1
ATOM 2374 N N . VAL A 1 297 ? -3.228 15.981 15.014 1.00 30.05 297 VAL A N 1
ATOM 2375 C CA . VAL A 1 297 ? -2.118 16.444 15.898 1.00 30.05 297 VAL A CA 1
ATOM 2376 C C . VAL A 1 297 ? -0.742 15.885 15.428 1.00 30.05 297 VAL A C 1
ATOM 2378 O O . VAL A 1 297 ? -0.630 14.754 14.961 1.00 30.05 297 VAL A O 1
ATOM 2381 N N . ALA A 1 298 ? 0.327 16.673 15.603 1.00 27.94 298 ALA A N 1
ATOM 2382 C CA . ALA A 1 298 ? 1.740 16.263 15.612 1.00 27.94 298 ALA A CA 1
ATOM 2383 C C . ALA A 1 298 ? 2.383 16.583 16.986 1.00 27.94 298 ALA A C 1
ATOM 2385 O O . ALA A 1 298 ? 1.894 17.459 17.696 1.00 27.94 298 ALA A O 1
ATOM 2386 N N . ILE A 1 299 ? 3.484 15.905 17.346 1.00 30.98 299 ILE A N 1
ATOM 2387 C CA . ILE A 1 299 ? 4.320 16.161 18.546 1.00 30.98 299 ILE A CA 1
ATOM 2388 C C . ILE A 1 299 ? 5.767 16.487 18.095 1.00 30.98 299 ILE A C 1
ATOM 2390 O O . ILE A 1 299 ? 6.170 16.001 17.033 1.00 30.98 299 ILE A O 1
ATOM 2394 N N . PRO A 1 300 ? 6.532 17.332 18.831 1.00 45.12 300 PRO A N 1
ATOM 2395 C CA . PRO A 1 300 ? 7.660 18.096 18.301 1.00 45.12 300 PRO A CA 1
ATOM 2396 C C . PRO A 1 300 ? 9.020 17.443 18.580 1.00 45.12 300 PRO A C 1
ATOM 2398 O O . PRO A 1 300 ? 9.158 16.625 19.489 1.00 45.12 300 PRO A O 1
ATOM 2401 N N . SER A 1 301 ? 10.063 17.891 17.879 1.00 32.09 301 SER A N 1
ATOM 2402 C CA . SER A 1 301 ? 11.428 17.797 18.401 1.00 32.09 301 SER A CA 1
ATOM 2403 C C . SER A 1 301 ? 12.273 19.012 18.019 1.00 32.09 301 SER A C 1
ATOM 2405 O O . SER A 1 301 ? 12.181 19.577 16.931 1.00 32.09 301 SER A O 1
ATOM 2407 N N . SER A 1 302 ? 13.037 19.442 19.013 1.00 34.09 302 SER A N 1
ATOM 2408 C CA . SER A 1 302 ? 13.820 20.662 19.121 1.00 34.09 302 SER A CA 1
ATOM 2409 C C . SER A 1 302 ? 15.214 20.553 18.484 1.00 34.09 302 SER A C 1
ATOM 2411 O O . SER A 1 302 ? 15.848 19.504 18.503 1.00 34.09 302 SER A O 1
ATOM 2413 N N . ASN A 1 303 ? 15.667 21.700 17.966 1.00 31.25 303 ASN A N 1
ATOM 2414 C CA . ASN A 1 303 ? 17.034 22.211 17.780 1.00 31.25 303 ASN A CA 1
ATOM 2415 C C . ASN A 1 303 ? 18.145 21.346 17.129 1.00 31.25 303 ASN A C 1
ATOM 2417 O O . ASN A 1 303 ? 18.738 20.466 17.736 1.00 31.25 303 ASN A O 1
ATOM 2421 N N . LEU A 1 304 ? 18.491 21.784 15.906 1.00 32.47 304 LEU A N 1
ATOM 2422 C CA . LEU A 1 304 ? 19.807 22.241 15.412 1.00 32.47 304 LEU A CA 1
ATOM 2423 C C . LEU A 1 304 ? 21.018 21.274 15.321 1.00 32.47 304 LEU A C 1
ATOM 2425 O O . LEU A 1 304 ? 21.411 20.613 16.271 1.00 32.47 304 LEU A O 1
ATOM 2429 N N . SER A 1 305 ? 21.683 21.360 14.155 1.00 30.41 305 SER A N 1
ATOM 2430 C CA . SER A 1 305 ? 22.959 20.750 13.727 1.00 30.41 305 SER A CA 1
ATOM 2431 C C . SER A 1 305 ? 22.899 19.312 13.164 1.00 30.41 305 SER A C 1
ATOM 2433 O O . SER A 1 305 ? 22.132 18.465 13.615 1.00 30.41 305 SER A O 1
ATOM 2435 N N . VAL A 1 306 ? 23.721 19.062 12.133 1.00 28.95 306 VAL A N 1
ATOM 2436 C CA . VAL A 1 306 ? 23.790 17.910 11.195 1.00 28.95 306 VAL A CA 1
ATOM 2437 C C . VAL A 1 306 ? 22.815 17.981 10.001 1.00 28.95 306 VAL A C 1
ATOM 2439 O O . VAL A 1 306 ? 21.902 17.171 9.836 1.00 28.95 306 VAL A O 1
ATOM 2442 N N . SER A 1 307 ? 23.039 18.968 9.130 1.00 32.03 307 SER A N 1
ATOM 2443 C CA . SER A 1 307 ? 22.224 19.329 7.956 1.00 32.03 307 SER A CA 1
ATOM 2444 C C . SER A 1 307 ? 22.463 18.510 6.674 1.00 32.03 307 SER A C 1
ATOM 2446 O O . SER A 1 307 ? 21.753 18.728 5.699 1.00 32.03 307 SER A O 1
ATOM 2448 N N . HIS A 1 308 ? 23.382 17.537 6.649 1.00 32.44 308 HIS A N 1
ATOM 2449 C CA . HIS A 1 308 ? 23.632 16.733 5.435 1.00 32.44 308 HIS A CA 1
ATOM 2450 C C . HIS A 1 308 ? 23.322 15.236 5.567 1.00 32.44 308 HIS A C 1
ATOM 2452 O O . HIS A 1 308 ? 23.104 14.575 4.557 1.00 32.44 308 HIS A O 1
ATOM 2458 N N . LEU A 1 309 ? 23.216 14.701 6.790 1.00 30.22 309 LEU A N 1
ATOM 2459 C CA . LEU A 1 309 ? 22.846 13.294 7.010 1.00 30.22 309 LEU A CA 1
ATOM 2460 C C . LEU A 1 309 ? 21.346 13.113 7.305 1.00 30.22 309 LEU A C 1
ATOM 2462 O O . LEU A 1 309 ? 20.771 12.067 7.012 1.00 30.22 309 LEU A O 1
ATOM 2466 N N . LYS A 1 310 ? 20.684 14.156 7.832 1.00 30.36 310 LYS A N 1
ATOM 2467 C CA . LYS A 1 310 ? 19.243 14.138 8.120 1.00 30.36 310 LYS A CA 1
ATOM 2468 C C . LYS A 1 310 ? 18.385 14.256 6.865 1.00 30.36 310 LYS A C 1
ATOM 2470 O O . LYS A 1 310 ? 17.322 13.657 6.840 1.00 30.36 310 LYS A O 1
ATOM 2475 N N . THR A 1 311 ? 18.814 14.951 5.815 1.00 35.12 311 THR A N 1
ATOM 2476 C CA . THR A 1 311 ? 18.012 15.101 4.586 1.00 35.12 311 THR A CA 1
ATOM 2477 C C . THR A 1 311 ? 17.858 13.777 3.840 1.00 35.12 311 THR A C 1
ATOM 2479 O O . THR A 1 311 ? 16.741 13.431 3.474 1.00 35.12 311 THR A O 1
ATOM 2482 N N . SER A 1 312 ? 18.914 12.964 3.731 1.00 34.88 312 SER A N 1
ATOM 2483 C CA . SER A 1 312 ? 18.822 11.629 3.114 1.00 34.88 312 SER A CA 1
ATOM 2484 C C . SER A 1 312 ? 17.977 10.637 3.925 1.00 34.88 312 SER A C 1
ATOM 2486 O O . SER A 1 312 ? 17.274 9.820 3.338 1.00 34.88 312 SER A O 1
ATOM 2488 N N . LEU A 1 313 ? 17.981 10.731 5.262 1.00 32.56 313 LEU A N 1
ATOM 2489 C CA . LEU A 1 313 ? 17.152 9.878 6.125 1.00 32.56 313 LEU A CA 1
ATOM 2490 C C . LEU A 1 313 ? 15.699 10.382 6.226 1.00 32.56 313 LEU A C 1
ATOM 2492 O O . LEU A 1 313 ? 14.775 9.582 6.290 1.00 32.56 313 LEU A O 1
ATOM 2496 N N . THR A 1 314 ? 15.478 11.696 6.154 1.00 37.34 314 THR A N 1
ATOM 2497 C CA . THR A 1 314 ? 14.137 12.307 6.133 1.00 37.34 314 THR A CA 1
ATOM 2498 C C . THR A 1 314 ? 13.446 12.051 4.795 1.00 37.34 314 THR A C 1
ATOM 2500 O O . THR A 1 314 ? 12.258 11.781 4.785 1.00 37.34 314 THR A O 1
ATOM 2503 N N . ILE A 1 315 ? 14.163 12.019 3.666 1.00 38.84 315 ILE A N 1
ATOM 2504 C CA . ILE A 1 315 ? 13.577 11.680 2.353 1.00 38.84 315 ILE A CA 1
ATOM 2505 C C . ILE A 1 315 ? 13.142 10.203 2.287 1.00 38.84 315 ILE A C 1
ATOM 2507 O O . ILE A 1 315 ? 12.137 9.893 1.652 1.00 38.84 315 ILE A O 1
ATOM 2511 N N . LEU A 1 316 ? 13.822 9.304 3.010 1.00 37.31 316 LEU A N 1
ATOM 2512 C CA . LEU A 1 316 ? 13.405 7.902 3.144 1.00 37.31 316 LEU A CA 1
ATOM 2513 C C . LEU A 1 316 ? 12.228 7.709 4.130 1.00 37.31 316 LEU A C 1
ATOM 2515 O O . LEU A 1 316 ? 11.525 6.703 4.055 1.00 37.31 316 LEU A O 1
ATOM 2519 N N . LEU A 1 317 ? 12.006 8.663 5.046 1.00 37.03 317 LEU A N 1
ATOM 2520 C CA . LEU A 1 317 ? 11.017 8.592 6.136 1.00 37.03 317 LEU A CA 1
ATOM 2521 C C . LEU A 1 317 ? 9.818 9.559 5.990 1.00 37.03 317 LEU A C 1
ATOM 2523 O O . LEU A 1 317 ? 8.838 9.414 6.717 1.00 37.03 317 LEU A O 1
ATOM 2527 N N . ALA A 1 318 ? 9.836 10.509 5.047 1.00 40.31 318 ALA A N 1
ATOM 2528 C CA . ALA A 1 318 ? 8.847 11.596 4.970 1.00 40.31 318 ALA A CA 1
ATOM 2529 C C . ALA A 1 318 ? 7.501 11.219 4.325 1.00 40.31 318 ALA A C 1
ATOM 2531 O O . ALA A 1 318 ? 6.497 11.867 4.605 1.00 40.31 318 ALA A O 1
ATOM 2532 N N . MET A 1 319 ? 7.421 10.168 3.504 1.00 42.97 319 MET A N 1
ATOM 2533 C CA . MET A 1 319 ? 6.135 9.735 2.921 1.00 42.97 319 MET A CA 1
ATOM 2534 C C . MET A 1 319 ? 5.253 8.929 3.912 1.00 42.97 319 MET A C 1
ATOM 2536 O O . MET A 1 319 ? 4.031 9.095 3.888 1.00 42.97 319 MET A O 1
ATOM 2540 N N . PRO A 1 320 ? 5.809 8.097 4.824 1.00 46.03 320 PRO A N 1
ATOM 2541 C CA . PRO A 1 320 ? 5.029 7.423 5.873 1.00 46.03 320 PRO A CA 1
ATOM 2542 C C . PRO A 1 320 ? 4.600 8.298 7.069 1.00 46.03 320 PRO A C 1
ATOM 2544 O O . PRO A 1 320 ? 3.643 7.936 7.761 1.00 46.03 320 PRO A O 1
ATOM 2547 N N . ASP A 1 321 ? 5.281 9.418 7.334 1.00 37.94 321 ASP A N 1
ATOM 2548 C CA . ASP A 1 321 ? 5.168 10.153 8.608 1.00 37.94 321 ASP A CA 1
ATOM 2549 C C . ASP A 1 321 ? 3.861 10.957 8.767 1.00 37.94 321 ASP A C 1
ATOM 2551 O O . ASP A 1 321 ? 3.279 10.996 9.854 1.00 37.94 321 ASP A O 1
ATOM 2555 N N . VAL A 1 322 ? 3.331 11.538 7.684 1.00 41.88 322 VAL A N 1
ATOM 2556 C CA . VAL A 1 322 ? 2.037 12.256 7.708 1.00 41.88 322 VAL A CA 1
ATOM 2557 C C . VAL A 1 322 ? 0.877 11.277 7.952 1.00 41.88 322 VAL A C 1
ATOM 2559 O O . VAL A 1 322 ? -0.054 11.561 8.710 1.00 41.88 322 VAL A O 1
ATOM 2562 N N . ARG A 1 323 ? 0.968 10.072 7.375 1.00 45.50 323 ARG A N 1
ATOM 2563 C CA . ARG A 1 323 ? -0.053 9.016 7.453 1.00 45.50 323 ARG A CA 1
ATOM 2564 C C . ARG A 1 323 ? -0.172 8.413 8.854 1.00 45.50 323 ARG A C 1
ATOM 2566 O O . ARG A 1 323 ? -1.283 8.237 9.350 1.00 45.50 323 ARG A O 1
ATOM 2573 N N . GLN A 1 324 ? 0.956 8.106 9.497 1.00 43.88 324 GLN A N 1
ATOM 2574 C CA . GLN A 1 324 ? 0.979 7.515 10.841 1.00 43.88 324 GLN A CA 1
ATOM 2575 C C . GLN A 1 324 ? 0.373 8.484 11.880 1.00 43.88 324 GLN A C 1
ATOM 2577 O O . GLN A 1 324 ? -0.437 8.080 12.714 1.00 43.88 324 GLN A O 1
ATOM 2582 N N . ARG A 1 325 ? 0.685 9.782 11.763 1.00 42.38 325 ARG A N 1
ATOM 2583 C CA . ARG A 1 325 ? 0.219 10.837 12.681 1.00 42.38 325 ARG A CA 1
ATOM 2584 C C . ARG A 1 325 ? -1.259 11.193 12.499 1.00 42.38 325 ARG A C 1
ATOM 2586 O O . ARG A 1 325 ? -1.960 11.420 13.484 1.00 42.38 325 ARG A O 1
ATOM 2593 N N . LEU A 1 326 ? -1.769 11.210 11.265 1.00 46.03 326 LEU A N 1
ATOM 2594 C CA . LEU A 1 326 ? -3.205 11.394 10.999 1.00 46.03 326 LEU A CA 1
ATOM 2595 C C . LEU A 1 326 ? -4.032 10.232 11.558 1.00 46.03 326 LEU A C 1
ATOM 2597 O O . LEU A 1 326 ? -5.078 10.454 12.170 1.00 46.03 326 LEU A O 1
ATOM 2601 N N . CYS A 1 327 ? -3.532 9.009 11.389 1.00 49.12 327 CYS A N 1
ATOM 2602 C CA . CYS A 1 327 ? -4.231 7.794 11.773 1.00 49.12 327 CYS A CA 1
ATOM 2603 C C . CYS A 1 327 ? -4.485 7.720 13.292 1.00 49.12 327 CYS A C 1
ATOM 2605 O O . CYS A 1 327 ? -5.621 7.520 13.720 1.00 49.12 327 CYS A O 1
ATOM 2607 N N . GLU A 1 328 ? -3.469 7.964 14.124 1.00 51.47 328 GLU A N 1
ATOM 2608 C CA . GLU A 1 328 ? -3.602 7.851 15.586 1.00 51.47 328 GLU A CA 1
ATOM 2609 C C . GLU A 1 328 ? -4.544 8.897 16.201 1.00 51.47 328 GLU A C 1
ATOM 2611 O O . GLU A 1 328 ? -5.246 8.605 17.171 1.00 51.47 328 GLU A O 1
ATOM 2616 N N . ASN A 1 329 ? -4.603 10.103 15.631 1.00 49.50 329 ASN A N 1
ATOM 2617 C CA . ASN A 1 329 ? -5.481 11.164 16.127 1.00 49.50 329 ASN A CA 1
ATOM 2618 C C . ASN A 1 329 ? -6.931 10.977 15.683 1.00 49.50 329 ASN A C 1
ATOM 2620 O O . ASN A 1 329 ? -7.847 11.208 16.474 1.00 49.50 329 ASN A O 1
ATOM 2624 N N . GLN A 1 330 ? -7.156 10.477 14.464 1.00 59.03 330 GLN A N 1
ATOM 2625 C CA . GLN A 1 330 ? -8.500 10.110 14.014 1.00 59.03 330 GLN A CA 1
ATOM 2626 C C . GLN A 1 330 ? -9.132 9.046 14.920 1.00 59.03 330 GLN A C 1
ATOM 2628 O O . GLN A 1 330 ? -10.306 9.159 15.263 1.00 59.03 330 GLN A O 1
ATOM 2633 N N . LEU A 1 331 ? -8.351 8.069 15.392 1.00 61.22 331 LEU A N 1
ATOM 2634 C CA . LEU A 1 331 ? -8.838 7.025 16.304 1.00 61.22 331 LEU A CA 1
ATOM 2635 C C . LEU A 1 331 ? -9.277 7.559 17.680 1.00 61.22 331 LEU A C 1
ATOM 2637 O O . LEU A 1 331 ? -10.008 6.876 18.400 1.00 61.22 331 LEU A O 1
ATOM 2641 N N . ARG A 1 332 ? -8.853 8.769 18.065 1.00 63.69 332 ARG A N 1
ATOM 2642 C CA . ARG A 1 332 ? -9.175 9.369 19.371 1.00 63.69 332 ARG A CA 1
ATOM 2643 C C . ARG A 1 332 ? -10.310 10.384 19.305 1.00 63.69 332 ARG A C 1
ATOM 2645 O O . ARG A 1 332 ? -11.085 10.450 20.254 1.00 63.69 332 ARG A O 1
ATOM 2652 N N . ILE A 1 333 ? -10.401 11.126 18.202 1.00 61.91 333 ILE A N 1
ATOM 2653 C CA . ILE A 1 333 ? -11.409 12.174 17.977 1.00 61.91 333 ILE A CA 1
ATOM 2654 C C . ILE A 1 333 ? -12.738 11.565 17.505 1.00 61.91 333 ILE A C 1
ATOM 2656 O O . ILE A 1 333 ? -13.813 12.046 17.856 1.00 61.91 333 ILE A O 1
ATOM 2660 N N . VAL A 1 334 ? -12.682 10.488 16.718 1.00 65.00 334 VAL A N 1
ATOM 2661 C CA . VAL A 1 334 ? -13.862 9.907 16.070 1.00 65.00 334 VAL A CA 1
ATOM 2662 C C . VAL A 1 334 ? -14.525 8.851 16.961 1.00 65.00 334 VAL A C 1
ATOM 2664 O O . VAL A 1 334 ? -13.868 8.038 17.621 1.00 65.00 334 VAL A O 1
ATOM 2667 N N . LEU A 1 335 ? -15.862 8.840 16.964 1.00 64.06 335 LEU A N 1
ATOM 2668 C CA . LEU A 1 335 ? -16.664 7.820 17.640 1.00 64.06 335 LEU A CA 1
ATOM 2669 C C . LEU A 1 335 ? -16.293 6.420 17.143 1.00 64.06 335 LEU A C 1
ATOM 2671 O O . LEU A 1 335 ? -16.077 6.215 15.955 1.00 64.06 335 LEU A O 1
ATOM 2675 N N . LYS A 1 336 ? -16.306 5.423 18.040 1.00 66.69 336 LYS A N 1
ATOM 2676 C CA . LYS A 1 336 ? -15.916 4.030 17.731 1.00 66.69 336 LYS A CA 1
ATOM 2677 C C . LYS A 1 336 ? -16.545 3.452 16.458 1.00 66.69 336 LYS A C 1
ATOM 2679 O O . LYS A 1 336 ? -15.889 2.696 15.754 1.00 66.69 336 LYS A O 1
ATOM 2684 N N . LYS A 1 337 ? -17.798 3.812 16.172 1.00 67.62 337 LYS A N 1
ATOM 2685 C CA . LYS A 1 337 ? -18.546 3.335 15.002 1.00 67.62 337 LYS A CA 1
ATOM 2686 C C . LYS A 1 337 ? -18.034 3.913 13.679 1.00 67.62 337 LYS A C 1
ATOM 2688 O O . LYS A 1 337 ? -18.111 3.239 12.660 1.00 67.62 337 LYS A O 1
ATOM 2693 N N . ASP A 1 338 ? -17.495 5.126 13.712 1.00 77.06 338 ASP A N 1
ATOM 2694 C CA . ASP A 1 338 ? -17.113 5.878 12.516 1.00 77.06 338 ASP A CA 1
ATOM 2695 C C . ASP A 1 338 ? -15.591 5.887 12.300 1.00 77.06 338 ASP A C 1
ATOM 2697 O O . ASP A 1 338 ? -15.118 6.403 11.291 1.00 77.06 338 ASP A O 1
ATOM 2701 N N . LYS A 1 339 ? -14.811 5.292 13.218 1.00 78.75 339 LYS A N 1
ATOM 2702 C CA . LYS A 1 339 ? -13.342 5.213 13.128 1.00 78.75 339 LYS A CA 1
ATOM 2703 C C . LYS A 1 339 ? -12.877 4.586 11.820 1.00 78.75 339 LYS A C 1
ATOM 2705 O O . LYS A 1 339 ? -12.014 5.143 11.152 1.00 78.75 339 LYS A O 1
ATOM 2710 N N . ASP A 1 340 ? -13.467 3.455 11.449 1.00 83.06 340 ASP A N 1
ATOM 2711 C CA . ASP A 1 340 ? -13.091 2.702 10.250 1.00 83.06 340 ASP A CA 1
ATOM 2712 C C . ASP A 1 340 ? -13.383 3.512 8.987 1.00 83.06 340 ASP A C 1
ATOM 2714 O O . ASP A 1 340 ? -12.576 3.548 8.061 1.00 83.06 340 ASP A O 1
ATOM 2718 N N . PHE A 1 341 ? -14.517 4.216 8.980 1.00 84.19 341 PHE A N 1
ATOM 2719 C CA . PHE A 1 341 ? -14.915 5.090 7.883 1.00 84.19 341 PHE A CA 1
ATOM 2720 C C . PHE A 1 341 ? -14.009 6.324 7.782 1.00 84.19 341 PHE A C 1
ATOM 2722 O O . PHE A 1 341 ? -13.572 6.677 6.690 1.00 84.19 341 PHE A O 1
ATOM 2729 N N . ALA A 1 342 ? -13.672 6.955 8.911 1.00 78.69 342 ALA A N 1
ATOM 2730 C CA . ALA A 1 342 ? -12.748 8.088 8.955 1.00 78.69 342 ALA A CA 1
ATOM 2731 C C . ALA A 1 342 ? -11.340 7.699 8.476 1.00 78.69 342 ALA A C 1
ATOM 2733 O O . ALA A 1 342 ? -10.731 8.448 7.712 1.00 78.69 342 ALA A O 1
ATOM 2734 N N . GLN A 1 343 ? -10.869 6.505 8.852 1.00 81.56 343 GLN A N 1
ATOM 2735 C CA . GLN A 1 343 ? -9.631 5.915 8.338 1.00 81.56 343 GLN A CA 1
ATOM 2736 C C . GLN A 1 343 ? -9.692 5.692 6.826 1.00 81.56 343 GLN A C 1
ATOM 2738 O O . GLN A 1 343 ? -8.760 6.062 6.112 1.00 81.56 343 GLN A O 1
ATOM 2743 N N . GLY A 1 344 ? -10.801 5.137 6.326 1.00 82.38 344 GLY A N 1
ATOM 2744 C CA . GLY A 1 344 ? -11.049 4.989 4.892 1.00 82.38 344 GLY A CA 1
ATOM 2745 C C . GLY A 1 344 ? -10.984 6.331 4.160 1.00 82.38 344 GLY A C 1
ATOM 2746 O O . GLY A 1 344 ? -10.236 6.471 3.198 1.00 82.38 344 GLY A O 1
ATOM 2747 N N . LEU A 1 345 ? -11.675 7.355 4.667 1.00 82.62 345 LEU A N 1
ATOM 2748 C CA . LEU A 1 345 ? -11.641 8.708 4.104 1.00 82.62 345 LEU A CA 1
ATOM 2749 C C . LEU A 1 345 ? -10.230 9.315 4.129 1.00 82.62 345 LEU A C 1
ATOM 2751 O O . LEU A 1 345 ? -9.810 9.940 3.155 1.00 82.62 345 LEU A O 1
ATOM 2755 N N . GLY A 1 346 ? -9.481 9.106 5.214 1.00 75.62 346 GLY A N 1
ATOM 2756 C CA . GLY A 1 346 ? -8.082 9.522 5.316 1.00 75.62 346 GLY A CA 1
ATOM 2757 C C . GLY A 1 346 ? -7.204 8.887 4.235 1.00 75.62 346 GLY A C 1
ATOM 2758 O O . GLY A 1 346 ? -6.399 9.581 3.614 1.00 75.62 346 GLY A O 1
ATOM 2759 N N . LEU A 1 347 ? -7.400 7.594 3.956 1.00 79.44 347 LEU A N 1
ATOM 2760 C CA . LEU A 1 347 ? -6.702 6.892 2.879 1.00 79.44 347 LEU A CA 1
ATOM 2761 C C . LEU A 1 347 ? -7.079 7.415 1.489 1.00 79.44 347 LEU A C 1
ATOM 2763 O O . LEU A 1 347 ? -6.183 7.576 0.661 1.00 79.44 347 LEU A O 1
ATOM 2767 N N . VAL A 1 348 ? -8.355 7.727 1.234 1.00 84.06 348 VAL A N 1
ATOM 2768 C CA . VAL A 1 348 ? -8.786 8.342 -0.038 1.00 84.06 348 VAL A CA 1
ATOM 2769 C C . VAL A 1 348 ? -8.065 9.666 -0.265 1.00 84.06 348 VAL A C 1
ATOM 2771 O O . VAL A 1 348 ? -7.471 9.871 -1.321 1.00 84.06 348 VAL A O 1
ATOM 2774 N N . LEU A 1 349 ? -8.082 10.556 0.731 1.00 78.50 349 LEU A N 1
ATOM 2775 C CA . LEU A 1 349 ? -7.462 11.879 0.620 1.00 78.50 349 LEU A CA 1
ATOM 2776 C C . LEU A 1 349 ? -5.947 11.782 0.404 1.00 78.50 349 LEU A C 1
ATOM 2778 O O . LEU A 1 349 ? -5.402 12.488 -0.442 1.00 78.50 349 LEU A O 1
ATOM 2782 N N . TYR A 1 350 ? -5.276 10.879 1.122 1.00 75.81 350 TYR A N 1
ATOM 2783 C CA . TYR A 1 350 ? -3.847 10.618 0.944 1.00 75.81 350 TYR A CA 1
ATOM 2784 C C . TYR A 1 350 ? -3.520 10.095 -0.464 1.00 75.81 350 TYR A C 1
ATOM 2786 O O . TYR A 1 350 ? -2.569 10.554 -1.100 1.00 75.81 350 TYR A O 1
ATOM 2794 N N . SER A 1 351 ? -4.343 9.179 -0.974 1.00 82.50 351 SER A N 1
ATOM 2795 C CA . SER A 1 351 ? -4.166 8.575 -2.297 1.00 82.50 351 SER A CA 1
ATOM 2796 C C . SER A 1 351 ? -4.359 9.600 -3.416 1.00 82.50 351 SER A C 1
ATOM 2798 O O . SER A 1 351 ? -3.532 9.692 -4.320 1.00 82.50 351 SER A O 1
ATOM 2800 N N . LEU A 1 352 ? -5.404 10.429 -3.322 1.00 79.69 352 LEU A N 1
ATOM 2801 C CA . LEU A 1 352 ? -5.716 11.464 -4.312 1.00 79.69 352 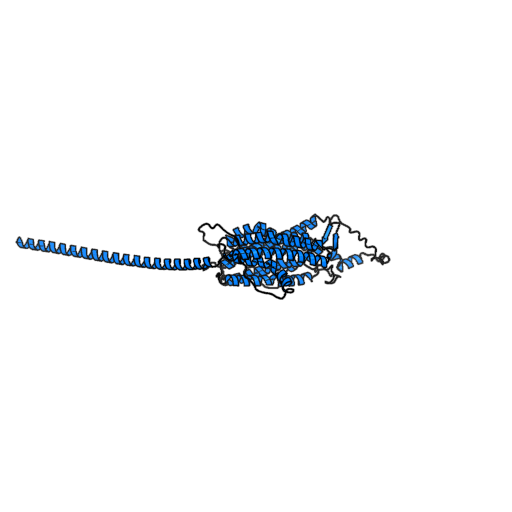LEU A CA 1
ATOM 2802 C C . LEU A 1 352 ? -4.664 12.575 -4.372 1.00 79.69 352 LEU A C 1
ATOM 2804 O O . LEU A 1 352 ? -4.297 13.012 -5.460 1.00 79.69 352 LEU A O 1
ATOM 2808 N N . LEU A 1 353 ? -4.211 13.061 -3.213 1.00 75.38 353 LEU A N 1
ATOM 2809 C CA . LEU A 1 353 ? -3.375 14.263 -3.139 1.00 75.38 353 LEU A CA 1
ATOM 2810 C C . LEU A 1 353 ? -1.874 13.969 -3.198 1.00 75.38 353 LEU A C 1
ATOM 2812 O O . LEU A 1 353 ? -1.104 14.853 -3.569 1.00 75.38 353 LEU A O 1
ATOM 2816 N N . GLY A 1 354 ? -1.452 12.759 -2.826 1.00 72.88 354 GLY A N 1
ATOM 2817 C CA . GLY A 1 354 ? -0.038 12.387 -2.766 1.00 72.88 354 GLY A CA 1
ATOM 2818 C C . GLY A 1 354 ? 0.301 11.186 -3.634 1.00 72.88 354 GLY A C 1
ATOM 2819 O O . GLY A 1 354 ? 1.170 11.273 -4.501 1.00 72.88 354 GLY A O 1
ATOM 2820 N N . GLN A 1 355 ? -0.388 10.068 -3.417 1.00 77.06 355 GLN A N 1
ATOM 2821 C CA . GLN A 1 355 ? 0.128 8.777 -3.865 1.00 77.06 355 GLN A CA 1
ATOM 2822 C C . GLN A 1 355 ? -0.106 8.470 -5.347 1.00 77.06 355 GLN A C 1
ATOM 2824 O O . GLN A 1 355 ? 0.776 7.912 -5.986 1.00 77.06 355 GLN A O 1
ATOM 2829 N N . ILE A 1 356 ? -1.215 8.928 -5.931 1.00 83.31 356 ILE A N 1
ATOM 2830 C CA . ILE A 1 356 ? -1.439 8.884 -7.384 1.00 83.31 356 ILE A CA 1
ATOM 2831 C C . ILE A 1 356 ? -0.529 9.882 -8.131 1.00 83.31 356 ILE A C 1
ATOM 2833 O O . ILE A 1 356 ? 0.169 9.465 -9.060 1.00 83.31 356 ILE A O 1
ATOM 2837 N N . PRO A 1 357 ? -0.479 11.186 -7.772 1.00 84.00 357 PRO A N 1
ATOM 2838 C CA . PRO A 1 357 ? 0.349 12.141 -8.508 1.00 84.00 357 PRO A CA 1
ATOM 2839 C C . PRO A 1 357 ? 1.855 11.906 -8.325 1.00 84.00 357 PRO A C 1
ATOM 2841 O O . PRO A 1 357 ? 2.617 12.189 -9.247 1.00 84.00 357 PRO A O 1
ATOM 2844 N N . GLY A 1 358 ? 2.298 11.372 -7.183 1.00 83.38 358 GLY A N 1
ATOM 2845 C CA . GLY A 1 358 ? 3.714 11.186 -6.855 1.00 83.38 358 GLY A CA 1
ATOM 2846 C C . GLY A 1 358 ? 4.498 10.388 -7.908 1.00 83.38 358 GLY A C 1
ATOM 2847 O O . GLY A 1 358 ? 5.339 10.975 -8.592 1.00 83.38 358 GLY A O 1
ATOM 2848 N N . PRO A 1 359 ? 4.244 9.078 -8.087 1.00 84.25 359 PRO A N 1
ATOM 2849 C CA . PRO A 1 359 ? 4.958 8.235 -9.047 1.00 84.2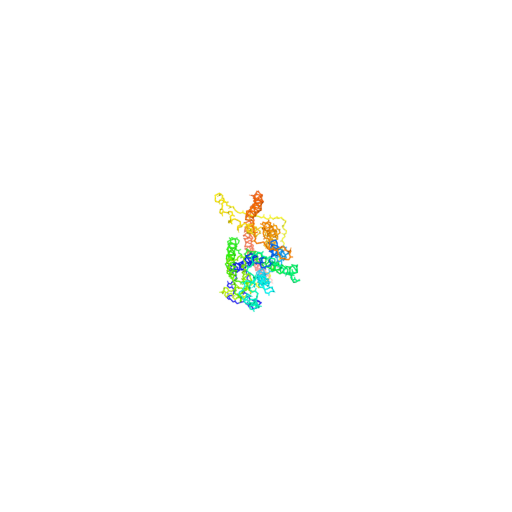5 359 PRO A CA 1
ATOM 2850 C C . PRO A 1 359 ? 4.874 8.746 -10.489 1.00 84.25 359 PRO A C 1
ATOM 2852 O O . PRO A 1 359 ? 5.844 8.632 -11.230 1.00 84.25 359 PRO A O 1
ATOM 2855 N N . ILE A 1 360 ? 3.754 9.361 -10.884 1.00 85.88 360 ILE A N 1
ATOM 2856 C CA . ILE A 1 360 ? 3.574 9.917 -12.233 1.00 85.88 360 ILE A CA 1
ATOM 2857 C C . ILE A 1 360 ? 4.471 11.145 -12.441 1.00 85.88 360 ILE A C 1
ATOM 2859 O O . ILE A 1 360 ? 5.162 11.240 -13.458 1.00 85.88 360 ILE A O 1
ATOM 2863 N N . ILE A 1 361 ? 4.492 12.074 -11.477 1.00 84.94 361 ILE A N 1
ATOM 2864 C CA . ILE A 1 361 ? 5.353 13.265 -11.518 1.00 84.94 361 ILE A CA 1
ATOM 2865 C C . ILE A 1 361 ? 6.821 12.842 -11.501 1.00 84.94 361 ILE A C 1
ATOM 2867 O O . ILE A 1 361 ? 7.589 13.278 -12.356 1.00 84.94 361 ILE A O 1
ATOM 2871 N N . PHE A 1 362 ? 7.217 11.972 -10.568 1.00 87.38 362 PHE A N 1
ATOM 2872 C CA . PHE A 1 362 ? 8.605 11.525 -10.467 1.00 87.38 362 PHE A CA 1
ATOM 2873 C C . PHE A 1 362 ? 9.040 10.696 -11.682 1.00 87.38 362 PHE A C 1
ATOM 2875 O O . PHE A 1 362 ? 10.145 10.915 -12.172 1.00 87.38 362 PHE A O 1
ATOM 2882 N N . GLY A 1 363 ? 8.170 9.845 -12.235 1.00 87.62 363 GLY A N 1
ATOM 2883 C CA . GLY A 1 363 ? 8.406 9.133 -13.495 1.00 87.62 363 GLY A CA 1
ATOM 2884 C C . GLY A 1 363 ? 8.646 10.089 -14.666 1.00 87.62 363 GLY A C 1
ATOM 2885 O O . GLY A 1 363 ? 9.621 9.943 -15.398 1.00 87.62 363 GLY A O 1
ATOM 2886 N N . ALA A 1 364 ? 7.832 11.143 -14.790 1.00 89.81 364 ALA A N 1
ATOM 2887 C CA . ALA A 1 364 ? 8.025 12.177 -15.808 1.00 89.81 364 ALA A CA 1
ATOM 2888 C C . ALA A 1 364 ? 9.314 12.997 -15.597 1.00 89.81 364 ALA A C 1
ATOM 2890 O O . ALA A 1 364 ? 9.985 13.354 -16.568 1.00 89.81 364 ALA A O 1
ATOM 2891 N N . VAL A 1 365 ? 9.687 13.287 -14.345 1.00 90.56 365 VAL A N 1
ATOM 2892 C CA . VAL A 1 365 ? 10.952 13.964 -14.012 1.00 90.56 365 VAL A CA 1
ATOM 2893 C C . VAL A 1 365 ? 12.147 13.093 -14.400 1.00 90.56 365 VAL A C 1
ATOM 2895 O O . VAL A 1 365 ? 13.064 13.610 -15.043 1.00 90.56 365 VAL A O 1
ATOM 2898 N N . ILE A 1 366 ? 12.119 11.795 -14.077 1.00 90.88 366 ILE A N 1
ATOM 2899 C CA . ILE A 1 366 ? 13.140 10.816 -14.480 1.00 90.88 366 ILE A CA 1
ATOM 2900 C C . ILE A 1 366 ? 13.277 10.823 -16.009 1.00 90.88 366 ILE A C 1
ATOM 2902 O O . ILE A 1 366 ? 14.346 11.149 -16.536 1.00 90.88 366 ILE A O 1
ATOM 2906 N N . ASP A 1 367 ? 12.171 10.593 -16.719 1.00 91.75 367 ASP A N 1
ATOM 2907 C CA . ASP A 1 367 ? 12.117 10.559 -18.182 1.00 91.75 367 ASP A CA 1
ATOM 2908 C C . ASP A 1 367 ? 12.627 11.864 -18.820 1.00 91.75 367 ASP A C 1
ATOM 2910 O O . ASP A 1 367 ? 13.309 11.839 -19.845 1.00 91.75 367 ASP A O 1
ATOM 2914 N N . SER A 1 368 ? 12.371 13.026 -18.210 1.00 91.81 368 SER A N 1
ATOM 2915 C CA . SER A 1 368 ? 12.819 14.325 -18.740 1.00 91.81 368 SER A CA 1
ATOM 2916 C C . SER A 1 368 ? 14.346 14.478 -18.808 1.00 91.81 368 SER A C 1
ATOM 2918 O O . SER A 1 368 ? 14.846 15.388 -19.475 1.00 91.81 368 SER A O 1
ATOM 2920 N N . THR A 1 369 ? 15.087 13.636 -18.084 1.00 94.12 369 THR A N 1
ATOM 2921 C CA . THR A 1 369 ? 16.555 13.699 -17.968 1.00 94.12 369 THR A CA 1
ATOM 2922 C C . THR A 1 369 ? 17.267 12.669 -18.841 1.00 94.12 369 THR A C 1
ATOM 2924 O O . THR A 1 369 ? 18.496 12.580 -18.814 1.00 94.12 369 THR A O 1
ATOM 2927 N N . CYS A 1 370 ? 16.507 11.901 -19.620 1.00 92.75 370 CYS A N 1
ATOM 2928 C CA . CYS A 1 370 ? 17.046 10.887 -20.506 1.00 92.75 370 CYS A CA 1
ATOM 2929 C C . CYS A 1 370 ? 17.869 11.481 -21.658 1.00 92.75 370 CYS A C 1
ATOM 2931 O O . CYS A 1 370 ? 17.420 12.395 -22.352 1.00 92.75 370 CYS A O 1
ATOM 2933 N N . LEU A 1 371 ? 19.047 10.903 -21.889 1.00 91.44 371 LEU A N 1
ATOM 2934 C CA . LEU A 1 371 ? 19.937 11.193 -23.013 1.00 91.44 371 LEU A CA 1
ATOM 2935 C C . LEU A 1 371 ? 19.772 10.175 -24.148 1.00 91.44 371 LEU A C 1
ATOM 2937 O O . LEU A 1 371 ? 19.785 10.558 -25.314 1.00 91.44 371 LEU A O 1
ATOM 2941 N N . VAL A 1 372 ? 19.608 8.890 -23.810 1.00 89.69 372 VAL A N 1
ATOM 2942 C CA . VAL A 1 372 ? 19.522 7.788 -24.781 1.00 89.69 372 VAL A CA 1
ATOM 2943 C C . VAL A 1 372 ? 18.281 6.949 -24.503 1.00 89.69 372 VAL A C 1
ATOM 2945 O O . VAL A 1 372 ? 18.216 6.232 -23.506 1.00 89.69 372 VAL A O 1
ATOM 2948 N N . TRP A 1 373 ? 17.299 7.057 -25.396 1.00 85.69 373 TRP A N 1
ATOM 2949 C CA . TRP A 1 373 ? 16.069 6.269 -25.360 1.00 85.69 373 TRP A CA 1
ATOM 2950 C C . TRP A 1 373 ? 16.262 4.935 -26.062 1.00 85.69 373 TRP A C 1
ATOM 2952 O O . TRP A 1 373 ? 16.814 4.916 -27.162 1.00 85.69 373 TRP A O 1
ATOM 2962 N N . ASP A 1 374 ? 15.734 3.862 -25.475 1.00 80.25 374 ASP A N 1
ATOM 2963 C CA . ASP A 1 374 ? 15.443 2.655 -26.238 1.00 80.25 374 ASP A CA 1
ATOM 2964 C C . ASP A 1 374 ? 14.321 2.978 -27.226 1.00 80.25 374 ASP A C 1
ATOM 2966 O O . ASP A 1 374 ? 13.280 3.532 -26.848 1.00 80.25 374 ASP A O 1
ATOM 2970 N N . ARG A 1 375 ? 14.553 2.707 -28.505 1.00 75.06 375 ARG A N 1
ATOM 2971 C CA . ARG A 1 375 ? 13.556 2.892 -29.555 1.00 75.06 375 ARG A CA 1
ATOM 2972 C C . ARG A 1 375 ? 13.415 1.568 -30.265 1.00 75.06 375 ARG A C 1
ATOM 2974 O O . ARG A 1 375 ? 14.348 1.158 -30.940 1.00 75.06 375 ARG A O 1
ATOM 2981 N N . SER A 1 376 ? 12.239 0.970 -30.145 1.00 65.75 376 SER A N 1
ATOM 2982 C CA . SER A 1 376 ? 11.872 -0.212 -30.914 1.00 65.75 376 SER A CA 1
ATOM 2983 C C . SER A 1 376 ? 10.718 0.144 -31.831 1.00 65.75 376 SER A C 1
ATOM 2985 O O . SER A 1 376 ? 9.691 0.653 -31.370 1.00 65.75 376 SER A O 1
ATOM 2987 N N . CYS A 1 377 ? 10.912 -0.044 -33.137 1.00 65.06 377 CYS A N 1
ATOM 2988 C CA . CYS A 1 377 ? 9.882 0.181 -34.156 1.00 65.06 377 CYS A CA 1
ATOM 2989 C C . CYS A 1 377 ? 9.238 1.584 -34.099 1.00 65.06 377 CYS A C 1
ATOM 2991 O O . CYS A 1 377 ? 8.037 1.760 -34.283 1.00 65.06 377 CYS A O 1
ATOM 2993 N N . GLY A 1 378 ? 10.045 2.614 -33.816 1.00 65.50 378 GLY A N 1
ATOM 2994 C CA . GLY A 1 378 ? 9.609 4.018 -33.767 1.00 65.50 378 GLY A CA 1
ATOM 2995 C C . GLY A 1 378 ? 8.899 4.446 -32.474 1.00 65.50 378 GLY A C 1
ATOM 2996 O O . GLY A 1 378 ? 8.713 5.648 -32.265 1.00 65.50 378 GLY A O 1
ATOM 2997 N N . ALA A 1 379 ? 8.569 3.511 -31.580 1.00 69.69 379 ALA A N 1
ATOM 2998 C CA . ALA A 1 379 ? 8.025 3.803 -30.258 1.00 69.69 379 ALA A CA 1
ATOM 2999 C C . ALA A 1 379 ? 9.137 4.107 -29.240 1.00 69.69 379 ALA A C 1
ATOM 3001 O O . ALA A 1 379 ? 10.276 3.658 -29.362 1.00 69.69 379 ALA A O 1
ATOM 3002 N N . LYS A 1 380 ? 8.801 4.908 -28.225 1.00 78.94 380 LYS A N 1
ATOM 3003 C CA . LYS A 1 380 ? 9.720 5.333 -27.164 1.00 78.94 380 LYS A CA 1
ATOM 3004 C C . LYS A 1 380 ? 9.623 4.379 -25.970 1.00 78.94 380 LYS A C 1
ATOM 3006 O O . LYS A 1 380 ? 8.576 4.344 -25.326 1.00 78.94 380 LYS A O 1
ATOM 3011 N N . GLY A 1 381 ? 10.705 3.661 -25.680 1.00 81.69 381 GLY A N 1
ATOM 3012 C CA . GLY A 1 381 ? 10.784 2.694 -24.588 1.00 81.69 381 GLY A CA 1
ATOM 3013 C C . GLY A 1 381 ? 11.420 3.233 -23.304 1.00 81.69 381 GLY A C 1
ATOM 3014 O O . GLY A 1 381 ? 11.299 4.421 -22.988 1.00 81.69 381 GLY A O 1
ATOM 3015 N N . ASN A 1 382 ? 12.107 2.367 -22.552 1.00 83.50 382 ASN A N 1
ATOM 3016 C CA . ASN A 1 382 ? 12.870 2.752 -21.362 1.00 83.50 382 ASN A CA 1
ATOM 3017 C C . ASN A 1 382 ? 14.120 3.568 -21.738 1.00 83.50 382 ASN A C 1
ATOM 3019 O O . ASN A 1 382 ? 14.640 3.498 -22.851 1.00 83.50 382 ASN A O 1
ATOM 3023 N N . CYS A 1 383 ? 14.633 4.361 -20.802 1.00 88.50 383 CYS A N 1
ATOM 3024 C CA . CYS A 1 383 ? 15.862 5.113 -21.024 1.00 88.50 383 CYS A CA 1
ATOM 3025 C C . CYS A 1 383 ? 17.096 4.329 -20.554 1.00 88.50 383 CYS A C 1
ATOM 3027 O O . CYS A 1 383 ? 17.120 3.799 -19.442 1.00 88.50 383 CYS A O 1
ATOM 3029 N N . TRP A 1 384 ? 18.140 4.302 -21.384 1.00 86.00 384 TRP A N 1
ATOM 3030 C CA . TRP A 1 384 ? 19.411 3.628 -21.096 1.00 86.00 384 TRP A CA 1
ATOM 3031 C C . TRP A 1 384 ? 20.382 4.512 -20.314 1.00 86.00 384 TRP A C 1
ATOM 3033 O O . TRP A 1 384 ? 21.118 4.028 -19.455 1.00 86.00 384 TRP A O 1
ATOM 3043 N N . LEU A 1 385 ? 20.400 5.813 -20.618 1.00 89.75 385 LEU A N 1
ATOM 3044 C CA . LEU A 1 385 ? 21.355 6.750 -20.037 1.00 89.75 385 LEU A CA 1
ATOM 3045 C C . LEU A 1 385 ? 20.679 8.054 -19.632 1.00 89.75 385 LEU A C 1
ATOM 3047 O O . LEU A 1 385 ? 20.102 8.752 -20.463 1.00 89.75 385 LEU A O 1
ATOM 3051 N N . TYR A 1 386 ? 20.843 8.417 -18.364 1.00 91.00 386 TYR A N 1
ATOM 3052 C CA . TYR A 1 386 ? 20.307 9.643 -17.782 1.00 91.00 386 TYR A CA 1
ATOM 3053 C C . TYR A 1 386 ? 21.411 10.675 -17.537 1.00 91.00 386 TYR A C 1
ATOM 3055 O O . TYR A 1 386 ? 22.533 10.338 -17.145 1.00 91.00 386 TYR A O 1
ATOM 3063 N N . ASN A 1 387 ? 21.086 11.956 -17.719 1.00 94.19 387 ASN A N 1
ATOM 3064 C CA . ASN A 1 387 ? 21.973 13.056 -17.356 1.00 94.19 387 ASN A CA 1
ATOM 3065 C C . ASN A 1 387 ? 22.010 13.223 -15.828 1.00 94.19 387 ASN A C 1
ATOM 3067 O O . ASN A 1 387 ? 21.033 13.667 -15.227 1.00 94.19 387 ASN A O 1
ATOM 3071 N N . LYS A 1 388 ? 23.153 12.908 -15.208 1.00 93.44 388 LYS A N 1
ATOM 3072 C CA . LYS A 1 388 ? 23.328 12.883 -13.745 1.00 93.44 388 LYS A CA 1
ATOM 3073 C C . LYS A 1 388 ? 23.050 14.236 -13.073 1.00 93.44 388 LYS A C 1
ATOM 3075 O O . LYS A 1 388 ? 22.380 14.271 -12.041 1.00 93.44 388 LYS A O 1
ATOM 3080 N N . ASP A 1 389 ? 23.528 15.340 -13.647 1.00 94.50 389 ASP A N 1
ATOM 3081 C CA . ASP A 1 389 ? 23.395 16.674 -13.045 1.00 94.50 389 ASP A CA 1
ATOM 3082 C C . ASP A 1 389 ? 21.974 17.217 -13.173 1.00 94.50 389 ASP A C 1
ATOM 3084 O O . ASP A 1 389 ? 21.386 17.674 -12.190 1.00 94.50 389 ASP A O 1
ATOM 3088 N N . SER A 1 390 ? 21.386 17.097 -14.365 1.00 93.19 390 SER A N 1
ATOM 3089 C CA . SER A 1 390 ? 19.993 17.491 -14.597 1.00 93.19 390 SER A CA 1
ATOM 3090 C C . SER A 1 390 ? 19.037 16.648 -13.760 1.00 93.19 390 SER A C 1
ATOM 3092 O O . SER A 1 390 ? 18.081 17.188 -13.204 1.00 93.19 390 SER A O 1
ATOM 3094 N N . PHE A 1 391 ? 19.312 15.345 -13.635 1.00 90.88 391 PHE A N 1
ATOM 3095 C CA . PHE A 1 391 ? 18.544 14.434 -12.794 1.00 90.88 391 PHE A CA 1
ATOM 3096 C C . PHE A 1 391 ? 18.568 14.887 -11.339 1.00 90.88 391 PHE A C 1
ATOM 3098 O O . PHE A 1 391 ? 17.511 15.115 -10.752 1.00 90.88 391 PHE A O 1
ATOM 3105 N N . ARG A 1 392 ? 19.765 15.120 -10.784 1.00 91.00 392 ARG A N 1
ATOM 3106 C CA . ARG A 1 392 ? 19.934 15.601 -9.410 1.00 91.00 392 ARG A CA 1
ATOM 3107 C C . ARG A 1 392 ? 19.170 16.905 -9.186 1.00 91.00 392 ARG A C 1
ATOM 3109 O O . ARG A 1 392 ? 18.360 16.987 -8.268 1.00 91.00 392 ARG A O 1
ATOM 3116 N N . ILE A 1 393 ? 19.396 17.914 -10.026 1.00 91.81 393 ILE A N 1
ATOM 3117 C CA . ILE A 1 393 ? 18.806 19.246 -9.834 1.00 91.81 393 ILE A CA 1
ATOM 3118 C C . ILE A 1 393 ? 17.278 19.194 -9.924 1.00 91.81 393 ILE A C 1
ATOM 3120 O O . ILE A 1 393 ? 16.616 19.723 -9.036 1.00 91.81 393 ILE A O 1
ATOM 3124 N N . ARG A 1 394 ? 16.710 18.541 -10.948 1.00 90.62 394 ARG A N 1
ATOM 3125 C CA . ARG A 1 394 ? 15.249 18.470 -11.134 1.00 90.62 394 ARG A CA 1
ATOM 3126 C C . ARG A 1 394 ? 14.567 17.631 -10.059 1.00 90.62 394 ARG A C 1
ATOM 3128 O O . ARG A 1 394 ? 13.517 18.014 -9.558 1.00 90.62 394 ARG A O 1
ATOM 3135 N N . PHE A 1 395 ? 15.163 16.503 -9.683 1.00 87.88 395 PHE A N 1
ATOM 3136 C CA . PHE A 1 395 ? 14.597 15.628 -8.663 1.00 87.88 395 PHE A CA 1
ATOM 3137 C C . PHE A 1 395 ? 14.572 16.314 -7.289 1.00 87.88 395 PHE A C 1
ATOM 3139 O O . PHE A 1 395 ? 13.530 16.366 -6.633 1.00 87.88 395 PHE A O 1
ATOM 3146 N N . PHE A 1 396 ? 15.696 16.907 -6.868 1.00 88.81 396 PHE A N 1
ATOM 3147 C CA . PHE A 1 396 ? 15.781 17.584 -5.572 1.00 88.81 396 PHE A CA 1
ATOM 3148 C C . PHE A 1 396 ? 15.035 18.923 -5.533 1.00 88.81 396 PHE A C 1
ATOM 3150 O O . PHE A 1 396 ? 14.538 19.282 -4.467 1.00 88.81 396 PHE A O 1
ATOM 3157 N N . SER A 1 397 ? 14.901 19.650 -6.649 1.00 88.31 397 SER A N 1
ATOM 3158 C CA . SER A 1 397 ? 14.111 20.890 -6.676 1.00 88.31 397 SER A CA 1
ATOM 3159 C C . SER A 1 397 ? 12.616 20.624 -6.495 1.00 88.31 397 SER A C 1
ATOM 3161 O O . SER A 1 397 ? 11.968 21.312 -5.705 1.00 88.31 397 SER A O 1
ATOM 3163 N N . VAL A 1 398 ? 12.080 19.586 -7.149 1.00 86.69 398 VAL A N 1
ATOM 3164 C CA . VAL A 1 398 ? 10.686 19.146 -6.979 1.00 86.69 398 VAL A CA 1
ATOM 3165 C C . VAL A 1 398 ? 10.437 18.693 -5.538 1.00 86.69 398 VAL A C 1
ATOM 3167 O O . VAL A 1 398 ? 9.459 19.117 -4.924 1.00 86.69 398 VAL A O 1
ATOM 3170 N N . LEU A 1 399 ? 11.352 17.908 -4.956 1.00 83.00 399 LEU A N 1
ATOM 3171 C CA . LEU A 1 399 ? 11.271 17.519 -3.543 1.00 83.00 399 LEU A CA 1
ATOM 3172 C C . LEU A 1 399 ? 11.285 18.728 -2.601 1.00 83.00 399 LEU A C 1
ATOM 3174 O O . LEU A 1 399 ? 10.452 18.813 -1.702 1.00 83.00 399 LEU A O 1
ATOM 3178 N N . ALA A 1 400 ? 12.206 19.673 -2.807 1.00 84.12 400 ALA A N 1
ATOM 3179 C CA . ALA A 1 400 ? 12.301 20.873 -1.982 1.00 84.12 400 ALA A CA 1
ATOM 3180 C C . ALA A 1 400 ? 11.010 21.703 -2.041 1.00 84.12 400 ALA A C 1
ATOM 3182 O O . ALA A 1 400 ? 10.530 22.149 -1.000 1.00 84.12 400 ALA A O 1
ATOM 3183 N N . ALA A 1 401 ? 10.407 21.852 -3.225 1.00 85.31 401 ALA A N 1
ATOM 3184 C CA . ALA A 1 401 ? 9.134 22.548 -3.389 1.00 85.31 401 ALA A CA 1
ATOM 3185 C C . ALA A 1 401 ? 8.000 21.878 -2.590 1.00 85.31 401 ALA A C 1
ATOM 3187 O O . ALA A 1 401 ? 7.308 22.555 -1.828 1.00 85.31 401 ALA A O 1
ATOM 3188 N N . PHE A 1 402 ? 7.846 20.551 -2.687 1.00 81.12 402 PHE A N 1
ATOM 3189 C CA . PHE A 1 402 ? 6.838 19.819 -1.909 1.00 81.12 402 PHE A CA 1
ATOM 3190 C C . PHE A 1 402 ? 7.076 19.904 -0.397 1.00 81.12 402 PHE A C 1
ATOM 3192 O O . PHE A 1 402 ? 6.125 20.097 0.366 1.00 81.12 402 PHE A O 1
ATOM 3199 N N . CYS A 1 403 ? 8.331 19.814 0.049 1.00 79.75 403 CYS A N 1
ATOM 3200 C CA . CYS A 1 403 ? 8.689 19.953 1.461 1.00 79.75 403 CYS A CA 1
ATOM 3201 C C . CYS A 1 403 ? 8.389 21.359 2.000 1.00 79.75 403 CYS A C 1
ATOM 3203 O O . CYS A 1 403 ? 7.886 21.487 3.119 1.00 79.75 403 CYS A O 1
ATOM 3205 N N . LEU A 1 404 ? 8.657 22.410 1.217 1.00 81.00 404 LEU A N 1
ATOM 3206 C CA . LEU A 1 404 ? 8.332 23.790 1.589 1.00 81.00 404 LEU A CA 1
ATOM 3207 C C . LEU A 1 404 ? 6.820 23.979 1.738 1.00 81.00 404 LEU A C 1
ATOM 3209 O O . LEU A 1 404 ? 6.372 24.485 2.764 1.00 81.00 404 LEU A O 1
ATOM 3213 N N . ILE A 1 405 ? 6.032 23.513 0.764 1.00 79.69 405 ILE A N 1
ATOM 3214 C CA . ILE A 1 405 ? 4.563 23.574 0.825 1.00 79.69 405 ILE A CA 1
ATOM 3215 C C . ILE A 1 405 ? 4.042 22.819 2.055 1.00 79.69 405 ILE A C 1
ATOM 3217 O O . ILE A 1 405 ? 3.235 23.363 2.807 1.00 79.69 405 ILE A O 1
ATOM 3221 N N . SER A 1 406 ? 4.540 21.605 2.302 1.00 75.19 406 SER A N 1
ATOM 3222 C CA . SER A 1 406 ? 4.139 20.791 3.459 1.00 75.19 406 SER A CA 1
ATOM 3223 C C . SER A 1 406 ? 4.454 21.496 4.782 1.00 75.19 406 SER A C 1
ATOM 3225 O O . SER A 1 406 ? 3.582 21.623 5.635 1.00 75.19 406 SER A O 1
ATOM 3227 N N . SER A 1 407 ? 5.658 22.063 4.912 1.00 79.12 407 SER A N 1
ATOM 3228 C CA . SER A 1 407 ? 6.074 22.793 6.118 1.00 79.12 407 SER A CA 1
ATOM 3229 C C . SER A 1 407 ? 5.215 24.040 6.370 1.00 79.12 407 SER A C 1
ATOM 3231 O O . SER A 1 407 ? 4.878 24.341 7.513 1.00 79.12 407 SER A O 1
ATOM 3233 N N . LEU A 1 408 ? 4.826 24.768 5.315 1.00 77.75 408 LEU A N 1
ATOM 3234 C CA . LEU A 1 408 ? 3.922 25.921 5.418 1.00 77.75 408 LEU A CA 1
ATOM 3235 C C . LEU A 1 408 ? 2.528 25.513 5.916 1.00 77.75 408 LEU A C 1
ATOM 3237 O O . LEU A 1 408 ? 1.942 26.200 6.759 1.00 77.75 408 LEU A O 1
ATOM 3241 N N . LEU A 1 409 ? 2.003 24.393 5.416 1.00 75.31 409 LEU A N 1
ATOM 3242 C CA . LEU A 1 409 ? 0.725 23.841 5.865 1.00 75.31 409 LEU A CA 1
ATOM 3243 C C . LEU A 1 409 ? 0.800 23.392 7.329 1.00 75.31 409 LEU A C 1
ATOM 3245 O O . LEU A 1 409 ? -0.079 23.755 8.112 1.00 75.31 409 LEU A O 1
ATOM 3249 N N . ASP A 1 410 ? 1.872 22.703 7.721 1.00 70.62 410 ASP A N 1
ATOM 3250 C CA . ASP A 1 410 ? 2.101 22.270 9.103 1.00 70.62 410 ASP A CA 1
ATOM 3251 C C . ASP A 1 410 ? 2.204 23.461 10.068 1.00 70.62 410 ASP A C 1
ATOM 3253 O O . ASP A 1 410 ? 1.611 23.442 11.149 1.00 70.62 410 ASP A O 1
ATOM 3257 N N . MET A 1 411 ? 2.880 24.544 9.672 1.00 72.88 411 MET A N 1
ATOM 3258 C CA . MET A 1 411 ? 2.945 25.775 10.470 1.00 72.88 411 MET A CA 1
ATOM 3259 C C . MET A 1 411 ? 1.568 26.424 10.648 1.00 72.88 411 MET A C 1
ATOM 3261 O O . MET A 1 411 ? 1.223 26.854 11.753 1.00 72.88 411 MET A O 1
ATOM 3265 N N . LYS A 1 412 ? 0.751 26.467 9.588 1.00 71.31 412 LYS A N 1
ATOM 3266 C CA . LYS A 1 412 ? -0.621 26.997 9.654 1.00 71.31 412 LYS A CA 1
ATOM 3267 C C . LYS A 1 412 ? -1.490 26.172 10.602 1.00 71.31 412 LYS A C 1
ATOM 3269 O O . LYS A 1 412 ? -2.249 26.721 11.397 1.00 71.31 412 LYS A O 1
ATOM 3274 N N . VAL A 1 413 ? -1.355 24.857 10.534 1.00 70.31 413 VAL A N 1
ATOM 3275 C CA . VAL A 1 413 ? -2.040 23.902 11.403 1.00 70.31 413 VAL A CA 1
ATOM 3276 C C . VAL A 1 413 ? -1.630 24.075 12.862 1.00 70.31 413 VAL A C 1
ATOM 3278 O O . VAL A 1 413 ? -2.497 24.178 13.727 1.00 70.31 413 VAL A O 1
ATOM 3281 N N . TRP A 1 414 ? -0.328 24.162 13.139 1.00 72.88 414 TRP A N 1
ATOM 3282 C CA . TRP A 1 414 ? 0.192 24.395 14.486 1.00 72.88 414 TRP A CA 1
ATOM 3283 C C . TRP A 1 414 ? -0.360 25.693 15.083 1.00 72.88 414 TRP A C 1
ATOM 3285 O O . TRP A 1 414 ? -0.806 25.717 16.231 1.00 72.88 414 TRP A O 1
ATOM 3295 N N . HIS A 1 415 ? -0.418 26.755 14.277 1.00 74.19 415 HIS A N 1
ATOM 3296 C CA . HIS A 1 415 ? -0.968 28.037 14.701 1.00 74.19 415 HIS A CA 1
ATOM 3297 C C . HIS A 1 415 ? -2.459 27.958 15.072 1.00 74.19 415 HIS A C 1
ATOM 3299 O O . HIS A 1 415 ? -2.878 28.566 16.058 1.00 74.19 415 HIS A O 1
ATOM 3305 N N . LEU A 1 416 ? -3.254 27.203 14.307 1.00 73.00 416 LEU A N 1
ATOM 3306 C CA . LEU A 1 416 ? -4.688 27.015 14.554 1.00 73.00 416 LEU A CA 1
ATOM 3307 C C . LEU A 1 416 ? -4.969 26.057 15.727 1.00 73.00 416 LEU A C 1
ATOM 3309 O O . LEU A 1 416 ? -5.939 26.251 16.455 1.00 73.00 416 LEU A O 1
ATOM 3313 N N . GLY A 1 417 ? -4.124 25.042 15.928 1.00 64.19 417 GLY A N 1
ATOM 3314 C CA . GLY A 1 417 ? -4.318 23.976 16.918 1.00 64.19 417 GLY A CA 1
ATOM 3315 C C . GLY A 1 417 ? -3.835 24.292 18.336 1.00 64.19 417 GLY A C 1
ATOM 3316 O O . GLY A 1 417 ? -4.108 23.517 19.249 1.00 64.19 417 GLY A O 1
ATOM 3317 N N . LYS A 1 418 ? -3.150 25.423 18.555 1.00 70.69 418 LYS A N 1
ATOM 3318 C CA . LYS A 1 418 ? -2.497 25.764 19.837 1.00 70.69 418 LYS A CA 1
ATOM 3319 C C . LYS A 1 418 ? -3.412 25.771 21.073 1.00 70.69 418 LYS A C 1
ATOM 3321 O O . LYS A 1 418 ? -2.912 25.673 22.185 1.00 70.69 418 LYS A O 1
ATOM 3326 N N . ASN A 1 419 ? -4.727 25.892 20.881 1.00 71.25 419 ASN A N 1
ATOM 3327 C CA . ASN A 1 419 ? -5.714 26.001 21.961 1.00 71.25 419 ASN A CA 1
ATOM 3328 C C . ASN A 1 419 ? -6.634 24.767 22.085 1.00 71.25 419 ASN A C 1
ATOM 3330 O O . ASN A 1 419 ? -7.654 24.844 22.768 1.00 71.25 419 ASN A O 1
ATOM 3334 N N . VAL A 1 420 ? -6.328 23.652 21.412 1.00 65.06 420 VAL A N 1
ATOM 3335 C CA . VAL A 1 420 ? -7.182 22.450 21.422 1.00 65.06 420 VAL A CA 1
ATOM 3336 C C . VAL A 1 420 ? -6.697 21.461 22.485 1.00 65.06 420 VAL A C 1
ATOM 3338 O O . VAL A 1 420 ? -5.635 20.857 22.344 1.00 65.06 420 VAL A O 1
ATOM 3341 N N . ASP A 1 421 ? -7.489 21.270 23.542 1.00 62.88 421 ASP A N 1
ATOM 3342 C CA . ASP A 1 421 ? -7.245 20.249 24.567 1.00 62.88 421 ASP A CA 1
ATOM 3343 C C . ASP A 1 421 ? -7.903 18.917 24.169 1.00 62.88 421 ASP A C 1
ATOM 3345 O O . ASP A 1 421 ? -9.123 18.772 24.179 1.00 62.88 421 ASP A O 1
ATOM 3349 N N . MET A 1 422 ? -7.077 17.936 23.800 1.00 56.94 422 MET A N 1
ATOM 3350 C CA . MET A 1 422 ? -7.508 16.639 23.260 1.00 56.94 422 MET A CA 1
ATOM 3351 C C . MET A 1 422 ? -7.933 15.615 24.328 1.00 56.94 422 MET A C 1
ATOM 3353 O O . MET A 1 422 ? -8.506 14.582 23.976 1.00 56.94 422 MET A O 1
ATOM 3357 N N . TYR A 1 423 ? -7.614 15.828 25.610 1.00 60.66 423 TYR A N 1
ATOM 3358 C CA . TYR A 1 423 ? -7.826 14.810 26.657 1.00 60.66 423 TYR A CA 1
ATOM 3359 C C . TYR A 1 423 ? -8.962 15.131 27.623 1.00 60.66 423 TYR A C 1
ATOM 3361 O O . TYR A 1 423 ? -9.428 14.227 28.323 1.00 60.66 423 TYR A O 1
ATOM 3369 N N . LYS A 1 424 ? -9.459 16.369 27.609 1.00 62.94 424 LYS A N 1
ATOM 3370 C CA . LYS A 1 424 ? -10.535 16.828 28.489 1.00 62.94 424 LYS A CA 1
ATOM 3371 C C . LYS A 1 424 ? -11.783 15.933 28.427 1.00 62.94 424 LYS A C 1
ATOM 3373 O O . LYS A 1 424 ? -12.223 15.415 29.453 1.00 62.94 424 LYS A O 1
ATOM 3378 N N . ASP A 1 425 ? -12.254 15.613 27.221 1.00 62.72 425 ASP A N 1
ATOM 3379 C CA . ASP A 1 425 ? -13.448 14.777 27.006 1.00 62.72 425 ASP A CA 1
ATOM 3380 C C . ASP A 1 425 ? -13.275 13.326 27.487 1.00 62.72 425 ASP A C 1
ATOM 3382 O O . ASP A 1 425 ? -14.245 12.642 27.839 1.00 62.72 425 ASP A O 1
ATOM 3386 N N . TYR A 1 426 ? -12.044 12.804 27.486 1.00 63.81 426 TYR A N 1
ATOM 3387 C CA . TYR A 1 426 ? -11.774 11.450 27.966 1.00 63.81 426 TYR A CA 1
ATOM 3388 C C . TYR A 1 426 ? -11.892 11.369 29.487 1.00 63.81 426 TYR A C 1
ATOM 3390 O O . TYR A 1 426 ? -12.491 10.421 30.011 1.00 63.81 426 TYR A O 1
ATOM 3398 N N . ASP A 1 427 ? -11.336 12.359 30.180 1.00 68.62 427 ASP A N 1
ATOM 3399 C CA . ASP A 1 427 ? -11.395 12.432 31.634 1.00 68.62 427 ASP A CA 1
ATOM 3400 C C . ASP A 1 427 ? -12.825 12.698 32.115 1.00 68.62 427 ASP A C 1
ATOM 3402 O O . ASP A 1 427 ? -13.284 12.012 33.036 1.00 68.62 427 ASP A O 1
ATOM 3406 N N . GLU A 1 428 ? -13.579 13.553 31.417 1.00 69.75 428 GLU A N 1
ATOM 3407 C CA . GLU A 1 428 ? -15.010 13.762 31.672 1.00 69.75 428 GLU A CA 1
ATOM 3408 C C . GLU A 1 428 ? -15.822 12.470 31.480 1.00 69.75 428 GLU A C 1
ATOM 3410 O O . GLU A 1 428 ? -16.545 12.044 32.384 1.00 69.75 428 GLU A O 1
ATOM 3415 N N . ASN A 1 429 ? -15.649 11.752 30.364 1.00 69.25 429 ASN A N 1
ATOM 3416 C CA . ASN A 1 429 ? -16.346 10.479 30.130 1.00 69.25 429 ASN A CA 1
ATOM 3417 C C . ASN A 1 429 ? -15.996 9.402 31.170 1.00 69.25 429 ASN A C 1
ATOM 3419 O O . ASN A 1 429 ? -16.840 8.583 31.555 1.00 69.25 429 ASN A O 1
ATOM 3423 N N . LYS A 1 430 ? -14.740 9.364 31.624 1.00 73.56 430 LYS A N 1
ATOM 3424 C CA . LYS A 1 430 ? -14.288 8.436 32.666 1.00 73.56 430 LYS A CA 1
ATOM 3425 C C . LYS A 1 430 ? -14.907 8.781 34.018 1.00 73.56 430 LYS A C 1
ATOM 3427 O O . LYS A 1 430 ? -15.312 7.861 34.735 1.00 73.56 430 LYS A O 1
ATOM 3432 N N . TYR A 1 431 ? -14.990 10.065 34.353 1.00 78.88 431 TYR A N 1
ATOM 3433 C CA . TYR A 1 431 ? -15.673 10.550 35.547 1.00 78.88 431 TYR A CA 1
ATOM 3434 C C . TYR A 1 431 ? -17.162 10.193 35.506 1.00 78.88 431 TYR A C 1
ATOM 3436 O O . TYR A 1 431 ? -17.644 9.516 36.413 1.00 78.88 431 TYR A O 1
ATOM 3444 N N . MET A 1 432 ? -17.852 10.494 34.403 1.00 74.50 432 MET A N 1
ATOM 3445 C CA . MET A 1 432 ? -19.271 10.169 34.222 1.00 74.50 432 MET A CA 1
ATOM 3446 C C . MET A 1 432 ? -19.551 8.669 34.358 1.00 74.50 432 MET A C 1
ATOM 3448 O O . MET A 1 432 ? -20.515 8.271 35.004 1.00 74.50 432 MET A O 1
ATOM 3452 N N . ARG A 1 433 ? -18.688 7.796 33.821 1.00 76.69 433 ARG A N 1
ATOM 3453 C CA . ARG A 1 433 ? -18.835 6.338 34.003 1.00 76.69 433 ARG A CA 1
ATOM 3454 C C . ARG A 1 433 ? -18.674 5.896 35.454 1.00 76.69 433 ARG A C 1
ATOM 3456 O O . ARG A 1 433 ? -19.369 4.972 35.876 1.00 76.69 433 ARG A O 1
ATOM 3463 N N . LYS A 1 434 ? -17.743 6.502 36.197 1.00 85.62 434 LYS A N 1
ATOM 3464 C CA . LYS A 1 434 ? -17.596 6.240 37.635 1.00 85.62 434 LYS A CA 1
ATOM 3465 C C . LYS A 1 434 ? -18.831 6.712 38.392 1.00 85.62 434 LYS A C 1
ATOM 3467 O O . LYS A 1 434 ? -19.320 5.980 39.244 1.00 85.62 434 LYS A O 1
ATOM 3472 N N . GLU A 1 435 ? -19.360 7.873 38.028 1.00 90.50 435 GLU A N 1
ATOM 3473 C CA . GLU A 1 435 ? -20.547 8.432 38.659 1.00 90.50 435 GLU A CA 1
ATOM 3474 C C . GLU A 1 435 ? -21.792 7.586 38.410 1.00 90.50 435 GLU A C 1
ATOM 3476 O O . GLU A 1 435 ? -22.476 7.206 39.353 1.00 90.50 435 GLU A O 1
ATOM 3481 N N . VAL A 1 436 ? -22.027 7.157 37.169 1.00 86.12 436 VAL A N 1
ATOM 3482 C CA . VAL A 1 436 ? -23.131 6.243 36.838 1.00 86.12 436 VAL A CA 1
ATOM 3483 C C . VAL A 1 436 ? -23.017 4.919 37.599 1.00 86.12 436 VAL A C 1
ATOM 3485 O O . VAL A 1 436 ? -24.035 4.367 38.010 1.00 86.12 436 VAL A O 1
ATOM 3488 N N . LYS A 1 437 ? -21.802 4.393 37.812 1.00 89.50 437 LYS A N 1
ATOM 3489 C CA . LYS A 1 437 ? -21.607 3.200 38.652 1.00 89.50 437 LYS A CA 1
ATOM 3490 C C . LYS A 1 437 ? -21.979 3.465 40.111 1.00 89.50 437 LYS A C 1
ATOM 3492 O O . LYS A 1 437 ? -22.765 2.695 40.653 1.00 89.50 437 LYS A O 1
ATOM 3497 N N . ARG A 1 438 ? -21.504 4.570 40.696 1.00 92.75 438 ARG A N 1
ATOM 3498 C CA . ARG A 1 438 ? -21.868 4.974 42.066 1.00 92.75 438 ARG A CA 1
ATOM 3499 C C . ARG A 1 438 ? -23.377 5.147 42.228 1.00 92.75 438 ARG A C 1
ATOM 3501 O O . ARG A 1 438 ? -23.953 4.636 43.179 1.00 92.75 438 ARG A O 1
ATOM 3508 N N . LEU A 1 439 ? -24.035 5.803 41.271 1.00 91.31 439 LEU A N 1
ATOM 3509 C CA . LEU A 1 439 ? -25.489 5.983 41.278 1.00 91.31 439 LEU A CA 1
ATOM 3510 C C . LEU A 1 439 ? -26.241 4.653 41.160 1.00 91.31 439 LEU A C 1
ATOM 3512 O O . LEU A 1 439 ? -27.278 4.488 41.793 1.00 91.31 439 LEU A O 1
ATOM 3516 N N . ARG A 1 440 ? -25.731 3.689 40.381 1.00 92.00 440 ARG A N 1
ATOM 3517 C CA . ARG A 1 440 ? -26.319 2.340 40.294 1.00 92.00 440 ARG A CA 1
ATOM 3518 C C . ARG A 1 440 ? -26.200 1.572 41.604 1.00 92.00 440 ARG A C 1
ATOM 3520 O O . ARG A 1 440 ? -27.165 0.921 41.983 1.00 92.00 440 ARG A O 1
ATOM 3527 N N . GLU A 1 441 ? -25.056 1.655 42.276 1.00 93.88 441 GLU A N 1
ATOM 3528 C CA . GLU A 1 441 ? -24.848 1.040 43.593 1.00 93.88 441 GLU A CA 1
ATOM 3529 C C . GLU A 1 441 ? -25.759 1.685 44.643 1.00 93.88 441 GLU A C 1
ATOM 3531 O O . GLU A 1 441 ? -26.471 0.975 45.349 1.00 93.88 441 GLU A O 1
ATOM 3536 N N . LYS A 1 442 ? -25.852 3.021 44.661 1.00 95.38 442 LYS A N 1
ATOM 3537 C CA . LYS A 1 442 ? -26.765 3.745 45.554 1.00 95.38 442 LYS A CA 1
ATOM 3538 C C . LYS A 1 442 ? -28.234 3.386 45.299 1.00 95.38 442 LYS A C 1
ATOM 3540 O O . LYS A 1 442 ? -28.956 3.102 46.240 1.00 95.38 442 LYS A O 1
ATOM 3545 N N . ASN A 1 443 ? -28.668 3.315 44.038 1.00 93.94 443 ASN A N 1
ATOM 3546 C CA . ASN A 1 443 ? -30.026 2.873 43.682 1.00 93.94 443 ASN A CA 1
ATOM 3547 C C . ASN A 1 443 ? -30.309 1.402 44.012 1.00 93.94 443 ASN A C 1
ATOM 3549 O O . ASN A 1 443 ? -31.474 1.009 44.044 1.00 93.94 443 ASN A O 1
ATOM 3553 N N . LYS A 1 444 ? -29.271 0.572 44.159 1.00 94.69 444 LYS A N 1
ATOM 3554 C CA . LYS A 1 444 ? -29.426 -0.806 44.620 1.00 94.69 444 LYS A CA 1
ATOM 3555 C C . LYS A 1 444 ? -29.665 -0.821 46.130 1.00 94.69 444 LYS A C 1
ATOM 3557 O O . LYS A 1 444 ? -30.652 -1.399 46.554 1.00 94.69 444 LYS A O 1
ATOM 3562 N N . TYR A 1 445 ? -28.842 -0.095 46.887 1.00 93.81 445 TYR A N 1
ATOM 3563 C CA . TYR A 1 445 ? -29.003 0.061 48.334 1.00 93.81 445 TYR A CA 1
ATOM 3564 C C . TYR A 1 445 ? -30.372 0.645 48.714 1.00 93.81 445 TYR A C 1
ATOM 3566 O O . TYR A 1 445 ? -31.085 0.046 49.503 1.00 93.81 445 TYR A O 1
ATOM 3574 N N . MET A 1 446 ? -30.797 1.738 48.065 1.00 91.69 446 MET A N 1
ATOM 3575 C CA . MET A 1 446 ? -32.120 2.335 48.317 1.00 91.69 446 MET A CA 1
ATOM 3576 C C . MET A 1 446 ? -33.273 1.358 48.043 1.00 91.69 446 MET A C 1
ATOM 3578 O O . MET A 1 446 ? -34.307 1.435 48.689 1.00 91.69 446 MET A O 1
ATOM 3582 N N . ARG A 1 447 ? -33.117 0.444 47.072 1.00 92.94 447 ARG A N 1
ATOM 3583 C CA . ARG A 1 447 ? -34.130 -0.585 46.795 1.00 92.94 447 ARG A CA 1
ATOM 3584 C C . ARG A 1 447 ? -34.178 -1.656 47.878 1.00 92.94 447 ARG A C 1
ATOM 3586 O O . ARG A 1 447 ? -35.267 -2.087 48.223 1.00 92.94 447 ARG A O 1
ATOM 3593 N N . GLU A 1 448 ? -33.019 -2.069 48.381 1.00 94.25 448 GLU A N 1
ATOM 3594 C CA . GLU A 1 448 ? -32.917 -3.022 49.491 1.00 94.25 448 GLU A CA 1
ATOM 3595 C C . GLU A 1 448 ? -33.512 -2.415 50.781 1.00 94.25 448 GLU A C 1
ATOM 3597 O O . GLU A 1 448 ? -34.225 -3.096 51.509 1.00 94.25 448 GLU A O 1
ATOM 3602 N N . GLU A 1 449 ? -33.306 -1.116 51.020 1.00 94.38 449 GLU A N 1
ATOM 3603 C CA . GLU A 1 449 ? -33.880 -0.378 52.157 1.00 94.38 449 GLU A CA 1
ATOM 3604 C C . GLU A 1 449 ? -35.408 -0.195 52.039 1.00 94.38 449 GLU A C 1
ATOM 3606 O O . GLU A 1 449 ? -36.135 -0.437 53.001 1.00 94.38 449 GLU A O 1
ATOM 3611 N N . ASP A 1 450 ? -35.920 0.144 50.848 1.00 94.88 450 ASP A N 1
ATOM 3612 C CA . ASP A 1 450 ? -37.367 0.203 50.574 1.00 94.88 450 ASP A CA 1
ATOM 3613 C C . ASP A 1 450 ? -38.047 -1.167 50.749 1.00 94.88 450 ASP A C 1
ATOM 3615 O O . ASP A 1 450 ? -39.191 -1.238 51.203 1.00 94.88 450 ASP A O 1
ATOM 3619 N N . GLU A 1 451 ? -37.377 -2.258 50.360 1.00 94.06 451 GLU A N 1
ATOM 3620 C CA . GLU A 1 451 ? -37.865 -3.622 50.596 1.00 94.06 451 GLU A CA 1
ATOM 3621 C C . GLU A 1 451 ? -37.904 -3.938 52.094 1.00 94.06 451 GLU A C 1
ATOM 3623 O O . GLU A 1 451 ? -38.931 -4.416 52.571 1.00 94.06 451 GLU A O 1
ATOM 3628 N N . HIS A 1 452 ? -36.857 -3.587 52.845 1.00 94.38 452 HIS A N 1
ATOM 3629 C CA . HIS A 1 452 ? -36.816 -3.771 54.297 1.00 94.38 452 HIS A CA 1
ATOM 3630 C C . HIS A 1 452 ? -37.949 -3.021 55.011 1.00 94.38 452 HIS A C 1
ATOM 3632 O O . HIS A 1 452 ? -38.706 -3.625 55.765 1.00 94.38 452 HIS A O 1
ATOM 3638 N N . MET A 1 453 ? -38.140 -1.730 54.712 1.00 92.69 453 MET A N 1
ATOM 3639 C CA . MET A 1 453 ? -39.221 -0.943 55.322 1.00 92.69 453 MET A CA 1
ATOM 3640 C C . MET A 1 453 ? -40.616 -1.460 54.949 1.00 92.69 453 MET A C 1
ATOM 3642 O O . MET A 1 453 ? -41.563 -1.315 55.721 1.00 92.69 453 MET A O 1
ATOM 3646 N N . ARG A 1 454 ? -40.780 -2.056 53.760 1.00 93.62 454 ARG A N 1
ATOM 3647 C CA . ARG A 1 454 ? -42.048 -2.692 53.376 1.00 93.62 454 ARG A CA 1
ATOM 3648 C C . ARG A 1 454 ? -42.326 -3.955 54.175 1.00 93.62 454 ARG A C 1
ATOM 3650 O O . ARG A 1 454 ? -43.499 -4.198 54.440 1.00 93.62 454 ARG A O 1
ATOM 3657 N N . GLU A 1 455 ? -41.307 -4.741 54.510 1.00 93.50 455 GLU A N 1
ATOM 3658 C CA . GLU A 1 455 ? -41.474 -5.903 55.388 1.00 93.50 455 GLU A CA 1
ATOM 3659 C C . GLU A 1 455 ? -41.784 -5.457 56.824 1.00 93.50 455 GLU A C 1
ATOM 3661 O O . GLU A 1 455 ? -42.817 -5.857 57.347 1.00 93.50 455 GLU A O 1
ATOM 3666 N N . GLU A 1 456 ? -41.041 -4.500 57.396 1.00 93.56 456 GLU A N 1
ATOM 3667 C CA . GLU A 1 456 ? -41.359 -3.945 58.729 1.00 93.56 456 GLU A CA 1
ATOM 3668 C C . GLU A 1 456 ? -42.788 -3.371 58.800 1.00 93.56 456 GLU A C 1
ATOM 3670 O O . GLU A 1 456 ? -43.512 -3.552 59.778 1.00 93.56 456 GLU A O 1
ATOM 3675 N N . ALA A 1 457 ? -43.244 -2.697 57.739 1.00 93.12 457 ALA A N 1
ATOM 3676 C CA . ALA A 1 457 ? -44.605 -2.171 57.666 1.00 93.12 457 ALA A CA 1
ATOM 3677 C C . ALA A 1 457 ? -45.686 -3.250 57.489 1.00 93.12 457 ALA A C 1
ATOM 3679 O O . ALA A 1 457 ? -46.861 -2.955 57.729 1.00 93.12 457 ALA A O 1
ATOM 3680 N N . LYS A 1 458 ? -45.343 -4.455 57.018 1.00 94.00 458 LYS A N 1
ATOM 3681 C CA . LYS A 1 458 ? -46.259 -5.605 57.032 1.00 94.00 458 LYS A CA 1
ATOM 3682 C C . LYS A 1 458 ? -46.313 -6.211 58.425 1.00 94.00 458 LYS A C 1
ATOM 3684 O O . LYS A 1 458 ? -47.420 -6.433 58.897 1.00 94.00 458 LYS A O 1
ATOM 3689 N N . ASP A 1 459 ? -45.167 -6.382 59.076 1.00 93.56 459 ASP A N 1
ATOM 3690 C CA . ASP A 1 459 ? -45.085 -6.932 60.432 1.00 93.56 459 ASP A CA 1
ATOM 3691 C C . ASP A 1 459 ? -45.915 -6.083 61.406 1.00 93.56 459 ASP A C 1
ATOM 3693 O O . ASP A 1 459 ? -46.822 -6.600 62.054 1.00 93.56 459 ASP A O 1
ATOM 3697 N N . MET A 1 460 ? -45.753 -4.753 61.374 1.00 91.06 460 MET A N 1
ATOM 3698 C CA . MET A 1 460 ? -46.583 -3.834 62.173 1.00 91.06 460 MET A CA 1
ATOM 3699 C C . MET A 1 460 ? -48.088 -3.929 61.865 1.00 91.06 460 MET A C 1
ATOM 3701 O O . MET A 1 460 ? -48.917 -3.665 62.733 1.00 91.06 460 MET A O 1
ATOM 3705 N N . ARG A 1 461 ? -48.479 -4.255 60.623 1.00 92.75 461 ARG A N 1
ATOM 3706 C CA . ARG A 1 461 ? -49.902 -4.435 60.275 1.00 92.75 461 ARG A CA 1
ATOM 3707 C C . ARG A 1 461 ? -50.456 -5.755 60.779 1.00 92.75 461 ARG A C 1
ATOM 3709 O O . ARG A 1 461 ? -51.656 -5.807 61.025 1.00 92.75 461 ARG A O 1
ATOM 3716 N N . GLU A 1 462 ? -49.646 -6.805 60.850 1.00 92.06 462 GLU A N 1
ATOM 3717 C CA . GLU A 1 462 ? -50.075 -8.068 61.452 1.00 92.06 462 GLU A CA 1
ATOM 3718 C C . GLU A 1 462 ? -50.199 -7.908 62.972 1.00 92.06 462 GLU A C 1
ATOM 3720 O O . GLU A 1 462 ? -51.256 -8.223 63.506 1.00 92.06 462 GLU A O 1
ATOM 3725 N N . GLU A 1 463 ? -49.237 -7.260 63.641 1.00 90.88 463 GLU A N 1
ATOM 3726 C CA . GLU A 1 463 ? -49.340 -6.948 65.079 1.00 90.88 463 GLU A CA 1
ATOM 3727 C C . GLU A 1 463 ? -50.599 -6.123 65.421 1.00 90.88 463 GLU A C 1
ATOM 3729 O O . GLU A 1 463 ? -51.299 -6.402 66.394 1.00 90.88 463 GLU A O 1
ATOM 3734 N N . ASP A 1 464 ? -50.936 -5.117 64.605 1.00 93.81 464 ASP A N 1
ATOM 3735 C CA . ASP A 1 464 ? -52.150 -4.311 64.802 1.00 93.81 464 ASP A CA 1
ATOM 3736 C C . ASP A 1 464 ? -53.446 -5.101 64.539 1.00 93.81 464 ASP A C 1
ATOM 3738 O O . ASP A 1 464 ? -54.479 -4.810 65.146 1.00 93.81 464 ASP A O 1
ATOM 3742 N N . LYS A 1 465 ? -53.431 -6.106 63.653 1.00 91.44 465 LYS A N 1
ATOM 3743 C CA . LYS A 1 465 ? -54.581 -7.012 63.487 1.00 91.44 465 LYS A CA 1
ATOM 3744 C C . LYS A 1 465 ? -54.735 -7.924 64.696 1.00 91.44 465 LYS A C 1
ATOM 3746 O O . LYS A 1 465 ? -55.860 -8.059 65.168 1.00 91.44 465 LYS A O 1
ATOM 3751 N N . ASP A 1 466 ? -53.639 -8.491 65.191 1.00 91.69 466 ASP A N 1
ATOM 3752 C CA . ASP A 1 466 ? -53.647 -9.385 66.349 1.00 91.69 466 ASP A CA 1
ATOM 3753 C C . ASP A 1 466 ? -54.206 -8.658 67.581 1.00 91.69 466 ASP A C 1
ATOM 3755 O O . ASP A 1 466 ? -55.161 -9.132 68.194 1.00 91.69 466 ASP A O 1
ATOM 3759 N N . MET A 1 467 ? -53.744 -7.429 67.855 1.00 88.69 467 MET A N 1
ATOM 3760 C CA . MET A 1 467 ? -54.304 -6.596 68.931 1.00 88.69 467 MET A CA 1
ATOM 3761 C C . MET A 1 467 ? -55.803 -6.305 68.762 1.00 88.69 467 MET A C 1
ATOM 3763 O O . MET A 1 467 ? -56.542 -6.228 69.746 1.00 88.69 467 MET A O 1
ATOM 3767 N N . ARG A 1 468 ? -56.283 -6.101 67.527 1.00 90.19 468 ARG A N 1
ATOM 3768 C CA . ARG A 1 468 ? -57.717 -5.873 67.280 1.00 90.19 468 ARG A CA 1
ATOM 3769 C C . ARG A 1 468 ? -58.551 -7.126 67.503 1.00 90.19 468 ARG A C 1
ATOM 3771 O O . ARG A 1 468 ? -59.710 -6.978 67.885 1.00 90.19 468 ARG A O 1
ATOM 3778 N N . GLU A 1 469 ? -58.025 -8.313 67.216 1.00 89.81 469 GLU A N 1
ATOM 3779 C CA . GLU A 1 469 ? -58.723 -9.562 67.537 1.00 89.81 469 GLU A CA 1
ATOM 3780 C C . GLU A 1 469 ? -58.754 -9.788 69.052 1.00 89.81 469 GLU A C 1
ATOM 3782 O O . GLU A 1 469 ? -59.832 -10.033 69.588 1.00 89.81 469 GLU A O 1
ATOM 3787 N N . GLU A 1 470 ? -57.654 -9.543 69.771 1.00 88.75 470 GLU A N 1
ATOM 3788 C CA . GLU A 1 470 ? -57.647 -9.605 71.243 1.00 88.75 470 GLU A CA 1
ATOM 3789 C C . GLU A 1 470 ? -58.663 -8.633 71.885 1.00 88.75 470 GLU A C 1
ATOM 3791 O O . GLU A 1 470 ? -59.386 -9.006 72.811 1.00 88.75 470 GLU A O 1
ATOM 3796 N N . ASP A 1 471 ? -58.785 -7.392 71.387 1.00 91.50 471 ASP A N 1
ATOM 3797 C CA . ASP A 1 471 ? -59.796 -6.438 71.883 1.00 91.50 471 ASP A CA 1
ATOM 3798 C C . ASP A 1 471 ? -61.233 -6.900 71.583 1.00 91.50 471 ASP A C 1
ATOM 3800 O O . ASP A 1 471 ? -62.147 -6.649 72.377 1.00 91.50 471 ASP A O 1
ATOM 3804 N N . LYS A 1 472 ? -61.469 -7.583 70.454 1.00 89.81 472 LYS A N 1
ATOM 3805 C CA . LYS A 1 472 ? -62.787 -8.170 70.166 1.00 89.81 472 LYS A CA 1
ATOM 3806 C C . LYS A 1 472 ? -63.105 -9.308 71.126 1.00 89.81 472 LYS A C 1
ATOM 3808 O O . LYS A 1 472 ? -64.208 -9.300 71.673 1.00 89.81 472 LYS A O 1
ATOM 3813 N N . ASP A 1 473 ? -62.160 -10.212 71.357 1.00 90.06 473 ASP A N 1
ATOM 3814 C CA . ASP A 1 473 ? -62.330 -11.348 72.266 1.00 90.06 473 ASP A CA 1
ATOM 3815 C C . ASP A 1 473 ? -62.645 -10.858 73.687 1.00 90.06 473 ASP A C 1
ATOM 3817 O O . ASP A 1 473 ? -63.647 -11.263 74.279 1.00 90.06 473 ASP A O 1
ATOM 3821 N N . MET A 1 474 ? -61.897 -9.869 74.194 1.00 87.00 474 MET A N 1
ATOM 3822 C CA . MET A 1 474 ? -62.183 -9.249 75.496 1.00 87.00 474 MET A CA 1
ATOM 3823 C C . MET A 1 474 ? -63.576 -8.605 75.562 1.00 87.00 474 MET A C 1
ATOM 3825 O O . MET A 1 474 ? -64.256 -8.668 76.592 1.00 87.00 474 MET A O 1
ATOM 3829 N N . ARG A 1 475 ? -64.037 -7.966 74.478 1.00 87.75 475 ARG A N 1
ATOM 3830 C CA . ARG A 1 475 ? -65.393 -7.392 74.419 1.00 87.75 475 ARG A CA 1
ATOM 3831 C C . ARG A 1 475 ? -66.474 -8.466 74.390 1.00 87.75 475 ARG A C 1
ATOM 3833 O O . ARG A 1 475 ? -67.551 -8.218 74.937 1.00 87.75 475 ARG A O 1
ATOM 3840 N N . GLU A 1 476 ? -66.238 -9.605 73.746 1.00 87.50 476 GLU A N 1
ATOM 3841 C CA . GLU A 1 476 ? -67.168 -10.737 73.780 1.00 87.50 476 GLU A CA 1
ATOM 3842 C C . GLU A 1 476 ? -67.240 -11.354 75.177 1.00 87.50 476 GLU A C 1
ATOM 3844 O O . GLU A 1 476 ? -68.343 -11.499 75.709 1.00 87.50 476 GLU A O 1
ATOM 3849 N N . GLU A 1 477 ? -66.101 -11.590 75.831 1.00 86.25 477 GLU A N 1
ATOM 3850 C CA . GLU A 1 477 ? -66.067 -12.074 77.217 1.00 86.25 477 GLU A CA 1
ATOM 3851 C C . GLU A 1 477 ? -66.794 -11.124 78.177 1.00 86.25 477 GLU A C 1
ATOM 3853 O O . GLU A 1 477 ? -67.573 -11.560 79.027 1.00 86.25 477 GLU A O 1
ATOM 3858 N N . ALA A 1 478 ? -66.603 -9.810 78.028 1.00 84.06 478 ALA A N 1
ATOM 3859 C CA . ALA A 1 478 ? -67.290 -8.816 78.849 1.00 84.06 478 ALA A CA 1
ATOM 3860 C C . ALA A 1 478 ? -68.815 -8.816 78.633 1.00 84.06 478 ALA A C 1
ATOM 3862 O O . ALA A 1 478 ? -69.569 -8.601 79.588 1.00 84.06 478 ALA A O 1
ATOM 3863 N N . LYS A 1 479 ? -69.289 -9.050 77.400 1.00 86.19 479 LYS A N 1
ATOM 3864 C CA . LYS A 1 479 ? -70.727 -9.192 77.107 1.00 86.19 479 LYS A CA 1
ATOM 3865 C C . LYS A 1 479 ? -71.300 -10.446 77.753 1.00 86.19 479 LYS A C 1
ATOM 3867 O O . LYS A 1 479 ? -72.313 -10.341 78.440 1.00 86.19 479 LYS A O 1
ATOM 3872 N N . ASP A 1 480 ? -70.631 -11.583 77.596 1.00 85.50 480 ASP A N 1
ATOM 3873 C CA . ASP A 1 480 ? -71.054 -12.856 78.185 1.00 85.50 480 ASP A CA 1
ATOM 3874 C C . ASP A 1 480 ? -71.078 -12.785 79.724 1.00 85.50 480 ASP A C 1
ATOM 3876 O O . ASP A 1 480 ? -72.028 -13.213 80.380 1.00 85.50 480 ASP A O 1
ATOM 3880 N N . MET A 1 481 ? -70.084 -12.132 80.331 1.00 80.88 481 MET A N 1
ATOM 3881 C CA . MET A 1 481 ? -70.058 -11.893 81.776 1.00 80.88 481 MET A CA 1
ATOM 3882 C C . MET A 1 481 ? -71.228 -11.009 82.237 1.00 80.88 481 MET A C 1
ATOM 3884 O O . MET A 1 481 ? -71.805 -11.240 83.303 1.00 80.88 481 MET A O 1
ATOM 3888 N N . LYS A 1 482 ? -71.615 -10.017 81.427 1.00 83.12 482 LYS A N 1
ATOM 3889 C CA . LYS A 1 482 ? -72.765 -9.147 81.696 1.00 83.12 482 LYS A CA 1
ATOM 3890 C C . LYS A 1 482 ? -74.091 -9.904 81.579 1.00 83.12 482 LYS A C 1
ATOM 3892 O O . LYS A 1 482 ? -74.942 -9.735 82.448 1.00 83.12 482 LYS A O 1
ATOM 3897 N N . GLU A 1 483 ? -74.251 -10.769 80.579 1.00 80.56 483 GLU A N 1
ATOM 3898 C CA . GLU A 1 483 ? -75.422 -11.653 80.445 1.00 80.56 483 GLU A CA 1
ATOM 3899 C C . GLU A 1 483 ? -75.547 -12.619 81.632 1.00 80.56 483 GLU A C 1
ATOM 3901 O O . GLU A 1 483 ? -76.629 -12.753 82.211 1.00 80.56 483 GLU A O 1
ATOM 3906 N N . ARG A 1 484 ? -74.428 -13.203 82.082 1.00 77.19 484 ARG A N 1
ATOM 3907 C CA . ARG A 1 484 ? -74.385 -14.055 83.283 1.00 77.19 484 ARG A CA 1
ATOM 3908 C C . ARG A 1 484 ? -74.752 -13.312 84.573 1.00 77.19 484 ARG A C 1
ATOM 3910 O O . ARG A 1 484 ? -75.282 -13.933 85.494 1.00 77.19 484 ARG A O 1
ATOM 3917 N N . MET A 1 485 ? -74.474 -12.009 84.671 1.00 74.75 485 MET A N 1
ATOM 3918 C CA . MET A 1 485 ? -74.921 -11.187 85.805 1.00 74.75 485 MET A CA 1
ATOM 3919 C C . MET A 1 485 ? -76.426 -10.907 85.754 1.00 74.75 485 MET A C 1
ATOM 3921 O O . MET A 1 485 ? -77.091 -11.077 86.771 1.00 74.75 485 MET A O 1
ATOM 3925 N N . PHE A 1 486 ? -76.978 -10.574 84.583 1.00 70.75 486 PHE A N 1
ATOM 3926 C CA . PHE A 1 486 ? -78.424 -10.361 84.427 1.00 70.75 486 PHE A CA 1
ATOM 3927 C C . PHE A 1 486 ? -79.242 -11.617 84.775 1.00 70.75 486 PHE A C 1
ATOM 3929 O O . PHE A 1 486 ? -80.230 -11.521 85.495 1.00 70.75 486 PHE A O 1
ATOM 3936 N N . GLN A 1 487 ? -78.789 -12.811 84.380 1.00 65.69 487 GLN A N 1
ATOM 3937 C CA . GLN A 1 487 ? -79.455 -14.079 84.736 1.00 65.69 487 GLN A CA 1
ATOM 3938 C C . GLN A 1 487 ? -79.417 -14.420 86.238 1.00 65.69 487 GLN A C 1
ATOM 3940 O O . GLN A 1 487 ? -80.196 -15.256 86.702 1.00 65.69 487 GLN A O 1
ATOM 3945 N N . LYS A 1 488 ? -78.507 -13.807 87.006 1.00 62.78 488 LYS A N 1
ATOM 3946 C CA . LYS A 1 488 ? -78.436 -13.953 88.468 1.00 62.78 488 LYS A CA 1
ATOM 3947 C C . LYS A 1 488 ? -79.322 -12.966 89.226 1.00 62.78 488 LYS A C 1
ATOM 3949 O O . LYS A 1 488 ? -79.595 -13.229 90.387 1.00 62.78 488 LYS A O 1
ATOM 3954 N N . GLU A 1 489 ? -79.727 -11.856 88.614 1.00 59.66 489 GLU A N 1
ATOM 3955 C CA . GLU A 1 489 ? -80.673 -10.902 89.216 1.00 59.66 489 GLU A CA 1
ATOM 3956 C C . GLU A 1 489 ? -82.142 -11.284 88.951 1.00 59.66 489 GLU A C 1
ATOM 3958 O O . GLU A 1 489 ? -83.034 -10.800 89.642 1.00 59.66 489 GLU A O 1
ATOM 3963 N N . GLU A 1 490 ? -82.398 -12.161 87.973 1.00 56.25 490 GLU A N 1
ATOM 3964 C CA . GLU A 1 490 ? -83.739 -12.648 87.604 1.00 56.25 490 GLU A CA 1
ATOM 3965 C C . GLU A 1 490 ? -84.183 -13.930 88.348 1.00 56.25 490 GLU A C 1
ATOM 3967 O O . GLU A 1 490 ? -85.348 -14.319 88.246 1.00 56.25 490 GLU A O 1
ATOM 3972 N N . ASN A 1 491 ? -83.281 -14.570 89.107 1.00 47.19 491 ASN A N 1
ATOM 3973 C CA . ASN A 1 491 ? -83.553 -15.700 90.015 1.00 47.19 491 ASN A CA 1
ATOM 3974 C C . ASN A 1 491 ? -83.418 -15.258 91.471 1.00 47.19 491 ASN A C 1
ATOM 3976 O O . ASN A 1 491 ? -84.194 -15.767 92.313 1.00 47.19 491 ASN A O 1
#

Organism: NCBI:txid61472

Radius of gyration: 37.86 Å; chains: 1; bounding box: 120×55×136 Å

InterPro domains:
  IPR004156 Organic anion transporter polypeptide [PF03137] (26-257)
  IPR004156 Organic anion transporter polypeptide [PF03137] (330-391)
  IPR004156 Organic anion transporter polypeptide [PTHR11388] (6-257)
  IPR036259 MFS transporter superfamily [G3DSA:1.20.1250.20] (22-258)
  IPR036259 MFS transporter superfamily [SSF103473] (25-234)

Foldseek 3Di:
DPPDDAFAFPPPGRDPVLSVCVALVNLLVVLLVLLLVLLLLLLLLVLCLVLVQLQLQAFLLLVLLLLLLLLVLLQPPLLVLLLVCLVDQLLLLLLVLSVLLLVLLLLQLVVCVVPNSDPLQVCQFPVNVVVVVVVDDPPPPPPPPPVPPDPPPVQPCDPVNPVPPSVVVVSVSSSVSSNSSNSSVSSSPQSSLLVSCVRDDVVCSVVSVVSSVVSSVCNSVVSVVLSVVQQCAACDNVTHGPDDSPPLSGRGVSSVSSVPPDPDPPDPPVSSNRRRPTRDDDDDDYDDDDDDDDDDDDDDDDDDDDPPPVVVVCVVVVLCPVLVGGLSLLSQPDDSSCSSSVNSVSSNVSSVPDVSVPSSVLSVQQSVQADAFDARPNDTGYGDDGDPVSSVVSVVVVVVVVVVVVVVVVVVVCVVCVPDDRCPVVVVVVVVVVVVVVVVVVVVVVVVVVVVVVVVVVVVVVVVVVVVVVVVVVVVVVVVVVVVVVVVVVD

Sequence (491 aa):
MIDNSWCGWGSCFHPSWMQKFNRPEWYLVAFGLYGWTQCMAGFYFTSTISTIEKRFKLPSKITGIIMSGNDVSIVMLSLTLTYYGSKRNRPMWMGVGGVITAISCFLIALPHFIYGPGKDALALTKEFWDQEFDNLSLSQIKEDTSLCLKGRHREVCTEDDLVGEFSFFLVAILFFSQFVLGIGWTLFQTLGQTYLDDNTDKKKTPFMISIASSLRQLGPALGSYLTSACLKLYIDLSVTPVIDMKDPRWIGAWWLGTERPELRVRYRCGAICGTADQYARKMDVRYRNVNRVCAIVAIPSSNLSVSHLKTSLTILLAMPDVRQRLCENQLRIVLKKDKDFAQGLGLVLYSLLGQIPGPIIFGAVIDSTCLVWDRSCGAKGNCWLYNKDSFRIRFFSVLAAFCLISSLLDMKVWHLGKNVDMYKDYDENKYMRKEVKRLREKNKYMREEDEHMREEAKDMREEDKDMREEDKDMREEAKDMKERMFQKEEN

Secondary structure (DSSP, 8-state):
--------BTTTB--TTGGGG-SHHHHHHHHHHHHHHHHHHHHHHHHHHHHHHHHTT--HHHHHHHHHHHHHHHHHHHHHHHHHHHHS-HHHHHHHHHHHHHHHHHHHHHHHHHH-S-HHHHTTBHHHHHHHHHHS-TTSTTS-TTTTS---------GGG-TTHHHHHHHHHHHHHHHHHHHHHHHHHHHHHHHHHHHS-TTTHHHHHHHHHHHHHHHHHHHHHHHHHHHTSBS-SSS-BSS-TTSTT--B-TTHHHH---SS----TTTHHHHTS-----------------------------TTTHHHHHHHHHHHHHHHHHHHHHHHHS-TTTHHHHHHHHHHHHIIIIITHHHHHHHHHHHTTEEEEEEETTEEEEEEEE-HHHHHHHHHHHHHHHHHHHHHHHHHHHHHHTT--SSHHHHHHHHHHHHHHHHHHHHHHHHHHHHHHHHHHHHHHHHHHHHHHHHHHHHHHHHHHHHHHHHHH--

pLDDT: mean 72.94, std 20.61, range [24.06, 96.44]